Protein AF-A0A409WSF4-F1 (afdb_monomer)

Structure (mmCIF, N/CA/C/O backbone):
data_AF-A0A409WSF4-F1
#
_entry.id   AF-A0A409WSF4-F1
#
loop_
_atom_site.group_PDB
_atom_site.id
_atom_site.type_symbol
_atom_site.label_atom_id
_atom_site.label_alt_id
_atom_site.label_comp_id
_atom_site.label_asym_id
_atom_site.label_entity_id
_atom_site.label_seq_id
_atom_site.pdbx_PDB_ins_code
_atom_site.Cartn_x
_atom_site.Cartn_y
_atom_site.Cartn_z
_atom_site.occupancy
_atom_site.B_iso_or_equiv
_atom_site.auth_seq_id
_atom_site.auth_comp_id
_atom_site.auth_asym_id
_atom_site.auth_atom_id
_atom_site.pdbx_PDB_model_num
ATOM 1 N N . MET A 1 1 ? -19.341 1.747 -56.498 1.00 38.06 1 MET A N 1
ATOM 2 C CA . MET A 1 1 ? -19.115 0.920 -55.299 1.00 38.06 1 MET A CA 1
ATOM 3 C C . MET A 1 1 ? -17.742 1.297 -54.805 1.00 38.06 1 MET A C 1
ATOM 5 O O . MET A 1 1 ? -16.766 0.944 -55.449 1.00 38.06 1 MET A O 1
ATOM 9 N N . ASP A 1 2 ? -17.722 2.151 -53.792 1.00 30.38 2 ASP A N 1
ATOM 10 C CA . ASP A 1 2 ? -16.530 2.798 -53.251 1.00 30.38 2 ASP A CA 1
ATOM 11 C C . ASP A 1 2 ? -16.205 2.106 -51.915 1.00 30.38 2 ASP A C 1
ATOM 13 O O . ASP A 1 2 ? -17.073 2.098 -51.036 1.00 30.38 2 ASP A O 1
ATOM 17 N N . PRO A 1 3 ? -15.058 1.422 -51.766 1.00 39.38 3 PRO A N 1
ATOM 18 C CA . PRO A 1 3 ? -14.709 0.710 -50.547 1.00 39.38 3 PRO A CA 1
ATOM 19 C C . PRO A 1 3 ? -13.863 1.628 -49.656 1.00 39.38 3 PRO A C 1
ATOM 21 O O . PRO A 1 3 ? -12.640 1.517 -49.625 1.00 39.38 3 PRO A O 1
ATOM 24 N N . SER A 1 4 ? -14.492 2.575 -48.957 1.00 40.41 4 SER A N 1
ATOM 25 C CA . SER A 1 4 ? -13.758 3.476 -48.056 1.00 40.41 4 SER A CA 1
ATOM 26 C C . SER A 1 4 ? -14.584 3.980 -46.867 1.00 40.41 4 SER A C 1
ATOM 28 O O . SER A 1 4 ? -14.676 5.186 -46.644 1.00 40.41 4 SER A O 1
ATOM 30 N N . SER A 1 5 ? -15.193 3.078 -46.093 1.00 40.00 5 SER A N 1
ATOM 31 C CA . SER A 1 5 ? -15.709 3.436 -44.760 1.00 40.00 5 SER A CA 1
ATOM 32 C C . SER A 1 5 ? -15.914 2.230 -43.835 1.00 40.00 5 SER A C 1
ATOM 34 O O . SER A 1 5 ? -16.920 2.152 -43.131 1.00 40.00 5 SER A O 1
ATOM 36 N N . GLU A 1 6 ? -14.981 1.277 -43.819 1.00 39.28 6 GLU A N 1
ATOM 37 C CA . GLU A 1 6 ? -14.825 0.429 -42.633 1.00 39.28 6 GLU A CA 1
ATOM 38 C C . GLU A 1 6 ? -13.921 1.183 -41.654 1.00 39.28 6 GLU A C 1
ATOM 40 O O . GLU A 1 6 ? -12.730 0.906 -41.525 1.00 39.28 6 GLU A O 1
ATOM 45 N N . ASP A 1 7 ? -14.503 2.193 -41.001 1.00 38.75 7 ASP A N 1
ATOM 46 C CA . ASP A 1 7 ? -14.009 2.668 -39.714 1.00 38.75 7 ASP A CA 1
ATOM 47 C C . ASP A 1 7 ? -14.114 1.477 -38.762 1.00 38.75 7 ASP A C 1
ATOM 49 O O . ASP A 1 7 ? -15.168 1.162 -38.213 1.00 38.75 7 ASP A O 1
ATOM 53 N N . SER A 1 8 ? -13.021 0.727 -38.660 1.00 39.41 8 SER A N 1
ATOM 54 C CA . SER A 1 8 ? -12.893 -0.346 -37.695 1.00 39.41 8 SER A CA 1
ATOM 55 C C . SER A 1 8 ? -13.020 0.265 -36.303 1.00 39.41 8 SER A C 1
ATOM 57 O O . SER A 1 8 ? -12.141 1.028 -35.890 1.00 39.41 8 SER A O 1
ATOM 59 N N . ASP A 1 9 ? -14.082 -0.100 -35.589 1.00 34.41 9 ASP A N 1
ATOM 60 C CA . ASP A 1 9 ? -14.284 0.100 -34.152 1.00 34.41 9 ASP A CA 1
ATOM 61 C C . ASP A 1 9 ? -13.208 -0.655 -33.338 1.00 34.41 9 ASP A C 1
ATOM 63 O O . ASP A 1 9 ? -13.498 -1.520 -32.510 1.00 34.41 9 ASP A O 1
ATOM 67 N N . TYR A 1 10 ? -11.924 -0.364 -33.567 1.00 39.66 10 TYR A N 1
ATOM 68 C CA . TYR A 1 10 ? -10.894 -0.655 -32.584 1.00 39.66 10 TYR A CA 1
ATOM 69 C C . TYR A 1 10 ? -11.147 0.301 -31.426 1.00 39.66 10 TYR A C 1
ATOM 71 O O . TYR A 1 10 ? -10.648 1.428 -31.414 1.00 39.66 10 TYR A O 1
ATOM 79 N N . GLU A 1 11 ? -11.952 -0.148 -30.458 1.00 43.94 11 GLU A N 1
ATOM 80 C CA . GLU A 1 11 ? -11.970 0.439 -29.123 1.00 43.94 11 GLU A CA 1
ATOM 81 C C . GLU A 1 11 ? -10.517 0.683 -28.721 1.00 43.94 11 GLU A C 1
ATOM 83 O O . GLU A 1 11 ? -9.714 -0.253 -28.656 1.00 43.94 11 GLU A O 1
ATOM 88 N N . ASP A 1 12 ? -10.167 1.957 -28.533 1.00 52.59 12 ASP A N 1
ATOM 89 C CA . ASP A 1 12 ? -8.813 2.377 -28.214 1.00 52.59 12 ASP A CA 1
ATOM 90 C C . ASP A 1 12 ? -8.324 1.535 -27.029 1.00 52.59 12 ASP A C 1
ATOM 92 O O . ASP A 1 12 ? -8.795 1.686 -25.899 1.00 52.59 12 ASP A O 1
ATOM 96 N N . ILE A 1 13 ? -7.391 0.610 -27.289 1.00 53.44 13 ILE A N 1
ATOM 97 C CA . ILE A 1 13 ? -6.832 -0.332 -26.304 1.00 53.44 13 ILE A CA 1
ATOM 98 C C . ILE A 1 13 ? -6.307 0.434 -25.072 1.00 53.44 13 ILE A C 1
ATOM 100 O O . ILE A 1 13 ? -6.211 -0.116 -23.970 1.00 53.44 13 ILE A O 1
ATOM 104 N N . SER A 1 14 ? -6.031 1.737 -25.220 1.00 55.75 14 SER A N 1
ATOM 105 C CA . SER A 1 14 ? -5.695 2.647 -24.129 1.00 55.75 14 SER A CA 1
ATOM 106 C C . SER A 1 14 ? -6.771 2.767 -23.033 1.00 55.75 14 SER A C 1
ATOM 108 O O . SER A 1 14 ? -6.418 3.071 -21.887 1.00 55.75 14 SER A O 1
ATOM 110 N N . ILE A 1 15 ? -8.047 2.495 -23.343 1.00 58.09 15 ILE A N 1
ATOM 111 C CA . ILE A 1 15 ? -9.188 2.511 -22.411 1.00 58.09 15 ILE A CA 1
ATOM 112 C C . ILE A 1 15 ? -9.185 1.259 -21.522 1.00 58.09 15 ILE A C 1
ATOM 114 O O . ILE A 1 15 ? -9.482 1.343 -20.325 1.00 58.09 15 ILE A O 1
ATOM 118 N N . LEU A 1 16 ? -8.796 0.107 -22.078 1.00 64.56 16 LEU A N 1
ATOM 119 C CA . LEU A 1 16 ? -8.746 -1.176 -21.366 1.00 64.56 16 LEU A CA 1
ATOM 120 C C . LEU A 1 16 ? -7.444 -1.369 -20.575 1.00 64.56 16 LEU A C 1
ATOM 122 O O . LEU A 1 16 ? -7.380 -2.173 -19.640 1.00 64.56 16 LEU A O 1
ATOM 126 N N . GLU A 1 17 ? -6.396 -0.617 -20.908 1.00 72.12 17 GLU A N 1
ATOM 127 C CA . GLU A 1 17 ? -5.109 -0.740 -20.243 1.00 72.12 17 GLU A CA 1
ATOM 128 C C . GLU A 1 17 ? -5.137 -0.247 -18.785 1.00 72.12 17 GLU A C 1
ATOM 130 O O . GLU A 1 17 ? -5.594 0.845 -18.443 1.00 72.12 17 GLU A O 1
ATOM 135 N N . HIS A 1 18 ? -4.530 -1.031 -17.890 1.00 73.94 18 HIS A N 1
ATOM 136 C CA . HIS A 1 18 ? -4.354 -0.645 -16.496 1.00 73.94 18 HIS A CA 1
ATOM 137 C C . HIS A 1 18 ? -3.585 0.700 -16.368 1.00 73.94 18 HIS A C 1
ATOM 139 O O . HIS A 1 18 ? -2.456 0.807 -16.859 1.00 73.94 18 HIS A O 1
ATOM 145 N N . PRO A 1 19 ? -4.058 1.687 -15.575 1.00 74.44 19 PRO A N 1
ATOM 146 C CA . PRO A 1 19 ? -3.459 3.031 -15.485 1.00 74.44 19 PRO A CA 1
ATOM 147 C C . PRO A 1 19 ? -1.948 3.073 -15.209 1.00 74.44 19 PRO A C 1
ATOM 149 O O . PRO A 1 19 ? -1.200 3.868 -15.779 1.00 74.44 19 PRO A O 1
ATOM 152 N N . LEU A 1 20 ? -1.458 2.193 -14.329 1.00 74.50 20 LEU A N 1
ATOM 153 C CA . LEU A 1 20 ? -0.020 2.073 -14.050 1.00 74.50 20 LEU A CA 1
ATOM 154 C C . LEU A 1 20 ? 0.809 1.577 -15.243 1.00 74.50 20 LEU A C 1
ATOM 156 O O . LEU A 1 20 ? 1.974 1.958 -15.335 1.00 74.50 20 LEU A O 1
ATOM 160 N N . ALA A 1 21 ? 0.262 0.708 -16.095 1.00 81.88 21 ALA A N 1
ATOM 161 C CA . ALA A 1 21 ? 0.956 0.235 -17.290 1.00 81.88 21 ALA A CA 1
ATOM 162 C C . ALA A 1 21 ? 1.101 1.390 -18.290 1.00 81.88 21 ALA A C 1
ATOM 164 O O . ALA A 1 21 ? 2.227 1.702 -18.676 1.00 81.88 21 ALA A O 1
ATOM 165 N N . ARG A 1 22 ? 0.027 2.163 -18.497 1.00 84.69 22 ARG A N 1
ATOM 166 C CA . ARG A 1 22 ? 0.031 3.398 -19.293 1.00 84.69 22 ARG A CA 1
ATOM 167 C C . ARG A 1 22 ? 1.072 4.415 -18.812 1.00 84.69 22 ARG A C 1
ATOM 169 O O . ARG A 1 22 ? 1.856 4.933 -19.604 1.00 84.69 22 ARG A O 1
ATOM 176 N N . ILE A 1 23 ? 1.148 4.670 -17.499 1.00 85.62 23 ILE A N 1
ATOM 177 C CA . ILE A 1 23 ? 2.166 5.569 -16.913 1.00 85.62 23 ILE A CA 1
ATOM 178 C C . ILE A 1 23 ? 3.584 5.031 -17.151 1.00 85.62 23 ILE A C 1
ATOM 180 O O . ILE A 1 23 ? 4.485 5.792 -17.508 1.00 85.62 23 ILE A O 1
ATOM 184 N N . LYS A 1 24 ? 3.804 3.726 -16.945 1.00 88.06 24 LYS A N 1
ATOM 185 C CA . LYS A 1 24 ? 5.109 3.096 -17.189 1.00 88.06 24 LYS A CA 1
ATOM 186 C C . LYS A 1 24 ? 5.511 3.194 -18.656 1.00 88.06 24 LYS A C 1
ATOM 188 O O . LYS A 1 24 ? 6.657 3.548 -18.918 1.00 88.06 24 LYS A O 1
ATOM 193 N N . ARG A 1 25 ? 4.578 2.947 -19.578 1.00 92.00 25 ARG A N 1
ATOM 194 C CA . ARG A 1 25 ? 4.792 3.072 -21.019 1.00 92.00 25 ARG A CA 1
ATOM 195 C C . ARG A 1 25 ? 5.154 4.502 -21.393 1.00 92.00 25 ARG A C 1
ATOM 197 O O . ARG A 1 25 ? 6.215 4.712 -21.958 1.00 92.00 25 ARG A O 1
ATOM 204 N N . LYS A 1 26 ? 4.366 5.496 -20.965 1.00 92.38 26 LYS A N 1
ATOM 205 C CA . LYS A 1 26 ? 4.653 6.922 -21.210 1.00 92.38 26 LYS A CA 1
ATOM 206 C C . LYS A 1 26 ? 6.051 7.329 -20.726 1.00 92.38 26 LYS A C 1
ATOM 208 O O . LYS A 1 26 ? 6.774 8.029 -21.431 1.00 92.38 26 LYS A O 1
ATOM 213 N N . ASN A 1 27 ? 6.452 6.868 -19.541 1.00 93.12 27 ASN A N 1
ATOM 214 C CA . ASN A 1 27 ? 7.795 7.122 -19.018 1.00 93.12 27 ASN A CA 1
ATOM 215 C C . ASN A 1 27 ? 8.882 6.407 -19.837 1.00 93.12 27 ASN A C 1
ATOM 217 O O . ASN A 1 27 ? 9.936 6.991 -20.074 1.00 93.12 27 ASN A O 1
ATOM 221 N N . CYS A 1 28 ? 8.626 5.175 -20.284 1.00 95.44 28 CYS A N 1
ATOM 222 C CA . CYS A 1 28 ? 9.528 4.426 -21.154 1.00 95.44 28 CYS A CA 1
ATOM 223 C C . CYS A 1 28 ? 9.708 5.123 -22.509 1.00 95.44 28 CYS A C 1
ATOM 225 O O . CYS A 1 28 ? 10.841 5.321 -22.929 1.00 95.44 28 CYS A O 1
ATOM 227 N N . THR A 1 29 ? 8.620 5.573 -23.143 1.00 95.69 29 THR A N 1
ATOM 228 C CA . THR A 1 29 ? 8.640 6.350 -24.392 1.00 95.69 29 THR A CA 1
ATOM 229 C C . THR A 1 29 ? 9.453 7.629 -24.242 1.00 95.69 29 THR A C 1
ATOM 231 O O . THR A 1 29 ? 10.289 7.926 -25.088 1.00 95.69 29 THR A O 1
ATOM 234 N N . LYS A 1 30 ? 9.267 8.369 -23.140 1.00 95.62 30 LYS A N 1
ATOM 235 C CA . LYS A 1 30 ? 10.052 9.580 -22.870 1.00 95.62 30 LYS A CA 1
ATOM 236 C C . LYS A 1 30 ? 11.549 9.274 -22.758 1.00 95.62 30 LYS A C 1
ATOM 238 O O . LYS A 1 30 ? 12.354 9.984 -23.346 1.00 95.62 30 LYS A O 1
ATOM 243 N N . LEU A 1 31 ? 11.916 8.226 -22.017 1.00 96.19 31 LEU A N 1
ATOM 244 C CA . LEU A 1 31 ? 13.316 7.816 -21.860 1.00 96.19 31 LEU A CA 1
ATOM 245 C C . LEU A 1 31 ? 13.925 7.326 -23.178 1.00 96.19 31 LEU A C 1
ATOM 247 O O . LEU A 1 31 ? 15.081 7.632 -23.452 1.00 96.19 31 LEU A O 1
ATOM 251 N N . TRP A 1 32 ? 13.157 6.600 -23.990 1.00 97.25 32 TRP A N 1
ATOM 252 C CA . TRP A 1 32 ? 13.563 6.160 -25.325 1.00 97.25 32 TRP A CA 1
ATOM 253 C C . TRP A 1 32 ? 13.815 7.346 -26.260 1.00 97.25 32 TRP A C 1
ATOM 255 O O . TRP A 1 32 ? 14.870 7.421 -26.878 1.00 97.25 32 TRP A O 1
ATOM 265 N N . ALA A 1 33 ? 12.913 8.330 -26.281 1.00 96.88 33 ALA A N 1
ATOM 266 C CA . ALA A 1 33 ? 13.107 9.562 -27.040 1.00 96.88 33 ALA A CA 1
ATOM 267 C C . ALA A 1 33 ? 14.375 10.318 -26.600 1.00 96.88 33 ALA A C 1
ATOM 269 O O . ALA A 1 33 ? 15.138 10.772 -27.443 1.00 96.88 33 ALA A O 1
ATOM 270 N N . THR A 1 34 ? 14.644 10.410 -25.290 1.00 97.25 34 THR A N 1
ATOM 271 C CA . THR A 1 34 ? 15.895 11.009 -24.783 1.00 97.25 34 THR A CA 1
ATOM 272 C C . THR A 1 34 ? 17.129 10.211 -25.206 1.00 97.25 34 THR A C 1
ATOM 274 O O . THR A 1 34 ? 18.143 10.802 -25.559 1.00 97.25 34 THR A O 1
ATOM 277 N N . HIS A 1 35 ? 17.058 8.877 -25.192 1.00 97.62 35 HIS A N 1
ATOM 278 C CA . HIS A 1 35 ? 18.152 8.035 -25.670 1.00 97.62 35 HIS A CA 1
ATOM 279 C C . HIS A 1 35 ? 18.470 8.311 -27.141 1.00 97.62 35 HIS A C 1
ATOM 281 O O . HIS A 1 35 ? 19.625 8.569 -27.464 1.00 97.62 35 HIS A O 1
ATOM 287 N N . LEU A 1 36 ? 17.452 8.291 -28.004 1.00 97.69 36 LEU A N 1
ATOM 288 C CA . LEU A 1 36 ? 17.621 8.523 -29.435 1.00 97.69 36 LEU A CA 1
ATOM 289 C C . LEU A 1 36 ? 18.104 9.936 -29.743 1.00 97.69 36 LEU A C 1
ATOM 291 O O . LEU A 1 36 ? 18.987 10.084 -30.575 1.00 97.69 36 LEU A O 1
ATOM 295 N N . ALA A 1 37 ? 17.593 10.956 -29.046 1.00 96.81 37 ALA A N 1
ATOM 296 C CA . ALA A 1 37 ? 18.090 12.321 -29.195 1.00 96.81 37 ALA A CA 1
ATOM 297 C C . ALA A 1 37 ? 19.604 12.390 -28.933 1.00 96.81 37 ALA A C 1
ATOM 299 O O . ALA A 1 37 ? 20.336 12.958 -29.737 1.00 96.81 37 ALA A O 1
ATOM 300 N N . ASN A 1 38 ? 20.083 11.726 -27.875 1.00 95.88 38 ASN A N 1
ATOM 301 C CA . ASN A 1 38 ? 21.510 11.671 -27.560 1.00 95.88 38 ASN A CA 1
ATOM 302 C C . ASN A 1 38 ? 22.325 10.857 -28.581 1.00 95.88 38 ASN A C 1
ATOM 304 O O . ASN A 1 38 ? 23.483 11.181 -28.822 1.00 95.88 38 ASN A O 1
ATOM 308 N N . GLU A 1 39 ? 21.782 9.769 -29.135 1.00 96.06 39 GLU A N 1
ATOM 309 C CA . GLU A 1 39 ? 22.487 8.986 -30.162 1.00 96.06 39 GLU A CA 1
ATOM 310 C C . GLU A 1 39 ? 22.548 9.733 -31.499 1.00 96.06 39 GLU A C 1
ATOM 312 O O . GLU A 1 39 ? 23.607 9.793 -32.118 1.00 96.06 39 GLU A O 1
ATOM 317 N N . PHE A 1 40 ? 21.454 10.372 -31.910 1.00 95.38 40 PHE A N 1
ATOM 318 C CA . PHE A 1 40 ? 21.386 11.141 -33.150 1.00 95.38 40 PHE A CA 1
ATOM 319 C C . PHE A 1 40 ? 22.243 12.404 -33.082 1.00 95.38 40 PHE A C 1
ATOM 321 O O . PHE A 1 40 ? 22.940 12.708 -34.045 1.00 95.38 40 PHE A O 1
ATOM 328 N N . GLU A 1 41 ? 22.290 13.086 -31.9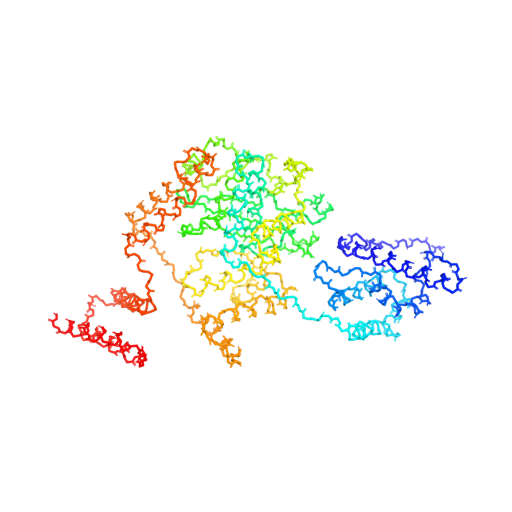34 1.00 95.06 41 GLU A N 1
ATOM 329 C CA . GLU A 1 41 ? 23.198 14.216 -31.718 1.00 95.06 41 GLU A CA 1
ATOM 330 C C . GLU A 1 41 ? 24.667 13.808 -31.923 1.00 95.06 41 GLU A C 1
ATOM 332 O O . GLU A 1 41 ? 25.397 14.484 -32.647 1.00 95.06 41 GLU A O 1
ATOM 337 N N . LYS A 1 42 ? 25.096 12.659 -31.378 1.00 94.56 42 LYS A N 1
ATOM 338 C CA . LYS A 1 42 ? 26.463 12.138 -31.588 1.00 94.56 42 LYS A CA 1
ATOM 339 C C . LYS A 1 42 ? 26.763 11.844 -33.058 1.00 94.56 42 LYS A C 1
ATOM 341 O O . LYS A 1 42 ? 27.912 11.956 -33.474 1.00 94.56 42 LYS A O 1
ATOM 346 N N . GLN A 1 43 ? 25.747 11.444 -33.817 1.00 94.31 43 GLN A N 1
ATOM 347 C CA . GLN A 1 43 ? 25.852 11.134 -35.243 1.00 94.31 43 GLN A CA 1
ATOM 348 C C . GLN A 1 43 ? 25.588 12.352 -36.144 1.00 94.31 43 GLN A C 1
ATOM 350 O O . GLN A 1 43 ? 25.669 12.227 -37.362 1.00 94.31 43 GLN A O 1
ATOM 355 N N . GLN A 1 44 ? 25.283 13.521 -35.567 1.00 95.56 44 GLN A N 1
ATOM 356 C CA . GLN A 1 44 ? 24.878 14.734 -36.289 1.00 95.56 44 GLN A CA 1
ATOM 357 C C . GLN A 1 44 ? 23.630 14.536 -37.174 1.00 95.56 44 GLN A C 1
ATOM 359 O O . GLN A 1 44 ? 23.463 15.200 -38.197 1.00 95.56 44 GLN A O 1
ATOM 364 N N . ILE A 1 45 ? 22.732 13.633 -36.772 1.00 92.50 45 ILE A N 1
ATOM 365 C CA . ILE A 1 45 ? 21.452 13.374 -37.439 1.00 92.50 45 ILE A CA 1
ATOM 366 C C . ILE A 1 45 ? 20.357 14.217 -36.757 1.00 92.50 45 ILE A C 1
ATOM 368 O O . ILE A 1 45 ? 20.289 14.246 -35.527 1.00 92.50 45 ILE A O 1
ATOM 372 N N . PRO A 1 46 ? 19.469 14.901 -37.505 1.00 92.62 46 PRO A N 1
ATOM 373 C CA . PRO A 1 46 ? 18.331 15.601 -36.911 1.00 92.62 46 PRO A CA 1
ATOM 374 C C . PRO A 1 46 ? 17.397 14.648 -36.148 1.00 92.62 46 PRO A C 1
ATOM 376 O O . PRO A 1 46 ? 16.941 13.640 -36.689 1.00 92.62 46 PRO A O 1
ATOM 379 N N . PHE A 1 47 ? 17.080 14.977 -34.893 1.00 94.94 47 PHE A N 1
ATOM 380 C CA . PHE A 1 47 ? 16.139 14.202 -34.082 1.00 94.94 47 PHE A CA 1
ATOM 381 C C . PHE A 1 47 ? 14.686 14.456 -34.490 1.00 94.94 47 PHE A C 1
ATOM 383 O O . PHE A 1 47 ? 14.190 15.577 -34.380 1.00 94.94 47 PHE A O 1
ATOM 390 N N . ASP A 1 48 ? 13.995 13.392 -34.899 1.00 93.25 48 ASP A N 1
ATOM 391 C CA . ASP A 1 48 ? 12.568 13.411 -35.214 1.00 93.25 48 ASP A CA 1
ATOM 392 C C . ASP A 1 48 ? 11.763 12.622 -34.160 1.00 93.25 48 ASP A C 1
ATOM 394 O O . ASP A 1 48 ? 11.783 11.384 -34.159 1.00 93.25 48 ASP A O 1
ATOM 398 N N . PRO A 1 49 ? 11.018 13.307 -33.271 1.00 90.69 49 PRO A N 1
ATOM 399 C CA . PRO A 1 49 ? 10.250 12.661 -32.212 1.00 90.69 49 PRO A CA 1
ATOM 400 C C . PRO A 1 49 ? 9.063 11.831 -32.723 1.00 90.69 49 PRO A C 1
ATOM 402 O O . PRO A 1 49 ? 8.571 10.981 -31.980 1.00 90.69 49 PRO A O 1
ATOM 405 N N . VAL A 1 50 ? 8.590 12.056 -33.954 1.00 90.31 50 VAL A N 1
ATOM 406 C CA . VAL A 1 50 ? 7.438 11.337 -34.526 1.00 90.31 50 VAL A CA 1
ATOM 407 C C . VAL A 1 50 ? 7.846 9.932 -34.965 1.00 90.31 50 VAL A C 1
ATOM 409 O O . VAL A 1 50 ? 7.080 8.980 -34.841 1.00 90.31 50 VAL A O 1
ATOM 412 N N . ASN A 1 51 ? 9.088 9.783 -35.418 1.00 90.81 51 ASN A N 1
ATOM 413 C CA . ASN A 1 51 ? 9.579 8.579 -36.080 1.00 90.81 51 ASN A CA 1
ATOM 414 C C . ASN A 1 51 ? 10.436 7.669 -35.184 1.00 90.81 51 ASN A C 1
ATOM 416 O O . ASN A 1 51 ? 11.075 6.735 -35.671 1.00 90.81 51 ASN A O 1
ATOM 420 N N . ILE A 1 52 ? 10.411 7.886 -33.866 1.00 94.50 52 ILE A N 1
ATOM 421 C CA . ILE A 1 52 ? 11.208 7.127 -32.885 1.00 94.50 52 ILE A CA 1
ATOM 422 C C . ILE A 1 52 ? 10.848 5.635 -32.791 1.00 94.50 52 ILE A C 1
ATOM 424 O O . ILE A 1 52 ? 11.603 4.861 -32.207 1.00 94.50 52 ILE A O 1
ATOM 428 N N . TRP A 1 53 ? 9.698 5.229 -33.336 1.00 95.31 53 TRP A N 1
ATOM 429 C CA . TRP A 1 53 ? 9.233 3.839 -33.383 1.00 95.31 53 TRP A CA 1
ATOM 430 C C . TRP A 1 53 ? 9.292 3.244 -34.794 1.00 95.31 53 TRP A C 1
ATOM 432 O O . TRP A 1 53 ? 8.622 2.256 -35.065 1.00 95.31 53 TRP A O 1
ATOM 442 N N . LYS A 1 54 ? 10.075 3.818 -35.717 1.00 95.06 54 LYS A N 1
ATOM 443 C CA . LYS A 1 54 ? 10.327 3.156 -37.003 1.00 95.06 54 LYS A CA 1
ATOM 444 C C . LYS A 1 54 ? 11.121 1.857 -36.786 1.00 95.06 54 LYS A C 1
ATOM 446 O O . LYS A 1 54 ? 12.063 1.867 -35.987 1.00 95.06 54 LYS A O 1
ATOM 451 N N . PRO A 1 55 ? 10.812 0.761 -37.505 1.00 96.12 55 PRO A N 1
ATOM 452 C CA . PRO A 1 55 ? 11.496 -0.522 -37.338 1.00 96.12 55 PRO A CA 1
ATOM 453 C C . PRO A 1 55 ? 13.019 -0.417 -37.451 1.00 96.12 55 PRO A C 1
ATOM 455 O O . PRO A 1 55 ? 13.729 -0.999 -36.640 1.00 96.12 55 PRO A O 1
ATOM 458 N N . GLN A 1 56 ? 13.524 0.385 -38.391 1.00 96.69 56 GLN A N 1
ATOM 459 C CA . GLN A 1 56 ? 14.960 0.595 -38.601 1.00 96.69 56 GLN A CA 1
ATOM 460 C C . GLN A 1 56 ? 15.620 1.244 -37.375 1.00 96.69 56 GLN A C 1
ATOM 462 O O . GLN A 1 56 ? 16.650 0.772 -36.907 1.00 96.69 56 GLN A O 1
ATOM 467 N N . VAL A 1 57 ? 14.974 2.265 -36.799 1.00 96.50 57 VAL A N 1
ATOM 468 C CA . VAL A 1 57 ? 15.448 2.959 -35.589 1.00 96.50 57 VAL A CA 1
ATOM 469 C C . VAL A 1 57 ? 15.471 2.003 -34.393 1.00 96.50 57 VAL A C 1
ATOM 471 O O . VAL A 1 57 ? 16.416 1.997 -33.604 1.00 96.50 57 VAL A O 1
ATOM 474 N N . VAL A 1 58 ? 14.443 1.160 -34.256 1.00 97.38 58 VAL A N 1
ATOM 475 C CA . VAL A 1 58 ? 14.385 0.142 -33.198 1.00 97.38 58 VAL A CA 1
ATOM 476 C C . VAL A 1 58 ? 15.462 -0.926 -33.403 1.00 97.38 58 VAL A C 1
ATOM 478 O O . VAL A 1 58 ? 16.160 -1.264 -32.450 1.00 97.38 58 VAL A O 1
ATOM 481 N N . GLU A 1 59 ? 15.622 -1.453 -34.615 1.00 96.75 59 GLU A N 1
ATOM 482 C CA . GLU A 1 59 ? 16.622 -2.479 -34.935 1.00 96.75 59 GLU A CA 1
ATOM 483 C C . GLU A 1 59 ? 18.049 -1.994 -34.640 1.00 96.75 59 GLU A C 1
ATOM 485 O O . GLU A 1 59 ? 18.841 -2.750 -34.072 1.00 96.75 59 GLU A O 1
ATOM 490 N N . GLU A 1 60 ? 18.345 -0.728 -34.941 1.00 96.94 60 GLU A N 1
ATOM 491 C CA . GLU A 1 60 ? 19.657 -0.116 -34.723 1.00 96.94 60 GLU A CA 1
ATOM 492 C C . GLU A 1 60 ? 19.940 0.201 -33.243 1.00 96.94 60 GLU A C 1
ATOM 494 O O . GLU A 1 60 ? 21.009 -0.135 -32.728 1.00 96.94 60 GLU A O 1
ATOM 499 N N . HIS A 1 61 ? 18.983 0.797 -32.519 1.00 97.69 61 HIS A N 1
ATOM 500 C CA . HIS A 1 61 ? 19.251 1.389 -31.197 1.00 97.69 61 HIS A CA 1
ATOM 501 C C . HIS A 1 61 ? 18.652 0.632 -30.000 1.00 97.69 61 HIS A C 1
ATOM 503 O O . HIS A 1 61 ? 18.976 0.931 -28.846 1.00 97.69 61 HIS A O 1
ATOM 509 N N . ALA A 1 62 ? 17.787 -0.371 -30.201 1.00 96.94 62 ALA A N 1
ATOM 510 C CA . ALA A 1 62 ? 17.130 -1.049 -29.075 1.00 96.94 62 ALA A CA 1
ATOM 511 C C . ALA A 1 62 ? 18.133 -1.697 -28.105 1.00 96.94 62 ALA A C 1
ATOM 513 O O . ALA A 1 62 ? 17.922 -1.692 -26.889 1.00 96.94 62 ALA A O 1
ATOM 514 N N . LEU A 1 63 ? 19.249 -2.217 -28.629 1.00 96.75 63 LEU A N 1
ATOM 515 C CA . LEU A 1 63 ? 20.298 -2.851 -27.828 1.00 96.75 63 LEU A CA 1
ATOM 516 C C . LEU A 1 63 ? 21.226 -1.852 -27.125 1.00 96.75 63 LEU A C 1
ATOM 518 O O . LEU A 1 63 ? 22.045 -2.268 -26.316 1.00 96.75 63 LEU A O 1
ATOM 522 N N . THR A 1 64 ? 21.133 -0.546 -27.359 1.00 96.19 64 THR A N 1
ATOM 523 C CA . THR A 1 64 ? 21.902 0.455 -26.590 1.00 96.19 64 THR A CA 1
ATOM 524 C C . THR A 1 64 ? 21.076 1.091 -25.476 1.00 96.19 64 THR A C 1
ATOM 526 O O . THR A 1 64 ? 21.637 1.586 -24.491 1.00 96.19 64 THR A O 1
ATOM 529 N N . PHE A 1 65 ? 19.748 0.982 -25.556 1.00 97.00 65 PHE A N 1
ATOM 530 C CA . PHE A 1 65 ? 18.823 1.633 -24.634 1.00 97.00 65 PHE A CA 1
ATOM 531 C C . PHE A 1 65 ? 19.027 1.253 -23.166 1.00 97.00 65 PHE A C 1
ATOM 533 O O . PHE A 1 65 ? 19.046 2.122 -22.294 1.00 97.00 65 PHE A O 1
ATOM 540 N N . LEU A 1 66 ? 19.216 -0.037 -22.866 1.00 95.25 66 LEU A N 1
ATOM 541 C CA . LEU A 1 66 ? 19.367 -0.489 -21.480 1.00 95.25 66 LEU A CA 1
ATOM 542 C C . LEU A 1 66 ? 20.616 0.100 -20.818 1.00 95.25 66 LEU A C 1
ATOM 544 O O . LEU A 1 66 ? 20.577 0.509 -19.656 1.00 95.25 66 LEU A O 1
ATOM 548 N N . SER A 1 67 ? 21.720 0.155 -21.565 1.00 93.94 67 SER A N 1
ATOM 549 C CA . SER A 1 67 ? 22.975 0.750 -21.105 1.00 93.94 67 SER A CA 1
ATOM 550 C C . SER A 1 67 ? 22.798 2.241 -20.820 1.00 93.94 67 SER A C 1
ATOM 552 O O . SER A 1 67 ? 23.219 2.708 -19.761 1.00 93.94 67 SER A O 1
ATOM 554 N N . PHE A 1 68 ? 22.112 2.965 -21.712 1.00 95.50 68 PHE A N 1
ATOM 555 C CA . PHE A 1 68 ? 21.749 4.366 -21.496 1.00 95.50 68 PHE A CA 1
ATOM 556 C C . PHE A 1 68 ? 20.893 4.545 -20.235 1.00 95.50 68 PHE A C 1
ATOM 558 O O . PHE A 1 68 ? 21.179 5.402 -19.394 1.00 95.50 68 PHE A O 1
ATOM 565 N N . GLN A 1 69 ? 19.867 3.711 -20.060 1.00 95.56 69 GLN A N 1
ATOM 566 C CA . GLN A 1 69 ? 18.959 3.820 -18.925 1.00 95.56 69 GLN A CA 1
ATOM 567 C C . GLN A 1 69 ? 19.676 3.562 -17.597 1.00 95.56 69 GLN A C 1
ATOM 569 O O . GLN A 1 69 ? 19.418 4.260 -16.620 1.00 95.56 69 GLN A O 1
ATOM 574 N N . ILE A 1 70 ? 20.605 2.606 -17.549 1.00 94.19 70 ILE A N 1
ATOM 575 C CA . ILE A 1 70 ? 21.422 2.353 -16.356 1.00 94.19 70 ILE A CA 1
ATOM 576 C C . ILE A 1 70 ? 22.352 3.531 -16.061 1.00 94.19 70 ILE A C 1
ATOM 578 O O . ILE A 1 70 ? 22.434 3.944 -14.908 1.00 94.19 70 ILE A O 1
ATOM 582 N N . ALA A 1 71 ? 23.010 4.088 -17.080 1.00 92.44 71 ALA A N 1
ATOM 583 C CA . ALA A 1 71 ? 23.940 5.205 -16.912 1.00 92.44 71 ALA A CA 1
ATOM 584 C C . ALA A 1 71 ? 23.259 6.488 -16.407 1.00 92.44 71 ALA A C 1
ATOM 586 O O . ALA A 1 71 ? 23.868 7.278 -15.693 1.00 92.44 71 ALA A O 1
ATOM 587 N N . THR A 1 72 ? 21.990 6.693 -16.760 1.00 93.31 72 THR A N 1
ATOM 588 C CA . THR A 1 72 ? 21.239 7.912 -16.414 1.00 93.31 72 THR A CA 1
ATOM 589 C C . THR A 1 72 ? 20.335 7.762 -15.193 1.00 93.31 72 THR A C 1
ATOM 591 O O . THR A 1 72 ? 19.846 8.756 -14.650 1.00 93.31 72 THR A O 1
ATOM 594 N N . SER A 1 73 ? 20.104 6.535 -14.724 1.00 93.44 73 SER A N 1
ATOM 595 C CA . SER A 1 73 ? 19.216 6.279 -13.593 1.00 93.44 73 SER A CA 1
ATOM 596 C C . SER A 1 73 ? 19.952 6.351 -12.265 1.00 93.44 73 SER A C 1
ATOM 598 O O . SER A 1 73 ? 20.997 5.737 -12.065 1.00 93.44 73 SER A O 1
ATOM 600 N N . LYS A 1 74 ? 19.342 7.032 -11.294 1.00 91.88 74 LYS A N 1
ATOM 601 C CA . LYS A 1 74 ? 19.831 7.022 -9.914 1.00 91.88 74 LYS A CA 1
ATOM 602 C C . LYS A 1 74 ? 19.439 5.713 -9.213 1.00 91.88 74 LYS A C 1
ATOM 604 O O . LYS A 1 74 ? 18.303 5.255 -9.385 1.00 91.88 74 LYS A O 1
ATOM 609 N N . PRO A 1 75 ? 20.323 5.132 -8.383 1.00 88.38 75 PRO A N 1
ATOM 610 C CA . PRO A 1 75 ? 19.961 4.027 -7.505 1.00 88.38 75 PRO A CA 1
ATOM 611 C C . PRO A 1 75 ? 18.775 4.387 -6.605 1.00 88.38 75 PRO A C 1
ATOM 613 O O . PRO A 1 75 ? 18.549 5.550 -6.259 1.00 88.38 75 PRO A O 1
ATOM 616 N N . SER A 1 76 ? 18.024 3.373 -6.175 1.00 81.25 76 SER A N 1
ATOM 617 C CA . SER A 1 76 ? 17.031 3.572 -5.114 1.00 81.25 76 SER A CA 1
ATOM 618 C C . SER A 1 76 ? 17.732 3.926 -3.800 1.00 81.25 76 SER A C 1
ATOM 620 O O . SER A 1 76 ? 18.808 3.398 -3.527 1.00 81.25 76 SER A O 1
ATOM 622 N N . ARG A 1 77 ? 17.113 4.779 -2.969 1.00 76.94 77 ARG A N 1
ATOM 623 C CA . ARG A 1 77 ? 17.672 5.227 -1.677 1.00 76.94 77 ARG A CA 1
ATOM 624 C C . ARG A 1 77 ? 18.201 4.040 -0.859 1.00 76.94 77 ARG A C 1
ATOM 626 O O . ARG A 1 77 ? 17.492 3.048 -0.713 1.00 76.94 77 ARG A O 1
ATOM 633 N N . GLY A 1 78 ? 19.426 4.169 -0.350 1.00 77.56 78 GLY A N 1
ATOM 634 C CA . GLY A 1 78 ? 20.125 3.122 0.404 1.00 77.56 78 GLY A CA 1
ATOM 635 C C . GLY A 1 78 ? 20.920 2.130 -0.453 1.00 77.56 78 GLY A C 1
ATOM 636 O O . GLY A 1 78 ? 21.638 1.315 0.106 1.00 77.56 78 GLY A O 1
ATOM 637 N N . ASN A 1 79 ? 20.840 2.201 -1.786 1.00 80.81 79 ASN A N 1
ATOM 638 C CA . ASN A 1 79 ? 21.643 1.360 -2.676 1.00 80.81 79 ASN A CA 1
ATOM 639 C C . ASN A 1 79 ? 22.714 2.202 -3.371 1.00 80.81 79 ASN A C 1
ATOM 641 O O . ASN A 1 79 ? 22.449 3.326 -3.795 1.00 80.81 79 ASN A O 1
ATOM 645 N N . THR A 1 80 ? 23.904 1.633 -3.537 1.00 87.50 80 THR A N 1
ATOM 646 C CA . THR A 1 80 ? 24.994 2.23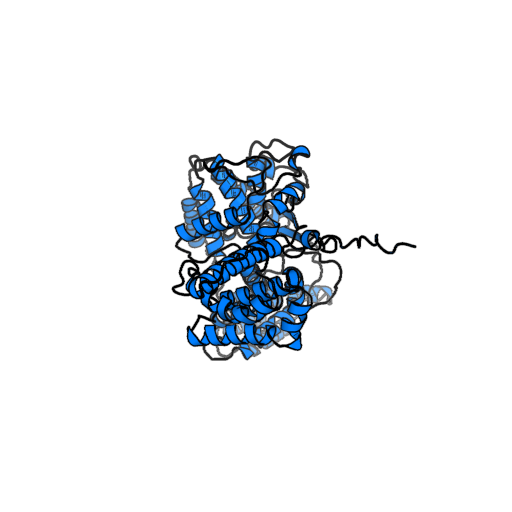5 -4.319 1.00 87.50 80 THR A CA 1
ATOM 647 C C . THR A 1 80 ? 24.789 2.052 -5.824 1.00 87.50 80 THR A C 1
ATOM 649 O O . THR A 1 80 ? 25.306 2.833 -6.618 1.00 87.50 80 THR A O 1
ATOM 652 N N . GLN A 1 81 ? 24.010 1.043 -6.225 1.00 91.19 81 GLN A N 1
ATOM 653 C CA . GLN A 1 81 ? 23.760 0.673 -7.617 1.00 91.19 81 GLN A CA 1
ATOM 654 C C . GLN A 1 81 ? 22.290 0.300 -7.860 1.00 91.19 81 GLN A C 1
ATOM 656 O O . GLN A 1 81 ? 21.503 0.078 -6.936 1.00 91.19 81 GLN A O 1
ATOM 661 N N . VAL A 1 82 ? 21.898 0.239 -9.132 1.00 93.12 82 VAL A N 1
ATOM 662 C CA . VAL A 1 82 ? 20.588 -0.274 -9.551 1.00 93.12 82 VAL A CA 1
ATOM 663 C C . VAL A 1 82 ? 20.562 -1.798 -9.382 1.00 93.12 82 VAL A C 1
ATOM 665 O O . VAL A 1 82 ? 21.471 -2.483 -9.832 1.00 93.12 82 VAL A O 1
ATOM 668 N N . LYS A 1 83 ? 19.509 -2.357 -8.776 1.00 91.25 83 LYS A N 1
ATOM 669 C CA . LYS A 1 83 ? 19.381 -3.817 -8.609 1.00 91.25 83 LYS A CA 1
ATOM 670 C C . LYS A 1 83 ? 19.081 -4.537 -9.927 1.00 91.25 83 LYS A C 1
ATOM 672 O O . LYS A 1 83 ? 18.385 -3.995 -10.790 1.00 91.25 83 LYS A O 1
ATOM 677 N N . ALA A 1 84 ? 19.497 -5.800 -10.042 1.00 93.19 84 ALA A N 1
ATOM 678 C CA . ALA A 1 84 ? 19.250 -6.617 -11.235 1.00 93.19 84 ALA A CA 1
ATOM 679 C C . ALA A 1 84 ? 17.747 -6.775 -11.548 1.00 93.19 84 ALA A C 1
ATOM 681 O O . ALA A 1 84 ? 17.327 -6.722 -12.705 1.00 93.19 84 ALA A O 1
ATOM 682 N N . SER A 1 85 ? 16.908 -6.891 -10.514 1.00 90.81 85 SER A N 1
ATOM 683 C CA . SER A 1 85 ? 15.446 -6.973 -10.654 1.00 90.81 85 SER A CA 1
ATOM 684 C C . SER A 1 85 ? 14.827 -5.706 -11.258 1.00 90.81 85 SER A C 1
ATOM 686 O O . SER A 1 85 ? 13.851 -5.779 -12.009 1.00 90.81 85 SER A O 1
ATOM 688 N N . THR A 1 86 ? 15.408 -4.536 -10.982 1.00 92.88 86 THR A N 1
ATOM 689 C CA . THR A 1 86 ? 14.992 -3.263 -11.584 1.00 92.88 86 THR A CA 1
ATOM 690 C C . THR A 1 86 ? 15.314 -3.241 -13.074 1.00 92.88 86 THR A C 1
ATOM 692 O O . THR A 1 86 ? 14.435 -2.926 -13.874 1.00 92.88 86 THR A O 1
ATOM 695 N N . VAL A 1 87 ? 16.524 -3.660 -13.454 1.00 94.56 87 VAL A N 1
ATOM 696 C CA . VAL A 1 87 ? 16.953 -3.765 -14.860 1.00 94.56 87 VAL A CA 1
ATOM 697 C C . VAL A 1 87 ? 16.060 -4.735 -15.640 1.00 94.56 87 VAL A C 1
ATOM 699 O O . VAL A 1 87 ? 15.588 -4.415 -16.731 1.00 94.56 87 VAL A O 1
ATOM 702 N N . GLN A 1 88 ? 15.727 -5.883 -15.047 1.00 94.06 88 GLN A N 1
ATOM 703 C CA . GLN A 1 88 ? 14.797 -6.842 -15.644 1.00 94.06 88 GLN A CA 1
ATOM 704 C C . GLN A 1 88 ? 13.403 -6.237 -15.866 1.00 94.06 88 GLN A C 1
ATOM 706 O O . GLN A 1 88 ? 12.779 -6.459 -16.906 1.00 94.06 88 GLN A O 1
ATOM 711 N N . ASN A 1 89 ? 12.905 -5.456 -14.905 1.00 92.50 89 ASN A N 1
ATOM 712 C CA . ASN A 1 89 ? 11.622 -4.769 -15.037 1.00 92.50 89 ASN A CA 1
ATOM 713 C C . ASN A 1 89 ? 11.646 -3.674 -16.110 1.00 92.50 89 ASN A C 1
ATOM 715 O O . ASN A 1 89 ? 10.627 -3.475 -16.775 1.00 92.50 89 ASN A O 1
ATOM 719 N N . TRP A 1 90 ? 12.773 -2.987 -16.309 1.00 95.56 90 TRP A N 1
ATOM 720 C CA . TRP A 1 90 ? 12.932 -2.028 -17.403 1.00 95.56 90 TRP A CA 1
ATOM 721 C C . TRP A 1 90 ? 12.847 -2.707 -18.762 1.00 95.56 90 TRP A C 1
ATOM 723 O O . TRP A 1 90 ? 12.020 -2.297 -19.568 1.00 95.56 90 TRP A O 1
ATOM 733 N N . ILE A 1 91 ? 13.575 -3.806 -18.976 1.00 96.19 91 ILE A N 1
ATOM 734 C CA . ILE A 1 91 ? 13.493 -4.562 -20.235 1.00 96.19 91 ILE A CA 1
ATOM 735 C C . ILE A 1 91 ? 12.089 -5.108 -20.485 1.00 96.19 91 ILE A C 1
ATOM 737 O O . ILE A 1 91 ? 11.584 -4.992 -21.596 1.00 96.19 91 ILE A O 1
ATOM 741 N N . ARG A 1 92 ? 11.408 -5.638 -19.462 1.00 94.44 92 ARG A N 1
ATOM 742 C CA . ARG A 1 92 ? 10.001 -6.057 -19.602 1.00 94.44 92 ARG A CA 1
ATOM 743 C C . ARG A 1 92 ? 9.096 -4.898 -20.018 1.00 94.44 92 ARG A C 1
ATOM 745 O O . ARG A 1 92 ? 8.248 -5.073 -20.884 1.00 94.44 92 ARG A O 1
ATOM 752 N N . THR A 1 93 ? 9.281 -3.727 -19.409 1.00 94.69 93 THR A N 1
ATOM 753 C CA . THR A 1 93 ? 8.500 -2.524 -19.736 1.00 94.69 93 THR A CA 1
ATOM 754 C C . THR A 1 93 ? 8.805 -2.037 -21.151 1.00 94.69 93 THR A C 1
ATOM 756 O O . THR A 1 93 ? 7.888 -1.634 -21.859 1.00 94.69 93 THR A O 1
ATOM 759 N N . TYR A 1 94 ? 10.066 -2.103 -21.577 1.00 96.62 94 TYR A N 1
ATOM 760 C CA . TYR A 1 94 ? 10.486 -1.688 -22.909 1.00 96.62 94 TYR A CA 1
ATOM 761 C C . TYR A 1 94 ? 9.957 -2.626 -23.995 1.00 96.62 94 TYR A C 1
ATOM 763 O O . TYR A 1 94 ? 9.331 -2.149 -24.932 1.00 96.62 94 TYR A O 1
ATOM 771 N N . ILE A 1 95 ? 10.084 -3.946 -23.817 1.00 95.81 95 ILE A N 1
ATOM 772 C CA . ILE A 1 95 ? 9.491 -4.939 -24.729 1.00 95.81 95 ILE A CA 1
ATOM 773 C C . ILE A 1 95 ? 7.978 -4.730 -24.828 1.00 95.81 95 ILE A C 1
ATOM 775 O O . ILE A 1 95 ? 7.449 -4.658 -25.926 1.00 95.81 95 ILE A O 1
ATOM 779 N N . TYR A 1 96 ? 7.288 -4.555 -23.696 1.00 93.62 96 TYR A N 1
ATOM 780 C CA . TYR A 1 96 ? 5.855 -4.256 -23.704 1.00 93.62 96 TYR A CA 1
ATOM 781 C C . TYR A 1 96 ? 5.530 -2.953 -24.451 1.00 93.62 96 TYR A C 1
ATOM 783 O O . TYR A 1 96 ? 4.539 -2.882 -25.168 1.00 93.62 96 TYR A O 1
ATOM 791 N N . THR A 1 97 ? 6.367 -1.925 -24.304 1.00 94.44 97 THR A N 1
ATOM 792 C CA . THR A 1 97 ? 6.200 -0.651 -25.017 1.00 94.44 97 THR A CA 1
ATOM 793 C C . THR A 1 97 ? 6.373 -0.835 -26.524 1.00 94.44 97 THR A C 1
ATOM 795 O O . THR A 1 97 ? 5.566 -0.299 -27.274 1.00 94.44 97 THR A O 1
ATOM 798 N N . LEU A 1 98 ? 7.363 -1.624 -26.956 1.00 94.06 98 LEU A N 1
ATOM 799 C CA . LEU A 1 98 ? 7.558 -1.987 -28.361 1.00 94.06 98 LEU A CA 1
ATOM 800 C C . LEU A 1 98 ? 6.359 -2.765 -28.907 1.00 94.06 98 LEU A C 1
ATOM 802 O O . LEU A 1 98 ? 5.888 -2.452 -29.988 1.00 94.06 98 LEU A O 1
ATOM 806 N N . THR A 1 99 ? 5.822 -3.721 -28.147 1.00 91.62 99 THR A N 1
ATOM 807 C CA . THR A 1 99 ? 4.632 -4.470 -28.566 1.00 91.62 99 THR A CA 1
ATOM 808 C C . THR A 1 99 ? 3.396 -3.575 -28.674 1.00 91.62 99 THR A C 1
ATOM 810 O O . THR A 1 99 ? 2.600 -3.768 -29.580 1.00 91.62 99 THR A O 1
ATOM 813 N N . ALA A 1 100 ? 3.225 -2.612 -27.763 1.00 88.19 100 ALA A N 1
ATOM 814 C CA . ALA A 1 100 ? 2.026 -1.775 -27.697 1.00 88.19 100 ALA A CA 1
ATOM 815 C C . ALA A 1 100 ? 2.035 -0.564 -28.647 1.00 88.19 100 ALA A C 1
ATOM 817 O O . ALA A 1 100 ? 0.967 -0.057 -28.966 1.00 88.19 100 ALA A O 1
ATOM 818 N N . LEU A 1 101 ? 3.211 -0.045 -29.020 1.00 86.62 101 LEU A N 1
ATOM 819 C CA . LEU A 1 101 ? 3.347 1.148 -29.875 1.00 86.62 101 LEU A CA 1
ATOM 820 C C . LEU A 1 101 ? 4.022 0.863 -31.219 1.00 86.62 101 LEU A C 1
ATOM 822 O O . LEU A 1 101 ? 4.089 1.756 -32.058 1.00 86.62 101 LEU A O 1
ATOM 826 N N . GLY A 1 102 ? 4.599 -0.324 -31.389 1.00 81.94 102 GLY A N 1
ATOM 827 C CA . GLY A 1 102 ? 5.291 -0.699 -32.610 1.00 81.94 102 GLY A CA 1
ATOM 828 C C . GLY A 1 102 ? 4.326 -1.122 -33.708 1.00 81.94 102 GLY A C 1
ATOM 829 O O . GLY A 1 102 ? 3.259 -1.664 -33.427 1.00 81.94 102 GLY A O 1
ATOM 830 N N . SER A 1 103 ? 4.737 -0.899 -34.954 1.00 90.88 103 SER A N 1
ATOM 831 C CA . SER A 1 103 ? 4.061 -1.439 -36.132 1.00 90.88 103 SER A CA 1
ATOM 832 C C . SER A 1 103 ? 4.225 -2.963 -36.229 1.00 90.88 103 SER A C 1
ATOM 834 O O . SER A 1 103 ? 5.007 -3.566 -35.483 1.00 90.88 103 SER A O 1
ATOM 836 N N . ASP A 1 104 ? 3.532 -3.597 -37.174 1.00 93.25 104 ASP A N 1
ATOM 837 C CA . ASP A 1 104 ? 3.642 -5.041 -37.423 1.00 93.25 104 ASP A CA 1
ATOM 838 C C . ASP A 1 104 ? 5.088 -5.469 -37.710 1.00 93.25 104 ASP A C 1
ATOM 840 O O . ASP A 1 104 ? 5.552 -6.507 -37.234 1.00 93.25 104 ASP A O 1
ATOM 844 N N . GLU A 1 105 ? 5.871 -4.625 -38.384 1.00 93.88 105 GLU A N 1
ATOM 845 C CA . GLU A 1 105 ? 7.286 -4.892 -38.633 1.00 93.88 105 GLU A CA 1
ATOM 846 C C . GLU A 1 105 ? 8.116 -4.914 -37.340 1.00 93.88 105 GLU A C 1
ATOM 848 O O . GLU A 1 105 ? 9.075 -5.679 -37.243 1.00 93.88 105 GLU A O 1
ATOM 853 N N . ILE A 1 106 ? 7.754 -4.140 -36.307 1.00 94.12 106 ILE A N 1
ATOM 854 C CA . ILE A 1 106 ? 8.394 -4.252 -34.984 1.00 94.12 106 ILE A CA 1
ATOM 855 C C . ILE A 1 106 ? 8.051 -5.589 -34.326 1.00 94.12 106 ILE A C 1
ATOM 857 O O . ILE A 1 106 ? 8.912 -6.166 -33.654 1.00 94.12 106 ILE A O 1
ATOM 861 N N . GLN A 1 107 ? 6.847 -6.124 -34.534 1.00 92.56 107 GLN A N 1
ATOM 862 C CA . GLN A 1 107 ? 6.511 -7.464 -34.045 1.00 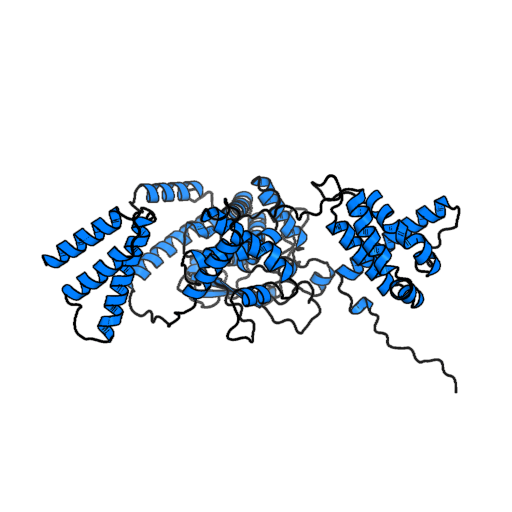92.56 107 GLN A CA 1
ATOM 863 C C . GLN A 1 107 ? 7.390 -8.519 -34.729 1.00 92.56 107 GLN A C 1
ATOM 865 O O . GLN A 1 107 ? 7.970 -9.364 -34.044 1.00 92.56 107 GLN A O 1
ATOM 870 N N . VAL A 1 108 ? 7.605 -8.404 -36.045 1.00 95.38 108 VAL A N 1
ATOM 871 C CA . VAL A 1 108 ? 8.554 -9.253 -36.791 1.00 95.38 108 VAL A CA 1
ATOM 872 C C . VAL A 1 108 ? 9.976 -9.124 -36.226 1.00 95.38 108 VAL A C 1
ATOM 874 O O . VAL A 1 108 ? 10.664 -10.128 -36.036 1.00 95.38 108 VAL A O 1
ATOM 877 N N . LEU A 1 109 ? 10.435 -7.917 -35.869 1.00 96.19 109 LEU A N 1
ATOM 878 C CA . LEU A 1 109 ? 11.734 -7.748 -35.200 1.00 96.19 109 LEU A CA 1
ATOM 879 C C . LEU A 1 109 ? 11.791 -8.486 -33.853 1.00 96.19 109 LEU A C 1
ATOM 881 O O . LEU A 1 109 ? 12.778 -9.168 -33.551 1.00 96.19 109 LEU A O 1
ATOM 885 N N . LEU A 1 110 ? 10.749 -8.336 -33.028 1.00 95.19 110 LEU A N 1
ATOM 886 C CA . LEU A 1 110 ? 10.663 -8.928 -31.693 1.00 95.19 110 LEU A CA 1
ATOM 887 C C . LEU A 1 110 ? 10.659 -10.458 -31.735 1.00 95.19 110 LEU A C 1
ATOM 889 O O . LEU A 1 110 ? 11.390 -11.071 -30.946 1.00 95.19 110 LEU A O 1
ATOM 893 N N . HIS A 1 111 ? 9.857 -11.038 -32.628 1.00 94.50 111 HIS A N 1
ATOM 894 C CA . HIS A 1 111 ? 9.613 -12.473 -32.732 1.00 94.50 111 HIS A CA 1
ATOM 895 C C . HIS A 1 111 ? 10.593 -13.151 -33.696 1.00 94.50 111 HIS A C 1
ATOM 897 O O . HIS A 1 111 ? 11.428 -13.941 -33.249 1.00 94.50 111 HIS A O 1
ATOM 903 N N . ASP A 1 112 ? 10.563 -12.784 -34.975 1.00 94.88 112 ASP A N 1
ATOM 904 C CA . ASP A 1 112 ? 11.237 -13.523 -36.049 1.00 94.88 112 ASP A CA 1
ATOM 905 C C . ASP A 1 112 ? 12.728 -13.185 -36.133 1.00 94.88 112 ASP A C 1
ATOM 907 O O . ASP A 1 112 ? 13.570 -14.079 -36.235 1.00 94.88 112 ASP A O 1
ATOM 911 N N . LYS A 1 113 ? 13.099 -11.903 -35.990 1.00 95.44 113 LYS A N 1
ATOM 912 C CA . LYS A 1 113 ? 14.521 -11.497 -35.919 1.00 95.44 113 LYS A CA 1
ATOM 913 C C . LYS A 1 113 ? 15.142 -11.668 -34.525 1.00 95.44 113 LYS A C 1
ATOM 915 O O . LYS A 1 113 ? 16.313 -11.331 -34.300 1.00 95.44 113 LYS A O 1
ATOM 920 N N . GLY A 1 114 ? 14.371 -12.180 -33.564 1.00 96.75 114 GLY A N 1
ATOM 921 C CA . GLY A 1 114 ? 14.840 -12.527 -32.225 1.00 96.75 114 GLY A CA 1
ATOM 922 C C . GLY A 1 114 ? 15.257 -11.341 -31.346 1.00 96.75 114 GLY A C 1
ATOM 923 O O . GLY A 1 114 ? 16.010 -11.542 -30.385 1.00 96.75 114 GLY A O 1
ATOM 924 N N . LEU A 1 115 ? 14.792 -10.114 -31.618 1.00 97.25 115 LEU A N 1
ATOM 925 C CA . LEU A 1 115 ? 15.135 -8.933 -30.813 1.00 97.25 115 LEU A CA 1
ATOM 926 C C . LEU A 1 115 ? 14.710 -9.097 -29.344 1.00 97.25 115 LEU A C 1
ATOM 928 O O . LEU A 1 115 ? 15.464 -8.731 -28.442 1.00 97.25 115 LEU A O 1
ATOM 932 N N . CYS A 1 116 ? 13.562 -9.732 -29.074 1.00 97.06 116 CYS A N 1
ATOM 933 C CA . CYS A 1 116 ? 13.105 -10.008 -27.707 1.00 97.06 116 CYS A CA 1
ATOM 934 C C . CYS A 1 116 ? 14.119 -10.857 -26.917 1.00 97.06 116 CYS A C 1
ATOM 936 O O . CYS A 1 116 ? 14.402 -10.581 -25.745 1.00 97.06 116 CYS A O 1
ATOM 938 N N . LYS A 1 117 ? 14.712 -11.872 -27.562 1.00 97.31 117 LYS A N 1
ATOM 939 C CA . LYS A 1 117 ? 15.758 -12.707 -26.958 1.00 97.31 117 LYS A CA 1
ATOM 940 C C . LYS A 1 117 ? 17.031 -11.893 -26.718 1.00 97.31 117 LYS A C 1
ATOM 942 O O . LYS A 1 117 ? 17.538 -11.908 -25.599 1.00 97.31 117 LYS A O 1
ATOM 947 N N . LYS A 1 118 ? 17.482 -11.119 -27.714 1.00 98.06 118 LYS A N 1
ATOM 948 C CA . LYS A 1 118 ? 18.671 -10.254 -27.601 1.00 98.06 118 LYS A CA 1
ATOM 949 C C . LYS A 1 118 ? 18.546 -9.251 -26.445 1.00 98.06 118 LYS A C 1
ATOM 951 O O . LYS A 1 118 ? 19.471 -9.135 -25.648 1.00 98.06 118 LYS A O 1
ATOM 956 N N . LEU A 1 119 ? 17.386 -8.609 -26.273 1.00 97.25 119 LEU A N 1
ATOM 957 C CA . LEU A 1 119 ? 17.113 -7.689 -25.156 1.00 97.25 119 LEU A CA 1
ATOM 958 C C . LEU A 1 119 ? 17.145 -8.392 -23.785 1.00 97.25 119 LEU A C 1
ATOM 960 O O . LEU A 1 119 ? 17.700 -7.872 -22.812 1.00 97.25 119 LEU A O 1
ATOM 964 N N . LYS A 1 120 ? 16.578 -9.601 -23.685 1.00 96.25 120 LYS A N 1
ATOM 965 C CA . LYS A 1 120 ? 16.635 -10.411 -22.454 1.00 96.25 120 LYS A CA 1
ATOM 966 C C . LYS A 1 120 ? 18.061 -10.862 -22.131 1.00 96.25 120 LYS A C 1
ATOM 968 O O . LYS A 1 120 ? 18.447 -10.853 -20.961 1.00 96.25 120 LYS A O 1
ATOM 973 N N . ASP A 1 121 ? 18.844 -11.237 -23.135 1.00 96.00 121 ASP A N 1
ATOM 974 C CA . ASP A 1 121 ? 20.237 -11.643 -22.948 1.00 96.00 121 ASP A CA 1
ATOM 975 C C . ASP A 1 121 ? 21.130 -10.445 -22.610 1.00 96.00 121 ASP A C 1
ATOM 977 O O . ASP A 1 121 ? 21.972 -10.547 -21.717 1.00 96.00 121 ASP A O 1
ATOM 981 N N . GLN A 1 122 ? 20.857 -9.270 -23.182 1.00 95.25 122 GLN A N 1
ATOM 982 C CA . GLN A 1 122 ? 21.495 -8.023 -22.773 1.00 95.25 122 GLN A CA 1
ATOM 983 C C . GLN A 1 122 ? 21.243 -7.717 -21.290 1.00 95.25 122 GLN A C 1
ATOM 985 O O . GLN A 1 122 ? 22.174 -7.350 -20.574 1.00 95.25 122 GLN A O 1
ATOM 990 N N . CYS A 1 123 ? 20.018 -7.920 -20.791 1.00 94.25 123 CYS A N 1
ATOM 991 C CA . CYS A 1 123 ? 19.716 -7.769 -19.365 1.00 94.25 123 CYS A CA 1
ATOM 992 C C . CYS A 1 123 ? 20.626 -8.643 -18.491 1.00 94.25 123 CYS A C 1
ATOM 994 O O . CYS A 1 123 ? 21.151 -8.169 -17.479 1.00 94.25 123 CYS A O 1
ATOM 996 N N . LYS A 1 124 ? 20.827 -9.913 -18.873 1.00 93.56 124 LYS A N 1
ATOM 997 C CA . LYS A 1 124 ? 21.712 -10.841 -18.152 1.00 93.56 124 LYS A CA 1
ATOM 998 C C . LYS A 1 124 ? 23.164 -10.380 -18.226 1.00 93.56 124 LYS A C 1
ATOM 1000 O O . LYS A 1 124 ? 23.812 -10.287 -17.186 1.00 93.56 124 LYS A O 1
ATOM 1005 N N . HIS A 1 125 ? 23.640 -10.051 -19.428 1.00 94.56 125 HIS A N 1
ATOM 1006 C CA . HIS A 1 125 ? 25.010 -9.613 -19.668 1.00 94.56 125 HIS A CA 1
ATOM 1007 C C . HIS A 1 125 ? 25.343 -8.355 -18.863 1.00 94.56 125 HIS A C 1
ATOM 1009 O O . HIS A 1 125 ? 26.335 -8.325 -18.141 1.00 94.56 125 HIS A O 1
ATOM 1015 N N . VAL A 1 126 ? 24.484 -7.334 -18.906 1.00 92.81 126 VAL A N 1
ATOM 1016 C CA . VAL A 1 126 ? 24.702 -6.096 -18.153 1.00 92.81 126 VAL A CA 1
ATOM 1017 C C . VAL A 1 126 ? 24.631 -6.342 -16.645 1.00 92.81 126 VAL A C 1
ATOM 1019 O O . VAL A 1 126 ? 25.478 -5.834 -15.911 1.00 92.81 126 VAL A O 1
ATOM 1022 N N . SER A 1 127 ? 23.693 -7.174 -16.181 1.00 93.44 127 SER A N 1
ATOM 1023 C CA . SER A 1 127 ? 23.605 -7.536 -14.760 1.00 93.44 127 SER A CA 1
ATOM 1024 C C . SER A 1 127 ? 24.851 -8.282 -14.267 1.00 93.44 127 SER A C 1
ATOM 1026 O O . SER A 1 127 ? 25.275 -8.082 -13.133 1.00 93.44 127 SER A O 1
ATOM 1028 N N . GLN A 1 128 ? 25.447 -9.138 -15.102 1.00 94.19 128 GLN A N 1
ATOM 1029 C CA . GLN A 1 128 ? 26.707 -9.834 -14.816 1.00 94.19 128 GLN A CA 1
ATOM 1030 C C . GLN A 1 128 ? 27.901 -8.876 -14.836 1.00 94.19 128 GLN A C 1
ATOM 1032 O O . GLN A 1 128 ? 28.652 -8.823 -13.866 1.00 94.19 128 GLN A O 1
ATOM 1037 N N . ARG A 1 129 ? 28.047 -8.092 -15.910 1.00 95.06 129 ARG A N 1
ATOM 1038 C CA . ARG A 1 129 ? 29.167 -7.167 -16.125 1.00 95.06 129 ARG A CA 1
ATOM 1039 C C . ARG A 1 129 ? 29.270 -6.119 -15.023 1.00 95.06 129 ARG A C 1
ATOM 1041 O O . ARG A 1 129 ? 30.360 -5.859 -14.529 1.00 95.06 129 ARG A O 1
ATOM 1048 N N . LEU A 1 130 ? 28.138 -5.539 -14.627 1.00 92.81 130 LEU A N 1
ATOM 1049 C CA . LEU A 1 130 ? 28.081 -4.535 -13.563 1.00 92.81 130 LEU A CA 1
ATOM 1050 C C . LEU A 1 130 ? 28.007 -5.150 -12.158 1.00 92.81 130 LEU A C 1
ATOM 1052 O O . LEU A 1 130 ? 27.928 -4.403 -11.191 1.00 92.81 130 LEU A O 1
ATOM 1056 N N . LYS A 1 131 ? 28.020 -6.489 -12.040 1.00 93.94 131 LYS A N 1
ATOM 1057 C CA . LYS A 1 131 ? 27.867 -7.229 -10.775 1.00 93.94 131 LYS A CA 1
ATOM 1058 C C . LYS A 1 131 ? 26.662 -6.747 -9.955 1.00 93.94 131 LYS A C 1
ATOM 1060 O O . LYS A 1 131 ? 26.751 -6.592 -8.741 1.00 93.94 131 LYS A O 1
ATOM 1065 N N . LEU A 1 132 ? 25.533 -6.507 -10.629 1.00 92.31 132 LEU A N 1
ATOM 1066 C CA . LEU A 1 132 ? 24.337 -5.984 -9.972 1.00 92.31 132 LEU A CA 1
ATOM 1067 C C . LEU A 1 132 ? 23.827 -6.980 -8.933 1.00 92.31 132 LEU A C 1
ATOM 1069 O O . LEU A 1 132 ? 23.721 -8.178 -9.213 1.00 92.31 132 LEU A O 1
ATOM 1073 N N . GLU A 1 133 ? 23.444 -6.462 -7.768 1.00 90.00 133 GLU A N 1
ATOM 1074 C CA . GLU A 1 133 ? 22.835 -7.240 -6.692 1.00 90.00 133 GLU A CA 1
ATOM 1075 C C . GLU A 1 133 ? 21.592 -7.982 -7.212 1.00 90.00 133 GLU A C 1
ATOM 1077 O O . GLU A 1 133 ? 20.652 -7.377 -7.752 1.00 90.00 133 GLU A O 1
ATOM 1082 N N . ARG A 1 134 ? 21.621 -9.313 -7.088 1.00 86.25 134 ARG A N 1
ATOM 1083 C CA . ARG A 1 134 ? 20.532 -10.215 -7.501 1.00 86.25 134 ARG A CA 1
ATOM 1084 C C . ARG A 1 134 ? 19.693 -10.686 -6.334 1.00 86.25 134 ARG A C 1
ATOM 1086 O O . ARG A 1 134 ? 18.549 -11.088 -6.539 1.00 86.25 134 ARG A O 1
ATOM 1093 N N . GLU A 1 135 ? 20.279 -10.669 -5.146 1.00 80.62 135 GLU A N 1
ATOM 1094 C CA . GLU A 1 135 ? 19.610 -11.128 -3.950 1.00 80.62 135 GLU A CA 1
ATOM 1095 C C . GLU A 1 135 ? 18.454 -10.178 -3.628 1.00 80.62 135 GLU A C 1
ATOM 1097 O O . GLU A 1 135 ? 18.575 -8.951 -3.765 1.00 80.62 135 GLU A O 1
ATOM 1102 N N . PRO A 1 136 ? 17.277 -10.720 -3.277 1.00 67.94 136 PRO A N 1
ATOM 1103 C CA . PRO A 1 136 ? 16.247 -9.885 -2.701 1.00 67.94 136 PRO A CA 1
ATOM 1104 C C . PRO A 1 136 ? 16.818 -9.262 -1.419 1.00 67.94 136 PRO A C 1
ATOM 1106 O O . PRO A 1 136 ? 17.542 -9.942 -0.693 1.00 67.94 136 PRO A O 1
ATOM 1109 N N . PRO A 1 137 ? 16.497 -7.992 -1.113 1.00 67.19 137 PRO A N 1
ATOM 1110 C CA . PRO A 1 137 ? 16.876 -7.437 0.179 1.00 67.19 137 PRO A CA 1
ATOM 1111 C C . PRO A 1 137 ? 16.340 -8.350 1.285 1.00 67.19 137 PRO A C 1
ATOM 1113 O O . PRO A 1 137 ? 15.226 -8.878 1.147 1.00 67.19 137 PRO A O 1
ATOM 1116 N N . SER A 1 138 ? 17.110 -8.514 2.365 1.00 67.38 138 SER A N 1
ATOM 1117 C CA . SER A 1 138 ? 16.615 -9.181 3.566 1.00 67.38 138 SER A CA 1
ATOM 1118 C C . SER A 1 138 ? 15.291 -8.524 3.943 1.00 67.38 138 SER A C 1
ATOM 1120 O O . SER A 1 138 ? 15.187 -7.304 4.106 1.00 67.38 138 SER A O 1
ATOM 1122 N N . LYS A 1 139 ? 14.219 -9.319 3.941 1.00 64.88 139 LYS A N 1
ATOM 1123 C CA . LYS A 1 139 ? 12.912 -8.792 4.307 1.00 64.88 139 LYS A CA 1
ATOM 1124 C C . LYS A 1 139 ? 12.958 -8.525 5.800 1.00 64.88 139 LYS A C 1
ATOM 1126 O O . LYS A 1 139 ? 13.089 -9.460 6.580 1.00 64.88 139 LYS A O 1
ATOM 1131 N N . THR A 1 140 ? 12.862 -7.259 6.179 1.00 72.50 140 THR A N 1
ATOM 1132 C CA . THR A 1 140 ? 12.587 -6.897 7.562 1.00 72.50 140 THR A CA 1
ATOM 1133 C C . THR A 1 140 ? 11.153 -7.291 7.877 1.00 72.50 140 THR A C 1
ATOM 1135 O O . THR A 1 140 ? 10.251 -7.052 7.070 1.00 72.50 140 THR A O 1
ATOM 1138 N N . PHE A 1 141 ? 10.972 -7.928 9.028 1.00 80.06 141 PHE A N 1
ATOM 1139 C CA . PHE A 1 141 ? 9.686 -8.292 9.614 1.00 80.06 141 PHE A CA 1
ATOM 1140 C C . PHE A 1 141 ? 9.551 -7.533 10.927 1.00 80.06 141 PHE A C 1
ATOM 1142 O O . PHE A 1 141 ? 10.545 -7.344 11.625 1.00 80.06 141 PHE A O 1
ATOM 1149 N N . ALA A 1 142 ? 8.344 -7.070 11.229 1.00 81.88 142 ALA A N 1
ATOM 1150 C CA . ALA A 1 142 ? 8.056 -6.249 12.400 1.00 81.88 142 ALA A CA 1
ATOM 1151 C C . ALA A 1 142 ? 7.376 -7.069 13.513 1.00 81.88 142 ALA A C 1
ATOM 1153 O O . ALA A 1 142 ? 6.666 -6.513 14.343 1.00 81.88 142 ALA A O 1
ATOM 1154 N N . GLY A 1 143 ? 7.515 -8.401 13.479 1.00 85.31 143 GLY A N 1
ATOM 1155 C CA . GLY A 1 143 ? 6.983 -9.297 14.507 1.00 85.31 143 GLY A CA 1
ATOM 1156 C C . GLY A 1 143 ? 5.533 -8.988 14.885 1.00 85.31 143 GLY A C 1
ATOM 1157 O O . GLY A 1 143 ? 4.721 -8.669 14.030 1.00 85.31 143 GLY A O 1
ATOM 1158 N N . VAL A 1 144 ? 5.188 -9.111 16.163 1.00 87.62 144 VAL A N 1
ATOM 1159 C CA . VAL A 1 144 ? 3.918 -8.608 16.733 1.00 87.62 144 VAL A CA 1
ATOM 1160 C C . VAL A 1 144 ? 4.202 -7.418 17.645 1.00 87.62 144 VAL A C 1
ATOM 1162 O O . VAL A 1 144 ? 3.439 -6.454 17.683 1.00 87.62 144 VAL A O 1
ATOM 1165 N N . PHE A 1 145 ? 5.318 -7.477 18.372 1.00 88.94 145 PHE A N 1
ATOM 1166 C CA . PHE A 1 145 ? 5.711 -6.466 19.341 1.00 88.94 145 PHE A CA 1
ATOM 1167 C C . PHE A 1 145 ? 6.118 -5.158 18.671 1.00 88.94 145 PHE A C 1
ATOM 1169 O O . PHE A 1 145 ? 5.758 -4.094 19.162 1.00 88.94 145 PHE A O 1
ATOM 1176 N N . GLU A 1 146 ? 6.769 -5.203 17.512 1.00 93.31 146 GLU A N 1
ATOM 1177 C CA . GLU A 1 146 ? 7.127 -3.984 16.799 1.00 93.31 146 GLU A CA 1
ATOM 1178 C C . GLU A 1 146 ? 5.875 -3.301 16.224 1.00 93.31 146 GLU A C 1
ATOM 1180 O O . GLU A 1 146 ? 5.787 -2.076 16.261 1.00 93.31 146 GLU A O 1
ATOM 1185 N N . TRP A 1 147 ? 4.843 -4.050 15.806 1.00 94.12 147 TRP A N 1
ATOM 1186 C CA . TRP A 1 147 ? 3.533 -3.458 15.479 1.00 94.12 147 TRP A CA 1
ATOM 1187 C C . TRP A 1 147 ? 2.866 -2.788 16.681 1.00 94.12 147 TRP A C 1
ATOM 1189 O O . TRP A 1 147 ? 2.290 -1.711 16.522 1.00 94.12 147 TRP A O 1
ATOM 1199 N N . ILE A 1 148 ? 2.962 -3.380 17.874 1.00 94.44 148 ILE A N 1
ATOM 1200 C CA . ILE A 1 148 ? 2.470 -2.756 19.111 1.00 94.44 148 ILE A CA 1
ATOM 1201 C C . ILE A 1 148 ? 3.208 -1.443 19.373 1.00 94.44 148 ILE A C 1
ATOM 1203 O O . ILE A 1 148 ? 2.553 -0.422 19.575 1.00 94.44 148 ILE A O 1
ATOM 1207 N N . MET A 1 149 ? 4.541 -1.443 19.285 1.00 95.38 149 MET A N 1
ATOM 1208 C CA . MET A 1 149 ? 5.362 -0.241 19.465 1.00 95.38 149 MET A CA 1
ATOM 1209 C C . MET A 1 149 ? 5.016 0.850 18.444 1.00 95.38 149 MET A C 1
ATOM 1211 O O . MET A 1 149 ? 4.911 2.019 18.802 1.00 95.38 149 MET A O 1
ATOM 1215 N N . ILE A 1 150 ? 4.792 0.485 17.178 1.00 96.62 150 ILE A N 1
ATOM 1216 C CA . ILE A 1 150 ? 4.373 1.422 16.123 1.00 96.62 150 ILE A CA 1
ATOM 1217 C C . ILE A 1 150 ? 3.019 2.056 16.456 1.00 96.62 150 ILE A C 1
ATOM 1219 O O . ILE A 1 150 ? 2.842 3.260 16.276 1.00 96.62 150 ILE A O 1
ATOM 1223 N N . ILE A 1 151 ? 2.056 1.263 16.932 1.00 96.75 151 ILE A N 1
ATOM 1224 C CA . ILE A 1 151 ? 0.726 1.764 17.294 1.00 96.75 151 ILE A CA 1
ATOM 1225 C C . ILE A 1 151 ? 0.802 2.668 18.523 1.00 96.75 151 ILE A C 1
ATOM 1227 O O . ILE A 1 151 ? 0.218 3.750 18.506 1.00 96.75 151 ILE A O 1
ATOM 1231 N N . GLN A 1 152 ? 1.541 2.259 19.555 1.00 95.94 152 GLN A N 1
ATOM 1232 C CA . GLN A 1 152 ? 1.787 3.077 20.744 1.00 95.94 152 GLN A CA 1
ATOM 1233 C C . GLN A 1 152 ? 2.429 4.410 20.359 1.00 95.94 152 GLN A C 1
ATOM 1235 O O . GLN A 1 152 ? 1.897 5.456 20.703 1.00 95.94 152 GLN A O 1
ATOM 1240 N N . PHE A 1 153 ? 3.459 4.395 19.511 1.00 97.25 153 PHE A N 1
ATOM 1241 C CA . PHE A 1 153 ? 4.082 5.616 19.006 1.00 97.25 153 PHE A CA 1
ATOM 1242 C C . PHE A 1 153 ? 3.090 6.557 18.298 1.00 97.25 153 PHE A C 1
ATOM 1244 O O . PHE A 1 153 ? 3.126 7.769 18.504 1.00 97.25 153 PHE A O 1
ATOM 1251 N N . GLU A 1 154 ? 2.190 6.043 17.454 1.00 97.31 154 GLU A N 1
ATOM 1252 C CA . GLU A 1 154 ? 1.164 6.872 16.794 1.00 97.31 154 GLU A CA 1
ATOM 1253 C C . GLU A 1 154 ? 0.174 7.469 17.812 1.00 97.31 154 GLU A C 1
ATOM 1255 O O . GLU A 1 154 ? -0.259 8.617 17.658 1.00 97.31 154 GLU A O 1
ATOM 1260 N N . LEU A 1 155 ? -0.176 6.718 18.862 1.00 96.06 155 LEU A N 1
ATOM 1261 C CA . LEU A 1 155 ? -1.019 7.206 19.953 1.00 96.06 155 LEU A CA 1
ATOM 1262 C C . LEU A 1 155 ? -0.293 8.279 20.777 1.00 96.06 155 LEU A C 1
ATOM 1264 O O . LEU A 1 155 ? -0.861 9.346 20.987 1.00 96.06 155 LEU A O 1
ATOM 1268 N N . ASP A 1 156 ? 0.951 8.055 21.177 1.00 96.44 156 ASP A N 1
ATOM 1269 C CA . ASP A 1 156 ? 1.717 8.983 22.017 1.00 96.44 156 ASP A CA 1
ATOM 1270 C C . ASP A 1 156 ? 2.062 10.267 21.247 1.00 96.44 156 ASP A C 1
ATOM 1272 O O . ASP A 1 156 ? 1.862 11.383 21.720 1.00 96.44 156 ASP A O 1
ATOM 1276 N N . SER A 1 157 ? 2.470 10.148 19.980 1.00 95.19 157 SER A N 1
ATOM 1277 C CA . SER A 1 157 ? 2.799 11.309 19.133 1.00 95.19 157 SER A CA 1
ATOM 1278 C C . SER A 1 157 ? 1.598 12.196 18.771 1.00 95.19 157 SER A C 1
ATOM 1280 O O . SER A 1 157 ? 1.776 13.303 18.251 1.00 95.19 157 SER A O 1
ATOM 1282 N N . SER A 1 158 ? 0.376 11.730 19.039 1.00 95.94 158 SER A N 1
ATOM 1283 C CA . SER A 1 158 ? -0.865 12.488 18.853 1.00 95.94 158 SER A CA 1
ATOM 1284 C C . SER A 1 158 ? -1.529 12.899 20.166 1.00 95.94 158 SER A C 1
ATOM 1286 O O . SER A 1 158 ? -2.704 13.274 20.196 1.00 95.94 158 SER A O 1
ATOM 1288 N N . GLU A 1 159 ? -0.812 12.798 21.280 1.00 94.31 159 GLU A N 1
ATOM 1289 C CA . GLU A 1 159 ? -1.264 13.298 22.570 1.00 94.31 159 GLU A CA 1
ATOM 1290 C C . GLU A 1 159 ? -1.456 14.824 22.547 1.00 94.31 159 GLU A C 1
ATOM 1292 O O . GLU A 1 159 ? -0.704 15.561 21.908 1.00 94.31 159 GLU A O 1
ATOM 1297 N N . GLY A 1 160 ? -2.524 15.304 23.191 1.00 92.19 160 GLY A N 1
ATOM 1298 C CA . GLY A 1 160 ? -2.833 16.735 23.305 1.00 92.19 160 GLY A CA 1
ATOM 1299 C C . GLY A 1 160 ? -3.360 17.426 22.038 1.00 92.19 160 GLY A C 1
ATOM 1300 O O . GLY A 1 160 ? -3.773 18.581 22.116 1.00 92.19 160 GLY A O 1
ATOM 1301 N N . ASP A 1 161 ? -3.403 16.748 20.888 1.00 94.94 161 ASP A N 1
ATOM 1302 C CA . ASP A 1 161 ? -3.858 17.318 19.614 1.00 94.94 161 ASP A CA 1
ATOM 1303 C C . ASP A 1 161 ? -4.992 16.466 19.010 1.00 94.94 161 ASP A C 1
ATOM 1305 O O . ASP A 1 161 ? -4.735 15.425 18.394 1.00 94.94 161 ASP A O 1
ATOM 1309 N N . PRO A 1 162 ? -6.264 16.889 19.167 1.00 93.06 162 PRO A N 1
ATOM 1310 C CA . PRO A 1 162 ? -7.411 16.132 18.675 1.00 93.06 162 PRO A CA 1
ATOM 1311 C C . PRO A 1 162 ? -7.389 15.888 17.164 1.00 93.06 162 PRO A C 1
ATOM 1313 O O . PRO A 1 162 ? -7.815 14.826 16.719 1.00 93.06 162 PRO A O 1
ATOM 1316 N N . GLU A 1 163 ? -6.882 16.833 16.362 1.00 92.62 163 GLU A N 1
ATOM 1317 C CA . GLU A 1 163 ? -6.815 16.668 14.906 1.00 92.62 163 GLU A CA 1
ATOM 1318 C C . GLU A 1 163 ? -5.765 15.614 14.532 1.00 92.62 163 GLU A C 1
ATOM 1320 O O . GLU A 1 163 ? -6.046 14.721 13.725 1.00 92.62 163 GLU A O 1
ATOM 1325 N N . LYS A 1 164 ? -4.580 15.654 15.162 1.00 95.19 164 LYS A N 1
ATOM 1326 C CA . LYS A 1 164 ? -3.563 14.605 14.981 1.00 95.19 164 LYS A CA 1
ATOM 1327 C C . LYS A 1 164 ? -4.038 13.254 15.488 1.00 95.19 164 LYS A C 1
ATOM 1329 O O . LYS A 1 164 ? -3.741 12.258 14.838 1.00 95.19 164 LYS A O 1
ATOM 1334 N N . ARG A 1 165 ? -4.809 13.201 16.580 1.00 95.94 165 ARG A N 1
ATOM 1335 C CA . ARG A 1 165 ? -5.363 11.946 17.112 1.00 95.94 165 ARG A CA 1
ATOM 1336 C C . ARG A 1 165 ? -6.188 11.214 16.064 1.00 95.94 165 ARG A C 1
ATOM 1338 O O . ARG A 1 165 ? -6.029 10.008 15.900 1.00 95.94 165 ARG A O 1
ATOM 1345 N N . VAL A 1 166 ? -7.019 11.929 15.303 1.00 96.62 166 VAL A N 1
ATOM 1346 C CA . VAL A 1 166 ? -7.806 11.309 14.225 1.00 96.62 166 VAL A CA 1
ATOM 1347 C C . VAL A 1 166 ? -6.905 10.779 13.105 1.00 96.62 166 VAL A C 1
ATOM 1349 O O . VAL A 1 166 ? -7.149 9.689 12.585 1.00 96.62 166 VAL A O 1
ATOM 1352 N N . VAL A 1 167 ? -5.838 11.504 12.756 1.00 96.88 167 VAL A N 1
ATOM 1353 C CA . VAL A 1 167 ? -4.850 11.045 11.764 1.00 96.88 167 VAL A CA 1
ATOM 1354 C C . VAL A 1 167 ? -4.087 9.813 12.266 1.00 96.88 167 VAL A C 1
ATOM 1356 O O . VAL A 1 167 ? -3.916 8.857 11.516 1.00 96.88 167 VAL A O 1
ATOM 1359 N N . SER A 1 168 ? -3.679 9.764 13.529 1.00 97.31 168 SER A N 1
ATOM 1360 C CA . SER A 1 168 ? -3.048 8.571 14.101 1.00 97.31 168 SER A CA 1
ATOM 1361 C C . SER A 1 168 ? -4.007 7.381 14.121 1.00 97.31 168 SER A C 1
ATOM 1363 O O . SER A 1 168 ? -3.640 6.285 13.708 1.00 97.31 168 SER A O 1
ATOM 1365 N N . LEU A 1 169 ? -5.276 7.585 14.487 1.00 98.00 169 LEU A N 1
ATOM 1366 C CA . LEU A 1 169 ? -6.289 6.525 14.459 1.00 98.00 169 LEU A CA 1
ATOM 1367 C C . LEU A 1 169 ? -6.536 5.986 13.040 1.00 98.00 169 LEU A C 1
ATOM 1369 O O . LEU A 1 169 ? -6.630 4.772 12.864 1.00 98.00 169 LEU A O 1
ATOM 1373 N N . GLN A 1 170 ? -6.586 6.839 12.006 1.00 97.44 170 GLN A N 1
ATOM 1374 C CA . GLN A 1 170 ? -6.731 6.359 10.620 1.00 97.44 170 GLN A CA 1
ATOM 1375 C C . GLN A 1 170 ? -5.516 5.530 10.175 1.00 97.44 170 GLN A C 1
ATOM 1377 O O . GLN A 1 170 ? -5.660 4.556 9.427 1.00 97.44 170 GLN A O 1
ATOM 1382 N N . ASN A 1 171 ? -4.319 5.927 10.619 1.00 97.44 171 ASN A N 1
ATOM 1383 C CA . ASN A 1 171 ? -3.079 5.215 10.346 1.00 97.44 171 ASN A CA 1
ATOM 1384 C C . ASN A 1 171 ? -3.114 3.841 11.017 1.00 97.44 171 ASN A C 1
ATOM 1386 O O . ASN A 1 171 ? -2.982 2.842 10.317 1.00 97.44 171 ASN A O 1
ATOM 1390 N N . ILE A 1 172 ? -3.407 3.784 12.321 1.00 98.00 172 ILE A N 1
ATOM 1391 C CA . ILE A 1 172 ? -3.531 2.547 13.108 1.00 98.00 172 ILE A CA 1
ATOM 1392 C C . ILE A 1 172 ? -4.540 1.590 12.472 1.00 98.00 172 ILE A C 1
ATOM 1394 O O . ILE A 1 172 ? -4.197 0.444 12.195 1.00 98.00 172 ILE A O 1
ATOM 1398 N N . VAL A 1 173 ? -5.745 2.066 12.141 1.00 98.06 173 VAL A N 1
ATOM 1399 C CA . VAL A 1 173 ? -6.771 1.259 11.457 1.00 98.06 173 VAL A CA 1
ATOM 1400 C C . VAL A 1 173 ? -6.248 0.721 10.122 1.00 98.06 173 VAL A C 1
ATOM 1402 O O . VAL A 1 173 ? -6.475 -0.439 9.781 1.00 98.06 173 VAL A O 1
ATOM 1405 N N . THR A 1 174 ? -5.500 1.524 9.359 1.00 97.38 174 THR A N 1
ATOM 1406 C CA . THR A 1 174 ? -4.892 1.054 8.105 1.00 97.38 174 THR A CA 1
ATOM 1407 C C . THR A 1 174 ? -3.813 0.001 8.354 1.00 97.38 174 THR A C 1
ATOM 1409 O O . THR A 1 174 ? -3.746 -0.990 7.627 1.00 97.38 174 THR A O 1
ATOM 1412 N N . TYR A 1 175 ? -2.967 0.205 9.365 1.00 96.69 175 TYR A N 1
ATOM 1413 C CA . TYR A 1 175 ? -1.883 -0.703 9.733 1.00 96.69 175 TYR A CA 1
ATOM 1414 C C . TYR A 1 175 ? -2.457 -2.054 10.146 1.00 96.69 175 TYR A C 1
ATOM 1416 O O . TYR A 1 175 ? -2.069 -3.074 9.585 1.00 96.69 175 TYR A O 1
ATOM 1424 N N . GLN A 1 176 ? -3.453 -2.042 11.031 1.00 95.88 176 GLN A N 1
ATOM 1425 C CA . GLN A 1 176 ? -4.147 -3.228 11.513 1.00 95.88 176 GLN A CA 1
ATOM 1426 C C . GLN A 1 176 ? -4.918 -3.936 10.394 1.00 95.88 176 GLN A C 1
ATOM 1428 O O . GLN A 1 176 ? -4.823 -5.155 10.292 1.00 95.88 176 GLN A O 1
ATOM 1433 N N . PHE A 1 177 ? -5.608 -3.223 9.491 1.00 96.12 177 PHE A N 1
ATOM 1434 C CA . PHE A 1 177 ? -6.218 -3.878 8.328 1.00 96.12 177 PHE A CA 1
ATOM 1435 C C . PHE A 1 177 ? -5.179 -4.636 7.508 1.00 96.12 177 PHE A C 1
ATOM 1437 O O . PHE A 1 177 ? -5.404 -5.795 7.168 1.00 96.12 177 PHE A O 1
ATOM 1444 N N . VAL A 1 178 ? -4.041 -4.016 7.200 1.00 94.88 178 VAL A N 1
ATOM 1445 C CA . VAL A 1 178 ? -2.982 -4.669 6.421 1.00 94.88 178 VAL A CA 1
ATOM 1446 C C . VAL A 1 178 ? -2.355 -5.830 7.193 1.00 94.88 178 VAL A C 1
ATOM 1448 O O . VAL A 1 178 ? -2.173 -6.894 6.611 1.00 94.88 178 VAL A O 1
ATOM 1451 N N . PHE A 1 179 ? -2.064 -5.643 8.479 1.00 93.44 179 PHE A N 1
ATOM 1452 C CA . PHE A 1 179 ? -1.454 -6.645 9.350 1.00 93.44 179 PHE A CA 1
ATOM 1453 C C . PHE A 1 179 ? -2.353 -7.866 9.557 1.00 93.44 179 PHE A C 1
ATOM 1455 O O . PHE A 1 179 ? -1.888 -8.992 9.420 1.00 93.44 179 PHE A O 1
ATOM 1462 N N . TYR A 1 180 ? -3.645 -7.674 9.818 1.00 91.69 180 TYR A N 1
ATOM 1463 C CA . TYR A 1 180 ? -4.559 -8.791 10.026 1.00 91.69 180 TYR A CA 1
ATOM 1464 C C . TYR A 1 180 ? -4.974 -9.446 8.720 1.00 91.69 180 TYR A C 1
ATOM 1466 O O . TYR A 1 180 ? -4.936 -10.663 8.603 1.00 91.69 180 TYR A O 1
ATOM 1474 N N . THR A 1 181 ? -5.383 -8.663 7.724 1.00 91.50 181 THR A N 1
ATOM 1475 C CA . THR A 1 181 ? -6.004 -9.231 6.518 1.00 91.50 181 THR A CA 1
ATOM 1476 C C . THR A 1 181 ? -5.004 -9.546 5.421 1.00 91.50 181 THR A C 1
ATOM 1478 O O . THR A 1 181 ? -5.370 -10.165 4.429 1.00 91.50 181 THR A O 1
ATOM 1481 N N . GLY A 1 182 ? -3.759 -9.082 5.520 1.00 91.44 182 GLY A N 1
ATOM 1482 C CA . GLY A 1 182 ? -2.802 -9.171 4.425 1.00 91.44 182 GLY A CA 1
ATOM 1483 C C . GLY A 1 182 ? -3.228 -8.362 3.200 1.00 91.44 182 GLY A C 1
ATOM 1484 O O . GLY A 1 182 ? -2.603 -8.476 2.144 1.00 91.44 182 GLY A O 1
ATOM 1485 N N . ILE A 1 183 ? -4.282 -7.544 3.271 1.00 91.81 183 ILE A N 1
ATOM 1486 C CA . ILE A 1 183 ? -4.751 -6.775 2.124 1.00 91.81 183 ILE A CA 1
ATOM 1487 C C . ILE A 1 183 ? -3.690 -5.757 1.690 1.00 91.81 183 ILE A C 1
ATOM 1489 O O . ILE A 1 183 ? -2.924 -5.218 2.489 1.00 91.81 183 ILE A O 1
ATOM 1493 N N . ARG A 1 184 ? -3.609 -5.473 0.387 1.00 91.50 184 ARG A N 1
ATOM 1494 C CA . ARG A 1 184 ? -2.703 -4.423 -0.094 1.00 91.50 184 ARG A CA 1
ATOM 1495 C C . ARG A 1 184 ? -3.207 -3.050 0.374 1.00 91.50 184 ARG A C 1
ATOM 1497 O O . ARG A 1 184 ? -4.400 -2.784 0.256 1.00 91.50 184 ARG A O 1
ATOM 1504 N N . PRO A 1 185 ? -2.315 -2.107 0.726 1.00 94.06 185 PRO A N 1
ATOM 1505 C CA . PRO A 1 185 ? -2.716 -0.735 1.060 1.00 94.06 185 PRO A CA 1
ATOM 1506 C C . PRO A 1 185 ? -3.537 -0.046 -0.033 1.00 94.06 185 PRO A C 1
ATOM 1508 O O . PRO A 1 185 ? -4.390 0.782 0.258 1.00 94.06 185 PRO A O 1
ATOM 1511 N N . SER A 1 186 ? -3.297 -0.404 -1.300 1.00 93.06 186 SER A N 1
ATOM 1512 C CA . SER A 1 186 ? -4.037 0.124 -2.452 1.00 93.06 186 SER A CA 1
ATOM 1513 C C . SER A 1 186 ? -5.506 -0.311 -2.523 1.00 93.06 186 SER A C 1
ATOM 1515 O O . SER A 1 186 ? -6.236 0.213 -3.352 1.00 93.06 186 SER A O 1
ATOM 1517 N N . SER A 1 187 ? -5.910 -1.306 -1.732 1.00 93.62 187 SER A N 1
ATOM 1518 C CA . SER A 1 187 ? -7.305 -1.745 -1.602 1.00 93.62 187 SER A CA 1
ATOM 1519 C C . SER A 1 187 ? -8.047 -0.980 -0.507 1.00 93.62 187 SER A C 1
ATOM 1521 O O . SER A 1 187 ? -9.267 -0.884 -0.544 1.00 93.62 187 SER A O 1
ATOM 1523 N N . ILE A 1 188 ? -7.309 -0.419 0.457 1.00 95.94 188 ILE A N 1
ATOM 1524 C CA . ILE A 1 188 ? -7.854 0.427 1.525 1.00 95.94 188 ILE A CA 1
ATOM 1525 C C . ILE A 1 188 ? -7.925 1.881 1.048 1.00 95.94 188 ILE A C 1
ATOM 1527 O O . ILE A 1 188 ? -8.921 2.569 1.250 1.00 95.94 188 ILE A O 1
ATOM 1531 N N . SER A 1 189 ? -6.869 2.343 0.379 1.00 95.62 189 SER A N 1
ATOM 1532 C CA . SER A 1 189 ? -6.675 3.724 -0.058 1.00 95.62 189 SER A CA 1
ATOM 1533 C C . SER A 1 189 ? -6.239 3.772 -1.527 1.00 95.62 189 SER A C 1
ATOM 1535 O O . SER A 1 189 ? -5.421 2.945 -1.935 1.00 95.62 189 SER A O 1
ATOM 1537 N N . PRO A 1 190 ? -6.688 4.743 -2.340 1.00 94.25 190 PRO A N 1
ATOM 1538 C CA . PRO A 1 190 ? -6.343 4.790 -3.756 1.00 94.25 190 PRO A CA 1
ATOM 1539 C C . PRO A 1 190 ? -4.843 5.037 -3.969 1.00 94.25 190 PRO A C 1
ATOM 1541 O O . PRO A 1 190 ? -4.197 5.832 -3.280 1.00 94.25 190 PRO A O 1
ATOM 1544 N N . LEU A 1 191 ? -4.267 4.359 -4.965 1.00 90.12 191 LEU A N 1
ATOM 1545 C CA . LEU A 1 191 ? -2.864 4.547 -5.356 1.00 90.12 191 LEU A CA 1
ATOM 1546 C C . LEU A 1 191 ? -2.682 5.716 -6.339 1.00 90.12 191 LEU A C 1
ATOM 1548 O O . LEU A 1 191 ? -1.629 6.364 -6.336 1.00 90.12 191 LEU A O 1
ATOM 1552 N N . THR A 1 192 ? -3.688 5.970 -7.179 1.00 89.69 192 THR A N 1
ATOM 1553 C CA . THR A 1 192 ? -3.667 6.964 -8.264 1.00 89.69 192 THR A CA 1
ATOM 1554 C C . THR A 1 192 ? -4.879 7.903 -8.174 1.00 89.69 192 THR A C 1
ATOM 1556 O O . THR A 1 192 ? -5.883 7.497 -7.587 1.00 89.69 192 THR A O 1
ATOM 1559 N N . PRO A 1 193 ? -4.804 9.132 -8.729 1.00 90.62 193 PRO A N 1
ATOM 1560 C CA . PRO A 1 193 ? -5.960 10.031 -8.826 1.00 90.62 193 PRO A CA 1
ATOM 1561 C C . PRO A 1 193 ? -7.145 9.384 -9.547 1.00 90.62 193 PRO A C 1
ATOM 1563 O O . PRO A 1 193 ? -8.247 9.388 -9.022 1.00 90.62 193 PRO A O 1
ATOM 1566 N N . GLU A 1 194 ? -6.884 8.686 -10.651 1.00 88.94 194 GLU A N 1
ATOM 1567 C CA . GLU A 1 194 ? -7.905 7.956 -11.409 1.00 88.94 194 GLU A CA 1
ATOM 1568 C C . GLU A 1 194 ? -8.634 6.898 -10.556 1.00 88.94 194 GLU A C 1
ATOM 1570 O O . GLU A 1 194 ? -9.857 6.797 -10.585 1.00 88.94 194 GLU A O 1
ATOM 1575 N N . SER A 1 195 ? -7.914 6.144 -9.714 1.00 88.94 195 SER A N 1
ATOM 1576 C CA . SER A 1 195 ? -8.550 5.221 -8.757 1.00 88.94 195 SER A CA 1
ATOM 1577 C C . SER A 1 195 ? -9.419 5.952 -7.725 1.00 88.94 195 SER A C 1
ATOM 1579 O O . SER A 1 195 ? -10.431 5.418 -7.281 1.00 88.94 195 SER A O 1
ATOM 1581 N N . SER A 1 196 ? -9.025 7.163 -7.325 1.00 92.25 196 SER A N 1
ATOM 1582 C CA . SER A 1 196 ? -9.811 8.002 -6.415 1.00 92.25 196 SER A CA 1
ATOM 1583 C C . SER A 1 196 ? -11.103 8.482 -7.077 1.00 92.25 196 SER A C 1
ATOM 1585 O O . SER A 1 196 ? -12.163 8.376 -6.467 1.00 92.25 196 SER A O 1
ATOM 1587 N N . GLU A 1 197 ? -11.025 8.958 -8.320 1.00 91.31 197 GLU A N 1
ATOM 1588 C CA . GLU A 1 197 ? -12.171 9.404 -9.127 1.00 91.31 197 GLU A CA 1
ATOM 1589 C C . GLU A 1 197 ? -13.173 8.267 -9.353 1.00 91.31 197 GLU A C 1
ATOM 1591 O O . GLU A 1 197 ? -14.375 8.448 -9.188 1.00 91.31 197 GLU A O 1
ATOM 1596 N N . ARG A 1 198 ? -12.677 7.050 -9.608 1.00 89.94 198 ARG A N 1
ATOM 1597 C CA . ARG A 1 198 ? -13.499 5.832 -9.732 1.00 89.94 198 ARG A CA 1
ATOM 1598 C C . ARG A 1 198 ? -14.025 5.294 -8.391 1.00 89.94 198 ARG A C 1
ATOM 1600 O O . ARG A 1 198 ? -14.660 4.244 -8.347 1.00 89.94 198 ARG A O 1
ATOM 1607 N N . THR A 1 199 ? -13.767 5.974 -7.274 1.00 92.88 199 THR A N 1
ATOM 1608 C CA . THR A 1 199 ? -14.152 5.558 -5.910 1.00 92.88 199 THR A CA 1
ATOM 1609 C C . THR A 1 199 ? -13.614 4.183 -5.475 1.00 92.88 199 THR A C 1
ATOM 1611 O O . THR A 1 199 ? -14.242 3.469 -4.689 1.00 92.88 199 THR A O 1
ATOM 1614 N N . GLN A 1 200 ? -12.433 3.807 -5.980 1.00 92.25 200 GLN A N 1
ATOM 1615 C CA . GLN A 1 200 ? -11.782 2.516 -5.732 1.00 92.25 200 GLN A CA 1
ATOM 1616 C C . GLN A 1 200 ? -10.979 2.539 -4.424 1.00 92.25 200 GLN A C 1
ATOM 1618 O O . GLN A 1 200 ? -9.745 2.603 -4.421 1.00 92.25 200 GLN A O 1
ATOM 1623 N N . PHE A 1 201 ? -11.690 2.529 -3.300 1.00 94.69 201 PHE A N 1
ATOM 1624 C CA . PHE A 1 201 ? -11.133 2.513 -1.947 1.00 94.69 201 PHE A CA 1
ATOM 1625 C C . PHE A 1 201 ? -12.138 1.961 -0.935 1.00 94.69 201 PHE A C 1
ATOM 1627 O O . PHE A 1 201 ? -13.315 1.805 -1.256 1.00 94.69 201 PHE A O 1
ATOM 1634 N N . LEU A 1 202 ? -11.672 1.673 0.283 1.00 96.81 202 LEU A N 1
ATOM 1635 C CA . LEU A 1 202 ? -12.520 1.177 1.365 1.00 96.81 202 LEU A CA 1
ATOM 1636 C C . LEU A 1 202 ? -13.375 2.319 1.933 1.00 96.81 202 LEU A C 1
ATOM 1638 O O . LEU A 1 202 ? -12.846 3.347 2.377 1.00 96.81 202 LEU A O 1
ATOM 1642 N N . LYS A 1 203 ? -14.698 2.144 1.897 1.00 98.00 203 LYS A N 1
ATOM 1643 C CA . LYS A 1 203 ? -15.677 3.134 2.362 1.00 98.00 203 LYS A CA 1
ATOM 1644 C C . LYS A 1 203 ? -16.128 2.836 3.790 1.00 98.00 203 LYS A C 1
ATOM 1646 O O . LYS A 1 203 ? -15.912 1.742 4.306 1.00 98.00 203 LYS A O 1
ATOM 1651 N N . VAL A 1 204 ? -16.779 3.805 4.430 1.00 98.19 204 VAL A N 1
ATOM 1652 C CA . VAL A 1 204 ? -17.388 3.618 5.759 1.00 98.19 204 VAL A CA 1
ATOM 1653 C C . VAL A 1 204 ? -18.440 2.503 5.724 1.00 98.19 204 VAL A C 1
ATOM 1655 O O . VAL A 1 204 ? -18.441 1.637 6.587 1.00 98.19 204 VAL A O 1
ATOM 1658 N N . GLU A 1 205 ? -19.279 2.448 4.687 1.00 97.56 205 GLU A N 1
ATOM 1659 C CA . GLU A 1 205 ? -20.289 1.390 4.510 1.00 97.56 205 GLU A CA 1
ATOM 1660 C C . GLU A 1 205 ? -19.700 -0.014 4.321 1.00 97.56 205 GLU A C 1
ATOM 1662 O O . GLU A 1 205 ? -20.397 -1.018 4.483 1.00 97.56 205 GLU A O 1
ATOM 1667 N N . ASP A 1 206 ? -18.426 -0.114 3.946 1.00 98.00 206 ASP A N 1
ATOM 1668 C CA . ASP A 1 206 ? -17.758 -1.396 3.759 1.00 98.00 206 ASP A CA 1
ATOM 1669 C C . ASP A 1 206 ? -17.301 -2.015 5.086 1.00 98.00 206 ASP A C 1
ATOM 1671 O O . ASP A 1 206 ? -16.905 -3.179 5.083 1.00 98.00 206 ASP A O 1
ATOM 1675 N N . VAL A 1 207 ? -17.369 -1.269 6.195 1.00 98.31 207 VAL A N 1
ATOM 1676 C CA . VAL A 1 207 ? -16.892 -1.676 7.520 1.00 98.31 207 VAL A CA 1
ATOM 1677 C C . VAL A 1 207 ? -18.032 -1.585 8.535 1.00 98.31 207 VAL A C 1
ATOM 1679 O O . VAL A 1 207 ? -18.505 -0.505 8.875 1.00 98.31 207 VAL A O 1
ATOM 1682 N N . VAL A 1 208 ? -18.470 -2.738 9.035 1.00 97.62 208 VAL A N 1
ATOM 1683 C CA . VAL A 1 208 ? -19.566 -2.858 10.003 1.00 97.62 208 VAL A CA 1
ATOM 1684 C C . VAL A 1 208 ? -19.004 -3.223 11.371 1.00 97.62 208 VAL A C 1
ATOM 1686 O O . VAL A 1 208 ? -18.217 -4.158 11.500 1.00 97.62 208 VAL A O 1
ATOM 1689 N N . LEU A 1 209 ? -19.425 -2.487 12.397 1.00 97.31 209 LEU A N 1
ATOM 1690 C CA . LEU A 1 209 ? -19.118 -2.766 13.796 1.00 97.31 209 LEU A CA 1
ATOM 1691 C C . LEU A 1 209 ? -20.291 -3.516 14.422 1.00 97.31 209 LEU A C 1
ATOM 1693 O O . LEU A 1 209 ? -21.352 -2.927 14.628 1.00 97.31 209 LEU A O 1
ATOM 1697 N N . ARG A 1 210 ? -20.094 -4.801 14.725 1.00 96.25 210 ARG A N 1
ATOM 1698 C CA . ARG A 1 210 ? -21.120 -5.663 15.319 1.00 96.25 210 ARG A CA 1
ATOM 1699 C C . ARG A 1 210 ? -20.754 -6.034 16.747 1.00 96.25 210 ARG A C 1
ATOM 1701 O O . ARG A 1 210 ? -19.685 -6.585 16.996 1.00 96.25 210 ARG A O 1
ATOM 1708 N N . GLN A 1 211 ? -21.653 -5.767 17.678 1.00 94.44 211 GLN A N 1
ATOM 1709 C CA . GLN A 1 211 ?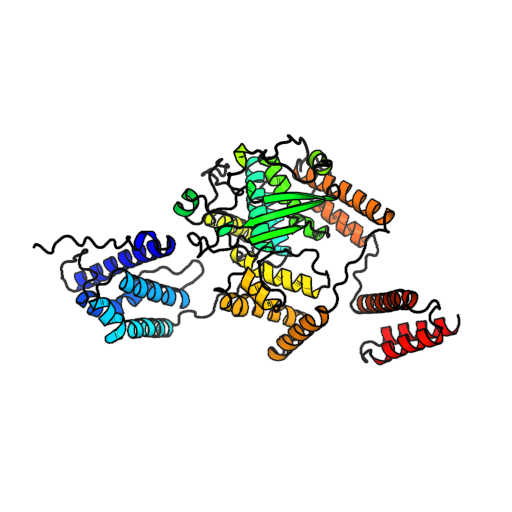 -21.585 -6.247 19.045 1.00 94.44 211 GLN A CA 1
ATOM 1710 C C . GLN A 1 211 ? -21.970 -7.731 19.078 1.00 94.44 211 GLN A C 1
ATOM 1712 O O . GLN A 1 211 ? -23.047 -8.127 18.629 1.00 94.44 211 GLN A O 1
ATOM 1717 N N . ILE A 1 212 ? -21.070 -8.570 19.590 1.00 91.88 212 ILE A N 1
ATOM 1718 C CA . ILE A 1 212 ? -21.319 -10.011 19.765 1.00 91.88 212 ILE A CA 1
ATOM 1719 C C . ILE A 1 212 ? -21.691 -10.359 21.207 1.00 91.88 212 ILE A C 1
ATOM 1721 O O . ILE A 1 212 ? -22.373 -11.352 21.440 1.00 91.88 212 ILE A O 1
ATOM 1725 N N . ARG A 1 213 ? -21.231 -9.549 22.168 1.00 87.19 213 ARG A N 1
ATOM 1726 C CA . ARG A 1 213 ? -21.572 -9.583 23.599 1.00 87.19 213 ARG A CA 1
ATOM 1727 C C . ARG A 1 213 ? -21.434 -8.164 24.150 1.00 87.19 213 ARG A C 1
ATOM 1729 O O . ARG A 1 213 ? -20.765 -7.343 23.531 1.00 87.19 213 ARG A O 1
ATOM 1736 N N . SER A 1 214 ? -22.022 -7.877 25.310 1.00 84.31 214 SER A N 1
ATOM 1737 C CA . SER A 1 214 ? -21.942 -6.547 25.939 1.00 84.31 214 SER A CA 1
ATOM 1738 C C . SER A 1 214 ? -20.490 -6.052 26.029 1.00 84.31 214 SER A C 1
ATOM 1740 O O . SER A 1 214 ? -19.657 -6.683 26.679 1.00 84.31 214 SER A O 1
ATOM 1742 N N . GLY A 1 215 ? -20.191 -4.940 25.351 1.00 81.19 215 GLY A N 1
ATOM 1743 C CA . GLY A 1 215 ? -18.850 -4.343 25.292 1.00 81.19 215 GLY A CA 1
ATOM 1744 C C . GLY A 1 215 ? -17.830 -5.069 24.401 1.00 81.19 215 GLY A C 1
ATOM 1745 O O . GLY A 1 215 ? -16.677 -4.653 24.348 1.00 81.19 215 GLY A O 1
ATOM 1746 N N . VAL A 1 216 ? -18.230 -6.126 23.689 1.00 89.12 216 VAL A N 1
ATOM 1747 C CA . VAL A 1 216 ? -17.358 -6.934 22.828 1.00 89.12 216 VAL A CA 1
ATOM 1748 C C . VAL A 1 216 ? -17.810 -6.821 21.379 1.00 89.12 216 VAL A C 1
ATOM 1750 O O . VAL A 1 216 ? -18.909 -7.249 21.014 1.00 89.12 216 VAL A O 1
ATOM 1753 N N . TYR A 1 217 ? -16.920 -6.296 20.543 1.00 92.69 217 TYR A N 1
ATOM 1754 C CA . TYR A 1 217 ? -17.204 -5.980 19.150 1.00 92.69 217 TYR A CA 1
ATOM 1755 C C . TYR A 1 217 ? -16.382 -6.829 18.181 1.00 92.69 217 TYR A C 1
ATOM 1757 O O . TYR A 1 217 ? -15.310 -7.348 18.502 1.00 92.69 217 TYR A O 1
ATOM 1765 N N . VAL A 1 218 ? -16.900 -6.949 16.964 1.00 95.38 218 VAL A N 1
ATOM 1766 C CA . VAL A 1 218 ? -16.190 -7.452 15.792 1.00 95.38 218 VAL A CA 1
ATOM 1767 C C . VAL A 1 218 ? -16.313 -6.437 14.662 1.00 95.38 218 VAL A C 1
ATOM 1769 O O . VAL A 1 218 ? -17.316 -5.731 14.547 1.00 95.38 218 VAL A O 1
ATOM 1772 N N . VAL A 1 219 ? -15.286 -6.376 13.823 1.00 97.62 219 VAL A N 1
ATOM 1773 C CA . VAL A 1 219 ? -15.266 -5.570 12.602 1.00 97.62 219 VAL A CA 1
ATOM 1774 C C . VAL A 1 219 ? -15.476 -6.496 11.412 1.00 97.62 219 VAL A C 1
ATOM 1776 O O . VAL A 1 219 ? -14.646 -7.364 11.149 1.00 97.62 219 VAL A O 1
ATOM 1779 N N . GLU A 1 220 ? -16.558 -6.297 10.669 1.00 97.25 220 GLU A N 1
ATOM 1780 C CA . GLU A 1 220 ? -16.799 -6.961 9.388 1.00 97.25 220 GLU A CA 1
ATOM 1781 C C . GLU A 1 220 ? -16.434 -6.002 8.254 1.00 97.25 220 GLU A C 1
ATOM 1783 O O . GLU A 1 220 ? -17.124 -5.012 8.027 1.00 97.25 220 GLU A O 1
ATOM 1788 N N . ALA A 1 221 ? -15.344 -6.279 7.541 1.00 97.25 221 ALA A N 1
ATOM 1789 C CA . ALA A 1 221 ? -14.846 -5.439 6.457 1.00 97.25 221 ALA A CA 1
ATOM 1790 C C . ALA A 1 221 ? -14.994 -6.120 5.094 1.00 97.25 221 ALA A C 1
ATOM 1792 O O . ALA A 1 221 ? -14.704 -7.306 4.945 1.00 97.25 221 ALA A O 1
ATOM 1793 N N . ARG A 1 222 ? -15.418 -5.359 4.083 1.00 96.25 222 ARG A N 1
ATOM 1794 C CA . ARG A 1 222 ? -15.623 -5.826 2.705 1.00 96.25 222 ARG A CA 1
ATOM 1795 C C . ARG A 1 222 ? -14.650 -5.133 1.758 1.00 96.25 222 ARG A C 1
ATOM 1797 O O . ARG A 1 222 ? -14.799 -3.957 1.449 1.00 96.25 222 ARG A O 1
ATOM 1804 N N . PHE A 1 223 ? -13.677 -5.872 1.244 1.00 94.19 223 PHE A N 1
ATOM 1805 C CA . PHE A 1 223 ? -12.729 -5.373 0.256 1.00 94.19 223 PHE A CA 1
ATOM 1806 C C . PHE A 1 223 ? -13.237 -5.698 -1.147 1.00 94.19 223 PHE A C 1
ATOM 1808 O O . PHE A 1 223 ? -13.389 -6.862 -1.509 1.00 94.19 223 PHE A O 1
ATOM 1815 N N . LYS A 1 224 ? -13.519 -4.654 -1.929 1.00 91.88 224 LYS A N 1
ATOM 1816 C CA . LYS A 1 224 ? -14.074 -4.766 -3.289 1.00 91.88 224 LYS A CA 1
ATOM 1817 C C . LYS A 1 224 ? -13.039 -4.511 -4.386 1.00 91.88 224 LYS A C 1
ATOM 1819 O O . LYS A 1 224 ? -13.224 -4.937 -5.516 1.00 91.88 224 LYS A O 1
ATOM 1824 N N . TYR A 1 225 ? -11.958 -3.798 -4.067 1.00 89.56 225 TYR A N 1
ATOM 1825 C CA . TYR A 1 225 ? -11.013 -3.298 -5.065 1.00 89.56 225 TYR A CA 1
ATOM 1826 C C . TYR A 1 225 ? -9.620 -3.865 -4.833 1.00 89.56 225 TYR A C 1
ATOM 1828 O O . TYR A 1 225 ? -9.003 -3.640 -3.789 1.00 89.56 225 TYR A O 1
ATOM 1836 N N . PHE A 1 226 ? -9.082 -4.564 -5.831 1.00 86.62 226 PHE A N 1
ATOM 1837 C CA . PHE A 1 226 ? -7.792 -5.238 -5.727 1.00 86.62 226 PHE A CA 1
ATOM 1838 C C . PHE A 1 226 ? -6.851 -4.801 -6.839 1.00 86.62 226 PHE A C 1
ATOM 1840 O O . PHE A 1 226 ? -7.216 -4.687 -8.008 1.00 86.62 226 PHE A O 1
ATOM 1847 N N . LYS A 1 227 ? -5.582 -4.589 -6.477 1.00 78.62 227 LYS A N 1
ATOM 1848 C CA . LYS A 1 227 ? -4.546 -4.250 -7.456 1.00 78.62 227 LYS A CA 1
ATOM 1849 C C . LYS A 1 227 ? -4.413 -5.360 -8.500 1.00 78.62 227 LYS A C 1
ATOM 1851 O O . LYS A 1 227 ? -4.107 -6.491 -8.125 1.00 78.62 227 LYS A O 1
ATOM 1856 N N . GLY A 1 228 ? -4.524 -4.980 -9.772 1.00 73.06 228 GLY A N 1
ATOM 1857 C CA . GLY A 1 228 ? -4.516 -5.889 -10.924 1.00 73.06 228 GLY A CA 1
ATOM 1858 C C . GLY A 1 228 ? -5.914 -6.203 -11.460 1.00 73.06 228 GLY A C 1
ATOM 1859 O O . GLY A 1 228 ? -6.018 -6.629 -12.597 1.00 73.06 228 GLY A O 1
ATOM 1860 N N . HIS A 1 229 ? -6.960 -5.905 -10.685 1.00 77.69 229 HIS A N 1
ATOM 1861 C CA . HIS A 1 229 ? -8.346 -6.271 -10.979 1.00 77.69 229 HIS A CA 1
ATOM 1862 C C . HIS A 1 229 ? -9.311 -5.089 -10.799 1.00 77.69 229 HIS A C 1
ATOM 1864 O O . HIS A 1 229 ? -10.479 -5.252 -10.480 1.00 77.69 229 HIS A O 1
ATOM 1870 N N . PHE A 1 230 ? -8.822 -3.857 -10.953 1.00 69.69 230 PHE A N 1
ATOM 1871 C CA . PHE A 1 230 ? -9.639 -2.659 -10.729 1.00 69.69 230 PHE A CA 1
ATOM 1872 C C . PHE A 1 230 ? -10.791 -2.498 -11.732 1.00 69.69 230 PHE A C 1
ATOM 1874 O O . PHE A 1 230 ? -11.761 -1.816 -11.416 1.00 69.69 230 PHE A O 1
ATOM 1881 N N . ASN A 1 231 ? -10.669 -3.109 -12.913 1.00 68.56 231 ASN A N 1
ATOM 1882 C CA . ASN A 1 231 ? -11.678 -3.092 -13.978 1.00 68.56 231 ASN A CA 1
ATOM 1883 C C . ASN A 1 231 ? -12.352 -4.462 -14.152 1.00 68.56 231 ASN A C 1
ATOM 1885 O O . ASN A 1 231 ? -13.090 -4.670 -15.107 1.00 68.56 231 ASN A O 1
ATOM 1889 N N . ASP A 1 232 ? -12.046 -5.412 -13.272 1.00 73.00 232 ASP A N 1
ATOM 1890 C CA . ASP A 1 232 ? -12.482 -6.790 -13.410 1.00 73.00 232 ASP A CA 1
ATOM 1891 C C . ASP A 1 232 ? -13.687 -7.026 -12.498 1.00 73.00 232 ASP A C 1
ATOM 1893 O O . ASP A 1 232 ? -13.551 -7.202 -11.285 1.00 73.00 232 ASP A O 1
ATOM 1897 N N . TYR A 1 233 ? -14.879 -6.996 -13.095 1.00 68.31 233 TYR A N 1
ATOM 1898 C CA . TYR A 1 233 ? -16.141 -7.247 -12.398 1.00 68.31 233 TYR A CA 1
ATOM 1899 C C . TYR A 1 233 ? -16.280 -8.696 -11.911 1.00 68.31 233 TYR A C 1
ATOM 1901 O O . TYR A 1 233 ? -17.183 -8.979 -11.126 1.00 68.31 233 TYR A O 1
ATOM 1909 N N . SER A 1 234 ? -15.406 -9.608 -12.353 1.00 72.19 234 SER A N 1
ATOM 1910 C CA . SER A 1 234 ? -15.431 -11.008 -11.926 1.00 72.19 234 SER A CA 1
ATOM 1911 C C . SER A 1 234 ? -14.778 -11.236 -10.560 1.00 72.19 234 SER A C 1
ATOM 1913 O O . SER A 1 234 ? -14.937 -12.312 -9.982 1.00 72.19 234 SER A O 1
ATOM 1915 N N . VAL A 1 235 ? -14.064 -10.245 -10.006 1.00 76.81 235 VAL A N 1
ATOM 1916 C CA . VAL A 1 235 ? -13.385 -10.428 -8.720 1.00 76.81 235 VAL A CA 1
ATOM 1917 C C . VAL A 1 235 ? -14.364 -10.402 -7.559 1.00 76.81 235 VAL A C 1
ATOM 1919 O O . VAL A 1 235 ? -15.020 -9.399 -7.277 1.00 76.81 235 VAL A O 1
ATOM 1922 N N . GLU A 1 236 ? -14.410 -11.524 -6.843 1.00 83.31 236 GLU A N 1
ATOM 1923 C CA . GLU A 1 236 ? -15.227 -11.675 -5.649 1.00 83.31 236 GLU A CA 1
ATOM 1924 C C . GLU A 1 236 ? -14.809 -10.696 -4.541 1.00 83.31 236 GLU A C 1
ATOM 1926 O O . GLU A 1 236 ? -13.629 -10.445 -4.277 1.00 83.31 236 GLU A O 1
ATOM 1931 N N . VAL A 1 237 ? -15.812 -10.168 -3.840 1.00 89.44 237 VAL A N 1
ATOM 1932 C CA . VAL A 1 237 ? -15.611 -9.328 -2.658 1.00 89.44 237 VAL A CA 1
ATOM 1933 C C . VAL A 1 237 ? -15.006 -10.170 -1.538 1.00 89.44 237 VAL A C 1
ATOM 1935 O O . VAL A 1 237 ? -15.638 -11.110 -1.058 1.00 89.44 237 VAL A O 1
ATOM 1938 N N . GLN A 1 238 ? -13.829 -9.785 -1.044 1.00 89.06 238 GLN A N 1
ATOM 1939 C CA . GLN A 1 238 ? -13.236 -10.437 0.124 1.00 89.06 238 GLN A CA 1
ATOM 1940 C C . GLN A 1 238 ? -13.842 -9.859 1.404 1.00 89.06 238 GLN A C 1
ATOM 1942 O O . GLN A 1 238 ? -13.832 -8.644 1.615 1.00 89.06 238 GLN A O 1
ATOM 1947 N N . LYS A 1 239 ? -14.360 -10.725 2.276 1.00 92.44 239 LYS A N 1
ATOM 1948 C CA . LYS A 1 239 ? -14.949 -10.338 3.565 1.00 92.44 239 LYS A CA 1
ATOM 1949 C C . LYS A 1 239 ? -14.031 -10.750 4.705 1.00 92.44 239 LYS A C 1
ATOM 1951 O O . LYS A 1 239 ? -13.767 -11.932 4.843 1.00 92.44 239 LYS A O 1
ATOM 1956 N N . ALA A 1 240 ? -13.586 -9.822 5.541 1.00 91.38 240 ALA A N 1
ATOM 1957 C CA . ALA A 1 240 ? -12.824 -10.135 6.746 1.00 91.38 240 ALA A CA 1
ATOM 1958 C C . ALA A 1 240 ? -13.673 -9.889 7.995 1.00 91.38 240 ALA A C 1
ATOM 1960 O O . ALA A 1 240 ? -14.308 -8.844 8.107 1.00 91.38 240 ALA A O 1
ATOM 1961 N N . ILE A 1 241 ? -13.643 -10.828 8.941 1.00 93.06 241 ILE A N 1
ATOM 1962 C CA . ILE A 1 241 ? -14.227 -10.664 10.277 1.00 93.06 241 ILE A CA 1
ATOM 1963 C C . ILE A 1 241 ? -13.069 -10.590 11.268 1.00 93.06 241 ILE A C 1
ATOM 1965 O O . ILE A 1 241 ? -12.370 -11.579 11.481 1.00 93.06 241 ILE A O 1
ATOM 1969 N N . LEU A 1 242 ? -12.851 -9.410 11.840 1.00 92.44 242 LEU A N 1
ATOM 1970 C CA . LEU A 1 242 ? -11.761 -9.118 12.765 1.00 92.44 242 LEU A CA 1
ATOM 1971 C C . LEU A 1 242 ? -12.341 -9.014 14.172 1.00 92.44 242 LEU A C 1
ATOM 1973 O O . LEU A 1 242 ? -13.138 -8.121 14.466 1.00 92.44 242 LEU A O 1
ATOM 1977 N N . LYS A 1 243 ? -11.988 -9.973 15.023 1.00 89.56 243 LYS A N 1
ATOM 1978 C CA . LYS A 1 243 ? -12.488 -10.047 16.396 1.00 89.56 243 LYS A CA 1
ATOM 1979 C C . LYS A 1 243 ? -11.598 -9.257 17.345 1.00 89.56 243 LYS A C 1
ATOM 1981 O O . LYS A 1 243 ? -10.439 -8.993 17.037 1.00 89.56 243 LYS A O 1
ATOM 1986 N N . HIS A 1 244 ? -12.166 -8.918 18.496 1.00 88.06 244 HIS A N 1
ATOM 1987 C CA . HIS A 1 244 ? -11.413 -8.361 19.608 1.00 88.06 244 HIS A CA 1
ATOM 1988 C C . HIS A 1 244 ? -10.256 -9.276 20.038 1.00 88.06 244 HIS A C 1
ATOM 1990 O O . HIS A 1 244 ? -10.336 -10.503 19.907 1.00 88.06 244 HIS A O 1
ATOM 1996 N N . VAL A 1 245 ? -9.209 -8.675 20.593 1.00 86.69 245 VAL A N 1
ATOM 1997 C CA . VAL A 1 245 ? -8.089 -9.397 21.202 1.00 86.69 245 VAL A CA 1
ATOM 1998 C C . VAL A 1 245 ? -8.445 -9.835 22.621 1.00 86.69 245 VAL A C 1
ATOM 2000 O O . VAL A 1 245 ? -8.981 -9.065 23.416 1.00 86.69 245 VAL A O 1
ATOM 2003 N N . SER A 1 246 ? -8.138 -11.085 22.970 1.00 79.50 246 SER A N 1
ATOM 2004 C CA . SER A 1 246 ? -8.467 -11.632 24.298 1.00 79.50 246 SER A CA 1
ATOM 2005 C C . SER A 1 246 ? -7.403 -11.361 25.364 1.00 79.50 246 SER A C 1
ATOM 2007 O O . SER A 1 246 ? -7.687 -11.427 26.559 1.00 79.50 246 SER A O 1
ATOM 2009 N N . ARG A 1 247 ? -6.164 -11.063 24.956 1.00 81.00 247 ARG A N 1
ATOM 2010 C CA . ARG A 1 247 ? -5.040 -10.821 25.870 1.00 81.00 247 ARG A CA 1
ATOM 2011 C C . ARG A 1 247 ? -4.765 -9.329 25.987 1.00 81.00 247 ARG A C 1
ATOM 2013 O O . ARG A 1 247 ? -4.558 -8.661 24.978 1.00 81.00 247 ARG A O 1
ATOM 2020 N N . LYS A 1 248 ? -4.657 -8.836 27.225 1.00 81.19 248 LYS A N 1
ATOM 2021 C CA . LYS A 1 248 ? -4.397 -7.418 27.530 1.00 81.19 248 LYS A CA 1
ATOM 2022 C C . LYS A 1 248 ? -3.132 -6.878 26.860 1.00 81.19 248 LYS A C 1
ATOM 2024 O O . LYS A 1 248 ? -3.158 -5.778 26.327 1.00 81.19 248 LYS A O 1
ATOM 2029 N N . ALA A 1 249 ? -2.064 -7.677 26.811 1.00 82.06 249 ALA A N 1
ATOM 2030 C CA . ALA A 1 249 ? -0.812 -7.302 26.147 1.00 82.06 249 ALA A CA 1
ATOM 2031 C C . ALA A 1 249 ? -0.982 -6.989 24.645 1.00 82.06 249 ALA A C 1
ATOM 2033 O O . ALA A 1 249 ? -0.157 -6.292 24.066 1.00 82.06 249 ALA A O 1
ATOM 2034 N N . PHE A 1 250 ? -2.057 -7.474 24.013 1.00 86.81 250 PHE A N 1
ATOM 2035 C CA . PHE A 1 250 ? -2.369 -7.224 22.607 1.00 86.81 250 PHE A CA 1
ATOM 2036 C C . PHE A 1 250 ? -3.447 -6.160 22.402 1.00 86.81 250 PHE A C 1
ATOM 2038 O O . PHE A 1 250 ? -3.830 -5.928 21.261 1.00 86.81 250 PHE A O 1
ATOM 2045 N N . LEU A 1 251 ? -3.909 -5.478 23.456 1.00 86.62 251 LEU A N 1
ATOM 2046 C CA . LEU A 1 251 ? -4.927 -4.426 23.356 1.00 86.62 251 LEU A CA 1
ATOM 2047 C C . LEU A 1 251 ? -4.585 -3.322 22.333 1.00 86.62 251 LEU A C 1
ATOM 2049 O O . LEU A 1 251 ? -5.494 -2.905 21.619 1.00 86.62 251 LEU A O 1
ATOM 2053 N N . PRO A 1 252 ? -3.317 -2.889 22.152 1.00 92.00 252 PRO A N 1
ATOM 2054 C CA . PRO A 1 252 ? -2.969 -1.955 21.076 1.00 92.00 252 PRO A CA 1
ATOM 2055 C C . PRO A 1 252 ? -3.281 -2.483 19.666 1.00 92.00 252 PRO A C 1
ATOM 2057 O O . PRO A 1 252 ? -3.466 -1.705 18.737 1.00 92.00 252 PRO A O 1
ATOM 2060 N N . LEU A 1 253 ? -3.372 -3.801 19.489 1.00 92.31 253 LEU A N 1
ATOM 2061 C CA . LEU A 1 253 ? -3.766 -4.440 18.236 1.00 92.31 253 LEU A CA 1
ATOM 2062 C C . LEU A 1 253 ? -5.288 -4.659 18.127 1.00 92.31 253 LEU A C 1
ATOM 2064 O O . LEU A 1 253 ? -5.748 -5.186 17.119 1.00 92.31 253 LEU A O 1
ATOM 2068 N N . ASP A 1 254 ? -6.091 -4.239 19.109 1.00 93.94 254 ASP A N 1
ATOM 2069 C CA . ASP A 1 254 ? -7.543 -4.419 19.077 1.00 93.94 254 ASP A CA 1
ATOM 2070 C C . ASP A 1 254 ? -8.209 -3.576 17.978 1.00 93.94 254 ASP A C 1
ATOM 2072 O O . ASP A 1 254 ? -8.510 -2.388 18.138 1.00 93.94 254 ASP A O 1
ATOM 2076 N N . MET A 1 255 ? -8.449 -4.217 16.835 1.00 95.00 255 MET A N 1
ATOM 2077 C CA . MET A 1 255 ? -9.032 -3.577 15.661 1.00 95.00 255 MET A CA 1
ATOM 2078 C C . MET A 1 255 ? -10.425 -2.979 15.917 1.00 95.00 255 MET A C 1
ATOM 2080 O O . MET A 1 255 ? -10.656 -1.839 15.500 1.00 95.00 255 MET A O 1
ATOM 2084 N N . PRO A 1 256 ? -11.368 -3.669 16.598 1.00 95.75 256 PRO A N 1
ATOM 2085 C CA . PRO A 1 256 ? -12.661 -3.071 16.914 1.00 95.75 256 PRO A CA 1
ATOM 2086 C C . PRO A 1 256 ? -12.542 -1.766 17.704 1.00 95.75 256 PRO A C 1
ATOM 2088 O O . PRO A 1 256 ? -13.171 -0.779 17.320 1.00 95.75 256 PRO A O 1
ATOM 2091 N N . SER A 1 257 ? -11.691 -1.715 18.733 1.00 94.50 257 SER A N 1
ATOM 2092 C CA . SER A 1 257 ? -11.470 -0.493 19.515 1.00 94.50 257 SER A CA 1
ATOM 2093 C C . SER A 1 257 ? -10.909 0.647 18.667 1.00 94.50 257 SER A C 1
ATOM 2095 O O . SER A 1 257 ? -11.402 1.773 18.759 1.00 94.50 257 SER A O 1
ATOM 2097 N N . ALA A 1 258 ? -9.937 0.371 17.791 1.00 96.69 258 ALA A N 1
ATOM 2098 C CA . ALA A 1 258 ? -9.360 1.386 16.908 1.00 96.69 258 ALA A CA 1
ATOM 2099 C C . ALA A 1 258 ? -10.390 1.958 15.916 1.00 96.69 258 ALA A C 1
ATOM 2101 O O . ALA A 1 258 ? -10.460 3.176 15.721 1.00 96.69 258 ALA A O 1
ATOM 2102 N N . VAL A 1 259 ? -11.231 1.104 15.318 1.00 97.75 259 VAL A N 1
ATOM 2103 C CA . VAL A 1 259 ? -12.293 1.537 14.393 1.00 97.75 259 VAL A CA 1
ATOM 2104 C C . VAL A 1 259 ? -13.379 2.322 15.130 1.00 97.75 259 VAL A C 1
ATOM 2106 O O . VAL A 1 259 ? -13.792 3.375 14.644 1.00 97.75 259 VAL A O 1
ATOM 2109 N N . ILE A 1 260 ? -13.809 1.865 16.312 1.00 97.06 260 ILE A N 1
ATOM 2110 C CA . ILE A 1 260 ? -14.783 2.580 17.151 1.00 97.06 260 ILE A CA 1
ATOM 2111 C C . ILE A 1 260 ? -14.257 3.969 17.512 1.00 97.06 260 ILE A C 1
ATOM 2113 O O . ILE A 1 260 ? -14.971 4.955 17.321 1.00 97.06 260 ILE A O 1
ATOM 2117 N N . ALA A 1 261 ? -13.009 4.064 17.980 1.00 96.19 261 ALA A N 1
ATOM 2118 C CA . ALA A 1 261 ? -12.382 5.336 18.318 1.00 96.19 261 ALA A CA 1
ATOM 2119 C C . ALA A 1 261 ? -12.329 6.267 17.098 1.00 96.19 261 ALA A C 1
ATOM 2121 O O . ALA A 1 261 ? -12.762 7.418 17.181 1.00 96.19 261 ALA A O 1
ATOM 2122 N N . LEU A 1 262 ? -11.887 5.767 15.938 1.00 97.38 262 LEU A N 1
ATOM 2123 C CA . LEU A 1 262 ? -11.869 6.541 14.696 1.00 97.38 262 LEU A CA 1
ATOM 2124 C C . LEU A 1 262 ? -13.268 7.060 14.326 1.00 97.38 262 LEU A C 1
ATOM 2126 O O . LEU A 1 262 ? -13.422 8.232 13.983 1.00 97.38 262 LEU A O 1
ATOM 2130 N N . TYR A 1 263 ? -14.291 6.205 14.396 1.00 97.56 263 TYR A N 1
ATOM 2131 C CA . TYR A 1 263 ? -15.664 6.550 14.015 1.00 97.56 263 TYR A CA 1
ATOM 2132 C C . TYR A 1 263 ? -16.284 7.550 14.986 1.00 97.56 263 TYR A C 1
ATOM 2134 O O . TYR A 1 263 ? -16.973 8.476 14.554 1.00 97.56 263 TYR A O 1
ATOM 2142 N N . HIS A 1 264 ? -15.996 7.400 16.279 1.00 96.50 264 HIS A N 1
ATOM 2143 C CA . HIS A 1 264 ? -16.419 8.325 17.318 1.00 96.50 264 HIS A CA 1
ATOM 2144 C C . HIS A 1 264 ? -15.795 9.709 17.112 1.00 96.50 264 HIS A C 1
ATOM 2146 O O . HIS A 1 264 ? -16.524 10.694 17.001 1.00 96.50 264 HIS A O 1
ATOM 2152 N N . HIS A 1 265 ? -14.468 9.783 16.962 1.00 94.81 265 HIS A N 1
ATOM 2153 C CA . HIS A 1 265 ? -13.760 11.049 16.758 1.00 94.81 265 HIS A CA 1
ATOM 2154 C C . HIS A 1 265 ? -14.141 11.753 15.449 1.00 94.81 265 HIS A C 1
ATOM 2156 O O . HIS A 1 265 ? -14.152 12.979 15.392 1.00 94.81 265 HIS A O 1
ATOM 2162 N N . ARG A 1 266 ? -14.490 10.995 14.403 1.00 95.19 266 ARG A N 1
ATOM 2163 C CA . ARG A 1 266 ? -15.006 11.540 13.137 1.00 95.19 266 ARG A CA 1
ATOM 2164 C C . ARG A 1 266 ? -16.515 11.824 13.155 1.00 95.19 266 ARG A C 1
ATOM 2166 O O . ARG A 1 266 ? -17.049 12.274 12.146 1.00 95.19 266 ARG A O 1
ATOM 2173 N N . GLY A 1 267 ? -17.219 11.533 14.251 1.00 95.38 267 GLY A N 1
ATOM 2174 C CA . GLY A 1 267 ? -18.662 11.745 14.367 1.00 95.38 267 GLY A CA 1
ATOM 2175 C C . GLY A 1 267 ? -19.491 10.956 13.346 1.00 95.38 267 GLY A C 1
ATOM 2176 O O . GLY A 1 267 ? -20.505 11.469 12.865 1.00 95.38 267 GLY A O 1
ATOM 2177 N N . LEU A 1 268 ? -19.058 9.741 12.987 1.00 96.88 268 LEU A N 1
ATOM 2178 C CA . LEU A 1 268 ? -19.669 8.931 11.921 1.00 96.88 268 LEU A CA 1
ATOM 2179 C C . LEU A 1 268 ? -20.911 8.156 12.372 1.00 96.88 268 LEU A C 1
ATOM 2181 O O . LEU A 1 268 ? -21.707 7.747 11.528 1.00 96.88 268 LEU A O 1
ATOM 2185 N N . PHE A 1 269 ? -21.084 7.942 13.675 1.00 97.81 269 PHE A N 1
ATOM 2186 C CA . PHE A 1 269 ? -22.236 7.224 14.214 1.00 97.81 269 PHE A CA 1
ATOM 2187 C C . PHE A 1 269 ? -23.536 8.028 14.077 1.00 97.81 269 PHE A C 1
ATOM 2189 O O . PHE A 1 269 ? -23.533 9.255 14.198 1.00 97.81 269 PHE A O 1
ATOM 2196 N N . VAL A 1 270 ? -24.656 7.328 13.858 1.00 97.38 270 VAL A N 1
ATOM 2197 C CA . VAL A 1 270 ? -26.006 7.928 13.882 1.00 97.38 270 VAL A CA 1
ATOM 2198 C C . VAL A 1 270 ? -26.303 8.479 15.275 1.00 97.38 270 VAL A C 1
ATOM 2200 O O . VAL A 1 270 ? -26.712 9.631 15.426 1.00 97.38 270 VAL A O 1
ATOM 2203 N N . LYS A 1 271 ? -26.059 7.660 16.305 1.00 96.50 271 LYS A N 1
ATOM 2204 C CA . LYS A 1 271 ? -26.203 8.053 17.704 1.00 96.50 271 LYS A CA 1
ATOM 2205 C C . LYS A 1 271 ? -25.016 8.915 18.129 1.00 96.50 271 LYS A C 1
ATOM 2207 O O . LYS A 1 271 ? -23.857 8.598 17.866 1.00 96.50 271 LYS A O 1
ATOM 2212 N N . LYS A 1 272 ? -25.314 10.025 18.804 1.00 94.94 272 LYS A N 1
ATOM 2213 C CA . LYS A 1 272 ? -24.306 10.934 19.357 1.00 94.94 272 LYS A CA 1
ATOM 2214 C C . LYS A 1 272 ? -23.858 10.432 20.725 1.00 94.94 272 LYS A C 1
ATOM 2216 O O . LYS A 1 272 ? -24.410 10.840 21.741 1.00 94.94 272 LYS A O 1
ATOM 2221 N N . TYR A 1 273 ? -22.868 9.552 20.732 1.00 94.25 273 TYR A N 1
ATOM 2222 C CA . TYR A 1 273 ? -22.212 9.128 21.964 1.00 94.25 273 TYR A CA 1
ATOM 2223 C C . TYR A 1 273 ? -21.388 10.274 22.547 1.00 94.25 273 TYR A C 1
ATOM 2225 O O . TYR A 1 273 ? -20.666 10.951 21.814 1.00 94.25 273 TYR A O 1
ATOM 2233 N N . LYS A 1 274 ? -21.464 10.481 23.859 1.00 92.31 274 LYS A N 1
ATOM 2234 C CA . LYS A 1 274 ? -20.627 11.439 24.589 1.00 92.31 274 LYS A CA 1
ATOM 2235 C C . LYS A 1 274 ? -19.367 10.799 25.145 1.00 92.31 274 LYS A C 1
ATOM 2237 O O . LYS A 1 274 ? -18.476 11.536 25.553 1.00 92.31 274 LYS A O 1
ATOM 2242 N N . SER A 1 275 ? -19.287 9.473 25.238 1.00 89.62 275 SER A N 1
ATOM 2243 C CA . SER A 1 275 ? -18.141 8.755 25.808 1.00 89.62 275 SER A CA 1
ATOM 2244 C C . SER A 1 275 ? -17.989 7.350 25.233 1.00 89.62 275 SER A C 1
ATOM 2246 O O . SER A 1 275 ? -18.935 6.797 24.674 1.00 89.62 275 SER A O 1
ATOM 2248 N N . GLY A 1 276 ? -16.805 6.756 25.420 1.00 84.25 276 GLY A N 1
ATOM 2249 C CA . GLY A 1 276 ? -16.586 5.334 25.153 1.00 84.25 276 GLY A CA 1
ATOM 2250 C C . GLY A 1 276 ? -17.516 4.451 25.986 1.00 84.25 276 GLY A C 1
ATOM 2251 O O . GLY A 1 276 ? -18.095 3.512 25.455 1.00 84.25 276 GLY A O 1
ATOM 2252 N N . SER A 1 277 ? -17.763 4.804 27.251 1.00 88.00 277 SER A N 1
ATOM 2253 C CA . SER A 1 277 ? -18.687 4.072 28.127 1.00 88.00 277 SER A CA 1
ATOM 2254 C C . SER A 1 277 ? -20.115 4.030 27.581 1.00 88.00 277 SER A C 1
ATOM 2256 O O . SER A 1 277 ? -20.755 2.987 27.659 1.00 88.00 277 SER A O 1
ATOM 2258 N N . GLU A 1 278 ? -20.603 5.115 26.966 1.00 93.19 278 GLU A N 1
ATOM 2259 C CA . GLU A 1 278 ? -21.911 5.114 26.293 1.00 93.19 278 GLU A CA 1
ATOM 2260 C C . GLU A 1 278 ? -21.936 4.209 25.053 1.00 93.19 278 GLU A C 1
ATOM 2262 O O . GLU A 1 278 ? -22.981 3.641 24.746 1.00 93.19 278 GLU A O 1
ATOM 2267 N N . ILE A 1 279 ? -20.806 4.056 24.351 1.00 91.88 279 ILE A N 1
ATOM 2268 C CA . ILE A 1 279 ? -20.681 3.111 23.229 1.00 91.88 279 ILE A CA 1
ATOM 2269 C C . ILE A 1 279 ? -20.664 1.673 23.755 1.00 91.88 279 ILE A C 1
ATOM 2271 O O . ILE A 1 279 ? -21.339 0.805 23.215 1.00 91.88 279 ILE A O 1
ATOM 2275 N N . LEU A 1 280 ? -19.909 1.389 24.817 1.00 87.62 280 LEU A N 1
ATOM 2276 C CA . LEU A 1 280 ? -19.823 0.044 25.399 1.00 87.62 280 LEU A CA 1
ATOM 2277 C C . LEU A 1 280 ? -21.138 -0.409 26.045 1.00 87.62 280 LEU A C 1
ATOM 2279 O O . LEU A 1 280 ? -21.431 -1.604 26.054 1.00 87.62 280 LEU A O 1
ATOM 2283 N N . ALA A 1 281 ? -21.902 0.538 26.588 1.00 88.94 281 ALA A N 1
ATOM 2284 C CA . ALA A 1 281 ? -23.224 0.311 27.159 1.00 88.94 281 ALA A CA 1
ATOM 2285 C C . ALA A 1 281 ? -24.340 0.276 26.105 1.00 88.94 281 ALA A C 1
ATOM 2287 O O . ALA A 1 281 ? -25.489 0.014 26.460 1.00 88.94 281 ALA A O 1
ATOM 2288 N N . ASP A 1 282 ? -24.034 0.547 24.832 1.00 89.31 282 ASP A N 1
ATOM 2289 C CA . ASP A 1 282 ? -25.021 0.401 23.773 1.00 89.31 282 ASP A CA 1
ATOM 2290 C C . ASP A 1 282 ? -25.423 -1.074 23.629 1.00 89.31 282 ASP A C 1
ATOM 2292 O O . ASP A 1 282 ? -24.565 -1.960 23.602 1.00 89.31 282 ASP A O 1
ATOM 2296 N N . GLY A 1 283 ? -26.732 -1.325 23.596 1.00 87.62 283 GLY A N 1
ATOM 2297 C CA . GLY A 1 283 ? -27.319 -2.653 23.410 1.00 87.62 283 GLY A CA 1
ATOM 2298 C C . GLY A 1 283 ? -27.647 -2.964 21.951 1.00 87.62 283 GLY A C 1
ATOM 2299 O O . GLY A 1 283 ? -28.106 -4.067 21.653 1.00 87.62 283 GLY A O 1
ATOM 2300 N N . ASP A 1 284 ? -27.441 -2.007 21.040 1.00 92.56 284 ASP A N 1
ATOM 2301 C CA . ASP A 1 284 ? -27.626 -2.232 19.614 1.00 92.56 284 ASP A CA 1
ATOM 2302 C C . ASP A 1 284 ? -26.606 -3.252 19.096 1.00 92.56 284 ASP A C 1
ATOM 2304 O O . ASP A 1 284 ? -25.392 -3.120 19.267 1.00 92.56 284 ASP A O 1
ATOM 2308 N N . ARG A 1 285 ? -27.113 -4.261 18.377 1.00 93.00 285 ARG A N 1
ATOM 2309 C CA . ARG A 1 285 ? -26.279 -5.301 17.760 1.00 93.00 285 ARG A CA 1
ATOM 2310 C C . ARG A 1 285 ? -25.251 -4.721 16.790 1.00 93.00 285 ARG A C 1
ATOM 2312 O O . ARG A 1 285 ? -24.139 -5.226 16.737 1.00 93.00 285 ARG A O 1
ATOM 2319 N N . ASP A 1 286 ? -25.610 -3.70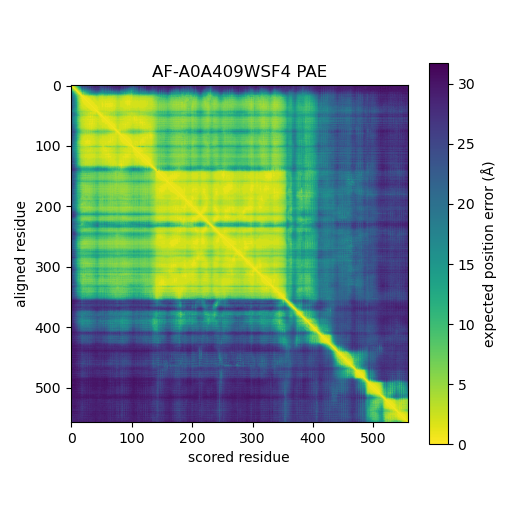0 16.019 1.00 95.62 286 ASP A N 1
ATOM 2320 C CA . ASP A 1 286 ? -24.719 -3.067 15.047 1.00 95.62 286 ASP A CA 1
ATOM 2321 C C . ASP A 1 286 ? -24.634 -1.561 15.342 1.00 95.62 286 ASP A C 1
ATOM 2323 O O . ASP A 1 286 ? -25.661 -0.880 15.414 1.00 95.62 286 ASP A O 1
ATOM 2327 N N . LEU A 1 287 ? -23.418 -1.017 15.453 1.00 95.69 287 LEU A N 1
ATOM 2328 C CA . LEU A 1 287 ? -23.218 0.425 15.613 1.00 95.69 287 LEU A CA 1
ATOM 2329 C C . LEU A 1 287 ? -23.443 1.125 14.268 1.00 95.69 287 LEU A C 1
ATOM 2331 O O . LEU A 1 287 ? -22.590 1.107 13.377 1.00 95.69 287 LEU A O 1
ATOM 2335 N N . LYS A 1 288 ? -24.617 1.742 14.111 1.00 96.81 288 LYS A N 1
ATOM 2336 C CA . LYS A 1 288 ? -25.049 2.354 12.847 1.00 96.81 288 LYS A CA 1
ATOM 2337 C C . LYS A 1 288 ? -24.254 3.618 12.519 1.00 96.81 288 LYS A C 1
ATOM 2339 O O . LYS A 1 288 ? -24.093 4.508 13.360 1.00 96.81 288 LYS A O 1
ATOM 2344 N N . THR A 1 289 ? -23.837 3.739 11.263 1.00 97.00 289 THR A N 1
ATOM 2345 C CA . THR A 1 289 ? -23.217 4.945 10.703 1.00 97.00 289 THR A CA 1
ATOM 2346 C C . THR A 1 289 ? -24.230 5.795 9.943 1.00 97.00 289 THR A C 1
ATOM 2348 O O . THR A 1 289 ? -25.252 5.308 9.458 1.00 97.00 289 THR A O 1
ATOM 2351 N N . LYS A 1 290 ? -23.965 7.097 9.882 1.00 97.81 290 LYS A N 1
ATOM 2352 C CA . LYS A 1 290 ? -24.791 8.083 9.183 1.00 97.81 290 LYS A CA 1
ATOM 2353 C C . LYS A 1 290 ? -24.886 7.771 7.676 1.00 97.81 290 LYS A C 1
ATOM 2355 O O . LYS A 1 290 ? -23.838 7.612 7.041 1.00 97.81 290 LYS A O 1
ATOM 2360 N N . PRO A 1 291 ? -26.089 7.714 7.074 1.00 97.31 291 PRO A N 1
ATOM 2361 C CA . PRO A 1 291 ? -26.243 7.430 5.644 1.00 97.31 291 PRO A CA 1
ATOM 2362 C C . PRO A 1 291 ? -25.474 8.402 4.741 1.00 97.31 291 PRO A C 1
ATOM 2364 O O . PRO A 1 291 ? -24.907 7.994 3.729 1.00 97.31 291 PRO A O 1
ATOM 2367 N N . GLU A 1 292 ? -25.394 9.677 5.125 1.00 96.81 292 GLU A N 1
ATOM 2368 C CA . GLU A 1 292 ? -24.726 10.724 4.354 1.00 96.81 292 GLU A CA 1
ATOM 2369 C C . GLU A 1 292 ? -23.198 10.561 4.284 1.00 96.81 292 GLU A C 1
ATOM 2371 O O . GLU A 1 292 ? -22.584 11.023 3.327 1.00 96.81 292 GLU A O 1
ATOM 2376 N N . VAL A 1 293 ? -22.577 9.850 5.237 1.00 96.19 293 VAL A N 1
ATOM 2377 C CA . VAL A 1 293 ? -21.125 9.570 5.233 1.00 96.19 293 VAL A CA 1
ATOM 2378 C C . VAL A 1 293 ? -20.792 8.133 4.831 1.00 96.19 293 VAL A C 1
ATOM 2380 O O . VAL A 1 293 ? -19.619 7.770 4.786 1.00 96.19 293 VAL A O 1
ATOM 2383 N N . ALA A 1 294 ? -21.794 7.310 4.511 1.00 96.56 294 ALA A N 1
ATOM 2384 C CA . ALA A 1 294 ? -21.627 5.892 4.189 1.00 96.56 294 ALA A CA 1
ATOM 2385 C C . ALA A 1 294 ? -20.625 5.666 3.040 1.00 96.56 294 ALA A C 1
ATOM 2387 O O . ALA A 1 294 ? -19.756 4.796 3.111 1.00 96.56 294 ALA A O 1
ATOM 2388 N N . LYS A 1 295 ? -20.680 6.520 2.011 1.00 97.25 295 LYS A N 1
ATOM 2389 C CA . LYS A 1 295 ? -19.790 6.453 0.842 1.00 97.25 295 LYS A CA 1
ATOM 2390 C C . LYS A 1 295 ? -18.433 7.134 1.051 1.00 97.25 295 LYS A C 1
ATOM 2392 O O . LYS A 1 295 ? -17.592 7.075 0.153 1.00 97.25 295 LYS A O 1
ATOM 2397 N N . HIS A 1 296 ? -18.207 7.788 2.194 1.00 97.19 296 HIS A N 1
ATOM 2398 C CA . HIS A 1 296 ? -16.940 8.463 2.465 1.00 97.19 296 HIS A CA 1
ATOM 2399 C C . HIS A 1 296 ? -15.797 7.451 2.624 1.00 97.19 296 HIS A C 1
ATOM 2401 O O . HIS A 1 296 ? -16.020 6.331 3.094 1.00 97.19 296 HIS A O 1
ATOM 2407 N N . PRO A 1 297 ? -14.554 7.839 2.293 1.00 97.69 297 PRO A N 1
ATOM 2408 C CA . PRO A 1 297 ? -13.388 7.015 2.574 1.00 97.69 297 PRO A CA 1
ATOM 2409 C C . PRO A 1 297 ? -13.215 6.782 4.079 1.00 97.69 297 PRO A C 1
ATOM 2411 O O . PRO A 1 297 ? -13.402 7.694 4.900 1.00 97.69 297 PRO A O 1
ATOM 2414 N N . ILE A 1 298 ? -12.773 5.579 4.448 1.00 96.75 298 ILE A N 1
ATOM 2415 C CA . ILE A 1 298 ? -12.380 5.304 5.836 1.00 96.75 298 ILE A CA 1
ATOM 2416 C C . ILE A 1 298 ? -11.083 6.036 6.215 1.00 96.75 298 ILE A C 1
ATOM 2418 O O . ILE A 1 298 ? -10.962 6.526 7.336 1.00 96.75 298 ILE A O 1
ATOM 2422 N N . VAL A 1 299 ? -10.162 6.193 5.255 1.00 97.06 299 VAL A N 1
ATOM 2423 C CA . VAL A 1 299 ? -8.894 6.922 5.408 1.00 97.06 299 VAL A CA 1
ATOM 2424 C C . VAL A 1 299 ? -8.956 8.223 4.613 1.00 97.06 299 VAL A C 1
ATOM 2426 O O . VAL A 1 299 ? -9.025 8.190 3.381 1.00 97.06 299 VAL A O 1
ATOM 2429 N N . LEU A 1 300 ? -8.911 9.366 5.296 1.00 97.50 300 LEU A N 1
ATOM 2430 C CA . LEU A 1 300 ? -9.034 10.680 4.664 1.00 97.50 300 LEU A CA 1
ATOM 2431 C C . LEU A 1 300 ? -7.669 11.301 4.356 1.00 97.50 300 LEU A C 1
ATOM 2433 O O . LEU A 1 300 ? -6.671 11.071 5.047 1.00 97.50 300 LEU A O 1
ATOM 2437 N N . SER A 1 301 ? -7.603 12.103 3.296 1.00 96.94 301 SER A N 1
ATOM 2438 C CA . SER A 1 301 ? -6.398 12.857 2.979 1.00 96.94 301 SER A CA 1
ATOM 2439 C C . SER A 1 301 ? -6.167 13.962 3.999 1.00 96.94 301 SER A C 1
ATOM 2441 O O . SER A 1 301 ? -7.092 14.500 4.600 1.00 96.94 301 SER A O 1
ATOM 2443 N N . THR A 1 302 ? -4.901 14.329 4.168 1.00 96.06 302 THR A N 1
ATOM 2444 C CA . THR A 1 302 ? -4.503 15.498 4.945 1.00 96.06 302 THR A CA 1
ATOM 2445 C C . THR A 1 302 ? -3.947 16.588 4.036 1.00 96.06 302 THR A C 1
ATOM 2447 O O . THR A 1 302 ? -3.294 16.304 3.016 1.00 96.06 302 THR A O 1
ATOM 2450 N N . ASN A 1 303 ? -4.211 17.840 4.414 1.00 93.62 303 ASN A N 1
ATOM 2451 C CA . ASN A 1 303 ? -3.640 19.022 3.778 1.00 93.62 303 ASN A CA 1
ATOM 2452 C C . ASN A 1 303 ? -2.167 19.224 4.196 1.00 93.62 303 ASN A C 1
ATOM 2454 O O . ASN A 1 303 ? -1.605 18.451 4.973 1.00 93.62 303 ASN A O 1
ATOM 2458 N N . ALA A 1 304 ? -1.522 20.279 3.689 1.00 88.44 304 ALA A N 1
ATOM 2459 C CA . ALA A 1 304 ? -0.116 20.572 3.988 1.00 88.44 304 ALA A CA 1
ATOM 2460 C C . ALA A 1 304 ? 0.170 20.819 5.484 1.00 88.44 304 ALA A C 1
ATOM 2462 O O . ALA A 1 304 ? 1.296 20.617 5.927 1.00 88.44 304 ALA A O 1
ATOM 2463 N N . ARG A 1 305 ? -0.846 21.217 6.262 1.00 87.56 305 ARG A N 1
ATOM 2464 C CA . ARG A 1 305 ? -0.760 21.437 7.714 1.00 87.56 305 ARG A CA 1
ATOM 2465 C C . ARG A 1 305 ? -1.076 20.179 8.530 1.00 87.56 305 ARG A C 1
ATOM 2467 O O . ARG A 1 305 ? -1.119 20.251 9.749 1.00 87.56 305 ARG A O 1
ATOM 2474 N N . GLY A 1 306 ? -1.325 19.043 7.876 1.00 86.94 306 GLY A N 1
ATOM 2475 C CA . GLY A 1 306 ? -1.692 17.796 8.545 1.00 86.94 306 GLY A CA 1
ATOM 2476 C C . GLY A 1 306 ? -3.165 17.699 8.945 1.00 86.94 306 GLY A C 1
ATOM 2477 O O . GLY A 1 306 ? -3.551 16.682 9.509 1.00 86.94 306 GLY A O 1
ATOM 2478 N N . LYS A 1 307 ? -4.002 18.691 8.610 1.00 90.56 307 LYS A N 1
ATOM 2479 C CA . LYS A 1 307 ? -5.439 18.643 8.910 1.00 90.56 307 LYS A CA 1
ATOM 2480 C C . LYS A 1 307 ? -6.177 17.751 7.927 1.00 90.56 307 LYS A C 1
ATOM 2482 O O . LYS A 1 307 ? -5.865 17.761 6.732 1.00 90.56 307 LYS A O 1
ATOM 2487 N N . ILE A 1 308 ? -7.171 17.029 8.425 1.00 94.44 308 ILE A N 1
ATOM 2488 C CA . ILE A 1 308 ? -8.039 16.161 7.628 1.00 94.44 308 ILE A CA 1
ATOM 2489 C C . ILE A 1 308 ? -8.831 16.983 6.604 1.00 94.44 308 ILE A C 1
ATOM 2491 O O . ILE A 1 308 ? -9.324 18.067 6.901 1.00 94.44 308 ILE A O 1
ATOM 2495 N N . GLN A 1 309 ? -8.935 16.457 5.387 1.00 94.44 309 GLN A N 1
ATOM 2496 C CA . GLN A 1 309 ? -9.785 16.975 4.322 1.00 94.44 309 GLN A CA 1
ATOM 2497 C C . GLN A 1 309 ? -10.976 16.036 4.161 1.00 94.44 309 GLN A C 1
ATOM 2499 O O . GLN A 1 309 ? -10.819 14.874 3.779 1.00 94.44 309 G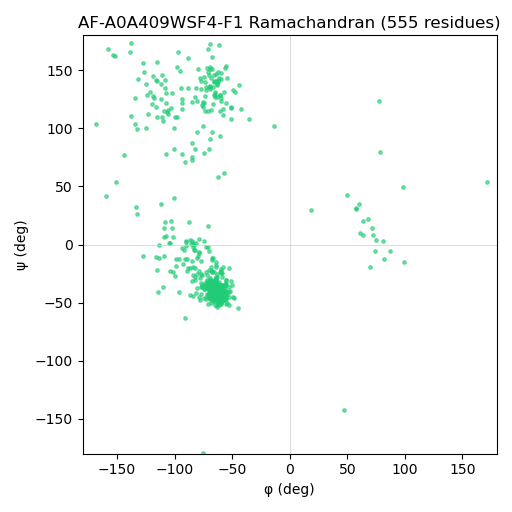LN A O 1
ATOM 2504 N N . GLU A 1 310 ? -12.168 16.531 4.475 1.00 91.06 310 GLU A N 1
ATOM 2505 C CA . GLU A 1 310 ? -13.388 15.733 4.385 1.00 91.06 310 GLU A CA 1
ATOM 2506 C C . GLU A 1 310 ? -13.675 15.278 2.947 1.00 91.06 310 GLU A C 1
ATOM 2508 O O . GLU A 1 310 ? -13.289 15.923 1.970 1.00 91.06 310 GLU A O 1
ATOM 2513 N N . GLY A 1 311 ? -14.300 14.104 2.820 1.00 90.12 311 GLY A N 1
ATOM 2514 C CA . GLY A 1 311 ? -14.686 13.491 1.542 1.00 90.12 311 GLY A CA 1
ATOM 2515 C C . GLY A 1 311 ? -13.533 12.978 0.666 1.00 90.12 311 GLY A C 1
ATOM 2516 O O . GLY A 1 311 ? -13.751 12.114 -0.179 1.00 90.12 311 GLY A O 1
ATOM 2517 N N . SER A 1 312 ? -12.302 13.445 0.882 1.00 95.56 312 SER A N 1
ATOM 2518 C CA . SER A 1 312 ? -11.149 13.122 0.036 1.00 95.56 312 SER A CA 1
ATOM 2519 C C . SER A 1 312 ? -10.361 11.926 0.586 1.00 95.56 312 SER A C 1
ATOM 2521 O O . SER A 1 312 ? -9.935 11.963 1.741 1.00 95.56 312 SER A O 1
ATOM 2523 N N . PRO A 1 313 ? -10.120 10.855 -0.193 1.00 97.12 313 PRO A N 1
ATOM 2524 C CA . PRO A 1 313 ? -9.385 9.690 0.293 1.00 97.12 313 PRO A CA 1
ATOM 2525 C C . PRO A 1 313 ? -7.879 9.961 0.400 1.00 97.12 313 PRO A C 1
ATOM 2527 O O . PRO A 1 313 ? -7.268 10.609 -0.455 1.00 97.12 313 PRO A O 1
ATOM 2530 N N . ALA A 1 314 ? -7.230 9.397 1.420 1.00 96.69 314 ALA A N 1
ATOM 2531 C CA . ALA A 1 314 ? -5.772 9.416 1.511 1.00 96.69 314 ALA A CA 1
ATOM 2532 C C . ALA A 1 314 ? -5.144 8.634 0.354 1.00 96.69 314 ALA A C 1
ATOM 2534 O O . ALA A 1 314 ? -5.589 7.548 0.016 1.00 96.69 314 ALA A O 1
ATOM 2535 N N . ASN A 1 315 ? -4.038 9.113 -0.214 1.00 95.00 315 ASN A N 1
ATOM 2536 C CA . ASN A 1 315 ? -3.271 8.292 -1.150 1.00 95.00 315 ASN A CA 1
ATOM 2537 C C . ASN A 1 315 ? -2.525 7.179 -0.388 1.00 95.00 315 ASN A C 1
ATOM 2539 O O . ASN A 1 315 ? -1.852 7.464 0.605 1.00 95.00 315 ASN A O 1
ATOM 2543 N N . SER A 1 316 ? -2.540 5.938 -0.881 1.00 94.06 316 SER A N 1
ATOM 2544 C CA . SER A 1 316 ? -1.880 4.809 -0.201 1.00 94.06 316 SER A CA 1
ATOM 2545 C C . SER A 1 316 ? -0.369 5.009 0.017 1.00 94.06 316 SER A C 1
ATOM 2547 O O . SER A 1 316 ? 0.197 4.523 1.000 1.00 94.06 316 SER A O 1
ATOM 2549 N N . LYS A 1 317 ? 0.304 5.796 -0.840 1.00 93.44 317 LYS A N 1
ATOM 2550 C CA . LYS A 1 317 ? 1.712 6.189 -0.652 1.00 93.44 317 LYS A CA 1
ATOM 2551 C C . LYS A 1 317 ? 1.897 7.134 0.533 1.00 93.44 317 LYS A C 1
ATOM 2553 O O . LYS A 1 317 ? 2.943 7.070 1.176 1.00 93.44 317 LYS A O 1
ATOM 2558 N N . LYS A 1 318 ? 0.925 8.015 0.813 1.00 92.88 318 LYS A N 1
ATOM 2559 C CA . LYS A 1 318 ? 0.964 8.905 1.987 1.00 92.88 318 LYS A CA 1
ATOM 2560 C C . LYS A 1 318 ? 0.870 8.080 3.269 1.00 92.88 318 LYS A C 1
ATOM 2562 O O . LYS A 1 318 ? 1.711 8.269 4.138 1.00 92.88 318 LYS A O 1
ATOM 2567 N N . VAL A 1 319 ? -0.047 7.113 3.335 1.00 92.38 319 VAL A N 1
ATOM 2568 C CA . VAL A 1 319 ? -0.182 6.227 4.508 1.00 92.38 319 VAL A CA 1
ATOM 2569 C C . VAL A 1 319 ? 1.063 5.354 4.695 1.00 92.38 319 VAL A C 1
ATOM 2571 O O . VAL A 1 319 ? 1.616 5.274 5.783 1.00 92.38 319 VAL A O 1
ATOM 2574 N N . THR A 1 320 ? 1.606 4.796 3.607 1.00 94.06 320 THR A N 1
ATOM 2575 C CA . THR A 1 320 ? 2.882 4.053 3.659 1.00 94.06 320 THR A CA 1
ATOM 2576 C C . THR A 1 320 ? 4.040 4.930 4.160 1.00 94.06 320 THR A C 1
ATOM 2578 O O . THR A 1 320 ? 4.947 4.449 4.834 1.00 94.06 320 THR A O 1
ATOM 2581 N N . ARG A 1 321 ? 4.039 6.225 3.816 1.00 93.69 321 ARG A N 1
ATOM 2582 C CA . ARG A 1 321 ? 5.042 7.185 4.290 1.00 93.69 321 ARG A CA 1
ATOM 2583 C C . ARG A 1 321 ? 4.847 7.530 5.767 1.00 93.69 321 ARG A C 1
ATOM 2585 O O . ARG A 1 321 ? 5.856 7.740 6.426 1.00 93.69 321 ARG A O 1
ATOM 2592 N N . ALA A 1 322 ? 3.608 7.601 6.256 1.00 94.62 322 ALA A N 1
ATOM 2593 C CA . ALA A 1 322 ? 3.321 7.796 7.677 1.00 94.62 322 ALA A CA 1
ATOM 2594 C C . ALA A 1 322 ? 3.921 6.652 8.503 1.00 94.62 322 ALA A C 1
ATOM 2596 O O . ALA A 1 322 ? 4.767 6.921 9.350 1.00 94.62 322 ALA A O 1
ATOM 2597 N N . LEU A 1 323 ? 3.656 5.399 8.111 1.00 95.75 323 LEU A N 1
ATOM 2598 C CA . LEU A 1 323 ? 4.246 4.230 8.769 1.00 95.75 323 LEU A CA 1
ATOM 2599 C C . LEU A 1 323 ? 5.772 4.297 8.782 1.00 95.75 323 LEU A C 1
ATOM 2601 O O . LEU A 1 323 ? 6.389 4.103 9.817 1.00 95.75 323 LEU A O 1
ATOM 2605 N N . ARG A 1 324 ? 6.391 4.627 7.642 1.00 93.88 324 ARG A N 1
ATOM 2606 C CA . ARG A 1 324 ? 7.853 4.746 7.567 1.00 93.88 324 ARG A CA 1
ATOM 2607 C C . ARG A 1 324 ? 8.404 5.813 8.513 1.00 93.88 324 ARG A C 1
ATOM 2609 O O . ARG A 1 324 ? 9.506 5.651 9.016 1.00 93.88 324 ARG A O 1
ATOM 2616 N N . LYS A 1 325 ? 7.686 6.923 8.715 1.00 94.31 325 LYS A N 1
ATOM 2617 C CA . LYS A 1 325 ? 8.104 7.949 9.678 1.00 94.31 325 LYS A CA 1
ATOM 2618 C C . LYS A 1 325 ? 8.027 7.416 11.106 1.00 94.31 325 LYS A C 1
ATOM 2620 O O . LYS A 1 325 ? 8.978 7.622 11.846 1.00 94.31 325 LYS A O 1
ATOM 2625 N N . ALA A 1 326 ? 6.943 6.720 11.454 1.00 95.12 326 ALA A N 1
ATOM 2626 C CA . ALA A 1 326 ? 6.791 6.092 12.763 1.00 95.12 326 ALA A CA 1
ATOM 2627 C C . ALA A 1 326 ? 7.893 5.054 13.015 1.00 95.12 326 ALA A C 1
ATOM 2629 O O . ALA A 1 326 ? 8.596 5.120 14.016 1.00 95.12 326 ALA A O 1
ATOM 2630 N N . THR A 1 327 ? 8.136 4.159 12.057 1.00 94.75 327 THR A N 1
ATOM 2631 C CA . THR A 1 327 ? 9.158 3.117 12.203 1.00 94.75 327 THR A CA 1
ATOM 2632 C C . THR A 1 327 ? 10.564 3.714 12.248 1.00 94.75 327 THR A C 1
ATOM 2634 O O . THR A 1 327 ? 11.387 3.269 13.035 1.00 94.75 327 THR A O 1
ATOM 2637 N N . GLN A 1 328 ? 10.843 4.768 11.472 1.00 92.75 328 GLN A N 1
ATOM 2638 C CA . GLN A 1 328 ? 12.121 5.482 11.538 1.00 92.75 328 GLN A CA 1
ATOM 2639 C C . GLN A 1 328 ? 12.330 6.159 12.901 1.00 92.75 328 GLN A C 1
ATOM 2641 O O . GLN A 1 328 ? 13.439 6.120 13.423 1.00 92.75 328 GLN A O 1
ATOM 2646 N N . ALA A 1 329 ? 11.286 6.757 13.482 1.00 94.19 329 ALA A N 1
ATOM 2647 C CA . ALA A 1 329 ? 11.362 7.349 14.818 1.00 94.19 329 ALA A CA 1
ATOM 2648 C C . ALA A 1 329 ? 11.641 6.299 15.907 1.00 94.19 329 ALA A C 1
ATOM 2650 O O . ALA A 1 329 ? 12.295 6.607 16.897 1.00 94.19 329 ALA A O 1
ATOM 2651 N N . LEU A 1 330 ? 11.209 5.057 15.684 1.00 93.69 330 LEU A N 1
ATOM 2652 C CA . LEU A 1 330 ? 11.473 3.906 16.549 1.00 93.69 330 LEU A CA 1
ATOM 2653 C C . LEU A 1 330 ? 12.798 3.180 16.240 1.00 93.69 330 LEU A C 1
ATOM 2655 O O . LEU A 1 330 ? 13.068 2.137 16.826 1.00 93.69 330 LEU A O 1
ATOM 2659 N N . GLY A 1 331 ? 13.613 3.675 15.301 1.00 92.38 331 GLY A N 1
ATOM 2660 C CA . GLY A 1 331 ? 14.860 3.011 14.894 1.00 92.38 331 GLY A CA 1
ATOM 2661 C C . GLY A 1 331 ? 14.663 1.724 14.079 1.00 92.38 331 GLY A C 1
ATOM 2662 O O . GLY A 1 331 ? 15.604 0.961 13.882 1.00 92.38 331 GLY A O 1
ATOM 2663 N N . MET A 1 332 ? 13.454 1.479 13.573 1.00 90.44 332 MET A N 1
ATOM 2664 C CA . MET A 1 332 ? 13.089 0.286 12.813 1.00 90.44 332 MET A CA 1
ATOM 2665 C C . MET A 1 332 ? 13.081 0.574 11.305 1.00 90.44 332 MET A C 1
ATOM 2667 O O . MET A 1 332 ? 12.050 0.863 10.678 1.00 90.44 332 MET A O 1
ATOM 2671 N N . GLU A 1 333 ? 14.258 0.528 10.688 1.00 85.31 333 GLU A N 1
ATOM 2672 C CA . GLU A 1 333 ? 14.381 0.773 9.253 1.00 85.31 333 GLU A CA 1
ATOM 2673 C C . GLU A 1 333 ? 13.802 -0.375 8.403 1.00 85.31 333 GLU A C 1
ATOM 2675 O O . GLU A 1 333 ? 13.793 -1.547 8.770 1.00 85.31 333 GLU A O 1
ATOM 2680 N N . GLY A 1 334 ? 13.280 -0.033 7.224 1.00 83.44 334 GLY A N 1
ATOM 2681 C CA . GLY A 1 334 ? 12.782 -1.015 6.254 1.00 83.44 334 GLY A CA 1
ATOM 2682 C C . GLY A 1 334 ? 11.362 -1.539 6.497 1.00 83.44 334 GLY A C 1
ATOM 2683 O O . GLY A 1 334 ? 10.787 -2.105 5.567 1.00 83.44 334 GLY A O 1
ATOM 2684 N N . ILE A 1 335 ? 10.749 -1.304 7.663 1.00 89.88 335 ILE A N 1
ATOM 2685 C CA . ILE A 1 335 ? 9.344 -1.672 7.895 1.00 89.88 335 ILE A CA 1
ATOM 2686 C C . ILE A 1 335 ? 8.426 -0.831 6.997 1.00 89.88 335 ILE A C 1
ATOM 2688 O O . ILE A 1 335 ? 8.505 0.399 6.917 1.00 89.88 335 ILE A O 1
ATOM 2692 N N . THR A 1 336 ? 7.535 -1.508 6.275 1.00 92.12 336 THR A N 1
ATOM 2693 C CA . THR A 1 336 ? 6.515 -0.883 5.423 1.00 92.12 336 THR A CA 1
ATOM 2694 C C . THR A 1 336 ? 5.179 -1.602 5.564 1.00 92.12 336 THR A C 1
ATOM 2696 O O . THR A 1 336 ? 5.094 -2.680 6.137 1.00 92.12 336 THR A O 1
ATOM 2699 N N . LEU A 1 337 ? 4.112 -1.082 4.953 1.00 92.44 337 LEU A N 1
ATOM 2700 C CA . LEU A 1 337 ? 2.838 -1.809 4.946 1.00 92.44 337 LEU A CA 1
ATOM 2701 C C . LEU A 1 337 ? 2.940 -3.149 4.195 1.00 92.44 337 LEU A C 1
ATOM 2703 O O . LEU A 1 337 ? 2.206 -4.084 4.483 1.00 92.44 337 LEU A O 1
ATOM 2707 N N . LEU A 1 338 ? 3.872 -3.284 3.247 1.00 89.50 338 LEU A N 1
ATOM 2708 C CA . LEU A 1 338 ? 4.119 -4.577 2.604 1.00 89.50 338 LEU A CA 1
ATOM 2709 C C . LEU A 1 338 ? 4.823 -5.569 3.538 1.00 89.50 338 LEU A C 1
ATOM 2711 O O . LEU A 1 338 ? 4.643 -6.771 3.353 1.00 89.50 338 LEU A O 1
ATOM 2715 N N . THR A 1 339 ? 5.575 -5.069 4.524 1.00 88.81 339 THR A N 1
ATOM 2716 C CA . THR A 1 339 ? 6.078 -5.865 5.650 1.00 88.81 339 THR A CA 1
ATOM 2717 C C . THR A 1 339 ? 4.912 -6.365 6.491 1.00 88.81 339 THR A C 1
ATOM 2719 O O . THR A 1 339 ? 4.815 -7.561 6.699 1.00 88.81 339 THR A O 1
ATOM 2722 N N . GLY A 1 340 ? 3.946 -5.504 6.833 1.00 88.44 340 GLY A N 1
ATOM 2723 C CA . GLY A 1 340 ? 2.756 -5.920 7.594 1.00 88.44 340 GLY A CA 1
ATOM 2724 C C . GLY A 1 340 ? 1.934 -7.001 6.905 1.00 88.44 340 GLY A C 1
ATOM 2725 O O . GLY A 1 340 ? 1.519 -7.962 7.537 1.00 88.44 340 GLY A O 1
ATOM 2726 N N . ARG A 1 341 ? 1.793 -6.911 5.578 1.00 88.81 341 ARG A N 1
ATOM 2727 C CA . ARG A 1 341 ? 1.176 -7.977 4.774 1.00 88.81 341 ARG A CA 1
ATOM 2728 C C . ARG A 1 341 ? 1.954 -9.299 4.847 1.00 88.81 341 ARG A C 1
ATOM 2730 O O . ARG A 1 341 ? 1.360 -10.365 4.737 1.00 88.81 341 ARG A O 1
ATOM 2737 N N . ALA A 1 342 ? 3.279 -9.231 4.942 1.00 84.25 342 ALA A N 1
ATOM 2738 C CA . ALA A 1 342 ? 4.125 -10.404 5.135 1.00 84.25 342 ALA A CA 1
ATOM 2739 C C . ALA A 1 342 ? 3.928 -10.987 6.541 1.00 84.25 342 ALA A C 1
ATOM 2741 O O . ALA A 1 342 ? 3.747 -12.193 6.690 1.00 84.25 342 ALA A O 1
ATOM 2742 N N . ASP A 1 343 ? 3.902 -10.107 7.543 1.00 87.62 343 ASP A N 1
ATOM 2743 C CA . ASP A 1 343 ? 3.708 -10.451 8.948 1.00 87.62 343 ASP A CA 1
ATOM 2744 C C . ASP A 1 343 ? 2.344 -11.083 9.205 1.00 87.62 343 ASP A C 1
ATOM 2746 O O . ASP A 1 343 ? 2.259 -11.938 10.075 1.00 87.62 343 ASP A O 1
ATOM 2750 N N . THR A 1 344 ? 1.309 -10.782 8.411 1.00 86.38 344 THR A N 1
ATOM 2751 C CA . THR A 1 344 ? 0.026 -11.502 8.466 1.00 86.38 344 THR A CA 1
ATOM 2752 C C . THR A 1 344 ? 0.214 -13.016 8.425 1.00 86.38 344 THR A C 1
ATOM 2754 O O . THR A 1 344 ? -0.414 -13.742 9.190 1.00 86.38 344 THR A O 1
ATOM 2757 N N . LEU A 1 345 ? 1.079 -13.503 7.532 1.00 78.50 345 LEU A N 1
ATOM 2758 C CA . LEU A 1 345 ? 1.313 -14.936 7.344 1.00 78.50 345 LEU A CA 1
ATOM 2759 C C . LEU A 1 345 ? 2.150 -15.519 8.479 1.00 78.50 345 LEU A C 1
ATOM 2761 O O . LEU A 1 345 ? 1.862 -16.616 8.952 1.00 78.50 345 LEU A O 1
ATOM 2765 N N . ASN A 1 346 ? 3.136 -14.763 8.959 1.00 78.44 346 ASN A N 1
ATOM 2766 C CA . ASN A 1 346 ? 3.929 -15.155 10.121 1.00 78.44 346 ASN A CA 1
ATOM 2767 C C . ASN A 1 346 ? 3.059 -15.224 11.381 1.00 78.44 346 ASN A C 1
ATOM 2769 O O . ASN A 1 346 ? 3.139 -16.188 12.135 1.00 78.44 346 ASN A O 1
ATOM 2773 N N . TYR A 1 347 ? 2.190 -14.233 11.582 1.00 81.12 347 TYR A N 1
ATOM 2774 C CA . TYR A 1 347 ? 1.252 -14.168 12.694 1.00 81.12 347 TYR A CA 1
ATOM 2775 C C . TYR A 1 347 ? 0.222 -15.294 12.623 1.00 81.12 347 TYR A C 1
ATOM 2777 O O . TYR A 1 347 ? 0.006 -15.988 13.610 1.00 81.12 347 TYR A O 1
ATOM 2785 N N . ALA A 1 348 ? -0.354 -15.539 11.445 1.00 75.12 348 ALA A N 1
ATOM 2786 C CA . ALA A 1 348 ? -1.208 -16.691 11.174 1.00 75.12 348 ALA A CA 1
ATOM 2787 C C . ALA A 1 348 ? -0.529 -18.011 11.568 1.00 75.12 348 ALA A C 1
ATOM 2789 O O . ALA A 1 348 ? -1.098 -18.798 12.322 1.00 75.12 348 ALA A O 1
ATOM 2790 N N . SER A 1 349 ? 0.701 -18.232 11.093 1.00 70.88 349 SER A N 1
ATOM 2791 C CA . SER A 1 349 ? 1.488 -19.425 11.417 1.00 70.88 349 SER A CA 1
ATOM 2792 C C . SER A 1 349 ? 1.773 -19.538 12.912 1.00 70.88 349 SER A C 1
ATOM 2794 O O . SER A 1 349 ? 1.683 -20.628 13.471 1.00 70.88 349 SER A O 1
ATOM 2796 N N . TRP A 1 350 ? 2.102 -18.424 13.565 1.00 70.06 350 TRP A N 1
ATOM 2797 C CA . TRP A 1 350 ? 2.331 -18.367 15.004 1.00 70.06 350 TRP A CA 1
ATOM 2798 C C . TRP A 1 350 ? 1.061 -18.756 15.772 1.00 70.06 350 TRP A C 1
ATOM 2800 O O . TRP A 1 350 ? 1.095 -19.669 16.588 1.00 70.06 350 TRP A O 1
ATOM 2810 N N . MET A 1 351 ? -0.088 -18.162 15.445 1.00 66.38 351 MET A N 1
ATOM 2811 C CA . MET A 1 351 ? -1.367 -18.480 16.090 1.00 66.38 351 MET A CA 1
ATOM 2812 C C . MET A 1 351 ? -1.763 -19.953 15.927 1.00 66.38 351 MET A C 1
ATOM 2814 O O . MET A 1 351 ? -2.241 -20.555 16.885 1.00 66.38 351 MET A O 1
ATOM 2818 N N . MET A 1 352 ? -1.524 -20.541 14.747 1.00 61.91 352 MET A N 1
ATOM 2819 C CA . MET A 1 352 ? -1.759 -21.971 14.510 1.00 61.91 352 MET A CA 1
ATOM 2820 C C . MET A 1 352 ? -0.842 -22.857 15.365 1.00 61.91 352 MET A C 1
ATOM 2822 O O . MET A 1 352 ? -1.294 -23.867 15.890 1.00 61.91 352 MET A O 1
ATOM 2826 N N . HIS A 1 353 ? 0.426 -22.475 15.541 1.00 58.91 353 HIS A N 1
ATOM 2827 C CA . HIS A 1 353 ? 1.400 -23.275 16.286 1.00 58.91 353 HIS A CA 1
ATOM 2828 C C . HIS A 1 353 ? 1.163 -23.274 17.805 1.00 58.91 353 HIS A C 1
ATOM 2830 O O . HIS A 1 353 ? 1.386 -24.284 18.461 1.00 58.91 353 HIS A O 1
ATOM 2836 N N . TYR A 1 354 ? 0.683 -22.166 18.377 1.00 56.75 354 TYR A N 1
ATOM 2837 C CA . TYR A 1 354 ? 0.504 -22.035 19.831 1.00 56.75 354 TYR A CA 1
ATOM 2838 C C . TYR A 1 354 ? -0.847 -22.546 20.355 1.00 56.75 354 TYR A C 1
ATOM 2840 O O . TYR A 1 354 ? -1.266 -22.152 21.445 1.00 56.75 354 TYR A O 1
ATOM 2848 N N . GLY A 1 355 ? -1.552 -23.395 19.598 1.00 40.56 355 GLY A N 1
ATOM 2849 C CA . GLY A 1 355 ? -2.774 -24.066 20.064 1.00 40.56 355 GLY A CA 1
ATOM 2850 C C . GLY A 1 355 ? -3.917 -23.118 20.440 1.00 40.56 355 GLY A C 1
ATOM 2851 O O . GLY A 1 355 ? -4.935 -23.550 20.978 1.00 40.56 355 GLY A O 1
ATOM 2852 N N . GLN A 1 356 ? -3.797 -21.820 20.140 1.00 45.81 356 GLN A N 1
ATOM 2853 C CA . GLN A 1 356 ? -4.934 -20.917 20.152 1.00 45.81 356 GLN A CA 1
ATOM 2854 C C . GLN A 1 356 ? -5.750 -21.240 18.910 1.00 45.81 356 GLN A C 1
ATOM 2856 O O . GLN A 1 356 ? -5.639 -20.551 17.897 1.00 45.81 356 GLN A O 1
ATOM 2861 N N . VAL A 1 357 ? -6.536 -22.324 18.999 1.00 35.38 357 VAL A N 1
ATOM 2862 C CA . VAL A 1 357 ? -7.550 -22.731 18.023 1.00 35.38 357 VAL A CA 1
ATOM 2863 C C . VAL A 1 357 ? -8.176 -21.467 17.474 1.00 35.38 357 VAL A C 1
ATOM 2865 O O . VAL A 1 357 ? -8.840 -20.777 18.246 1.00 35.38 357 VAL A O 1
ATOM 2868 N N . LEU A 1 358 ? -7.852 -21.152 16.209 1.00 38.47 358 LEU A N 1
ATOM 2869 C CA . LEU A 1 358 ? -8.526 -20.344 15.177 1.00 38.47 358 LEU A CA 1
ATOM 2870 C C . LEU A 1 358 ? -9.617 -19.344 15.619 1.00 38.47 358 LEU A C 1
ATOM 2872 O O . LEU A 1 358 ? -10.530 -19.014 14.869 1.00 38.47 358 LEU A O 1
ATOM 2876 N N . THR A 1 359 ? -9.548 -18.794 16.822 1.00 37.59 359 THR A N 1
ATOM 2877 C CA . THR A 1 359 ? -10.586 -17.930 17.380 1.00 37.59 359 THR A CA 1
ATOM 2878 C C . THR A 1 359 ? -10.388 -16.528 16.850 1.00 37.59 359 THR A C 1
ATOM 2880 O O . THR A 1 359 ? -11.383 -15.864 16.586 1.00 37.59 359 THR A O 1
ATOM 2883 N N . HIS A 1 360 ? -9.143 -16.134 16.567 1.00 36.56 360 HIS A N 1
ATOM 2884 C CA . HIS A 1 360 ? -8.781 -14.860 15.942 1.00 36.56 360 HIS A CA 1
ATOM 2885 C C . HIS A 1 360 ? -8.883 -14.851 14.407 1.00 36.56 360 HIS A C 1
ATOM 2887 O O . HIS A 1 360 ? -8.625 -13.814 13.798 1.00 36.56 360 HIS A O 1
ATOM 2893 N N . PHE A 1 361 ? -9.264 -15.955 13.751 1.00 40.84 361 PHE A N 1
ATOM 2894 C CA . PHE A 1 361 ? -9.242 -15.984 12.291 1.00 40.84 361 PHE A CA 1
ATOM 2895 C C . PHE A 1 361 ? -10.496 -15.411 11.628 1.00 40.84 361 PHE A C 1
ATOM 2897 O O . PHE A 1 361 ? -11.628 -15.856 11.812 1.00 40.84 361 PHE A O 1
ATOM 2904 N N . ILE A 1 362 ? -10.205 -14.416 10.801 1.00 45.97 362 ILE A N 1
ATOM 2905 C CA . ILE A 1 362 ? -10.718 -14.136 9.465 1.00 45.97 362 ILE A CA 1
ATOM 2906 C C . ILE A 1 362 ? -11.471 -15.328 8.848 1.00 45.97 362 ILE A C 1
ATOM 2908 O O . ILE A 1 362 ? -10.869 -16.248 8.300 1.00 45.97 362 ILE A O 1
ATOM 2912 N N . TYR A 1 363 ? -12.802 -15.270 8.864 1.00 37.78 363 TYR A N 1
ATOM 2913 C CA . TYR A 1 363 ? -13.625 -16.061 7.951 1.00 37.78 363 TYR A CA 1
ATOM 2914 C C . TYR A 1 363 ? -13.696 -15.310 6.614 1.00 37.78 363 TYR A C 1
ATOM 2916 O O . TYR A 1 363 ? -14.636 -14.552 6.375 1.00 37.78 363 TYR A O 1
ATOM 2924 N N . ILE A 1 364 ? -12.676 -15.461 5.760 1.00 41.47 364 ILE A N 1
ATOM 2925 C CA . ILE A 1 364 ? -12.793 -15.037 4.359 1.00 41.47 364 ILE A CA 1
ATOM 2926 C C . ILE A 1 364 ? -13.532 -16.133 3.626 1.00 41.47 364 ILE A C 1
ATOM 2928 O O . ILE A 1 364 ? -12.982 -17.155 3.228 1.00 41.47 364 ILE A O 1
ATOM 2932 N N . GLN A 1 365 ? -14.830 -15.908 3.503 1.00 36.22 365 GLN A N 1
ATOM 2933 C CA . GLN A 1 365 ? -15.711 -16.718 2.693 1.00 36.22 365 GLN A CA 1
ATOM 2934 C C . GLN A 1 365 ? -15.372 -16.454 1.215 1.00 36.22 365 GLN A C 1
ATOM 2936 O O . GLN A 1 365 ? -16.009 -15.626 0.575 1.00 36.22 365 GLN A O 1
ATOM 2941 N N . CYS A 1 366 ? -14.338 -17.113 0.687 1.00 32.78 366 CYS A N 1
ATOM 2942 C CA . CYS A 1 366 ? -14.215 -17.324 -0.754 1.00 32.78 366 CYS A CA 1
ATOM 2943 C C . CYS A 1 366 ? -15.240 -18.399 -1.120 1.00 32.78 366 CYS A C 1
ATOM 2945 O O . CYS A 1 366 ? -15.186 -19.526 -0.617 1.00 32.78 366 CYS A O 1
ATOM 2947 N N . SER A 1 367 ? -16.242 -18.043 -1.916 1.00 32.72 367 SER A N 1
ATOM 2948 C CA . SER A 1 367 ? -17.244 -19.006 -2.355 1.00 32.72 367 SER A CA 1
ATOM 2949 C C . SER A 1 367 ? -16.573 -20.065 -3.232 1.00 32.72 367 SER A C 1
ATOM 2951 O O . SER A 1 367 ? -15.951 -19.740 -4.231 1.00 32.72 367 SER A O 1
ATOM 2953 N N . ARG A 1 368 ? -16.782 -21.342 -2.879 1.00 33.50 368 ARG A N 1
ATOM 2954 C CA . ARG A 1 368 ? -16.409 -22.565 -3.624 1.00 33.50 368 ARG A CA 1
ATOM 2955 C C . ARG A 1 368 ? -14.942 -23.010 -3.539 1.00 33.50 368 ARG A C 1
ATOM 2957 O O . ARG A 1 368 ? -14.212 -22.937 -4.513 1.00 33.50 368 ARG A O 1
ATOM 2964 N N . GLN A 1 369 ? -14.594 -23.671 -2.436 1.00 33.84 369 GLN A N 1
ATOM 2965 C CA . GLN A 1 369 ? -14.028 -25.031 -2.478 1.00 33.84 369 GLN A CA 1
ATOM 2966 C C . GLN A 1 369 ? -14.011 -25.617 -1.061 1.00 33.84 369 GLN A C 1
ATOM 2968 O O . GLN A 1 369 ? -13.205 -25.247 -0.213 1.00 33.84 369 GLN A O 1
ATOM 2973 N N . LYS A 1 370 ? -14.954 -26.525 -0.785 1.00 33.62 370 LYS A N 1
ATOM 2974 C CA . LYS A 1 370 ? -14.865 -27.413 0.377 1.00 33.62 370 LYS A CA 1
ATOM 2975 C C . LYS A 1 370 ? -13.700 -28.374 0.110 1.00 33.62 370 LYS A C 1
ATOM 2977 O O . LYS A 1 370 ? -13.789 -29.150 -0.834 1.00 3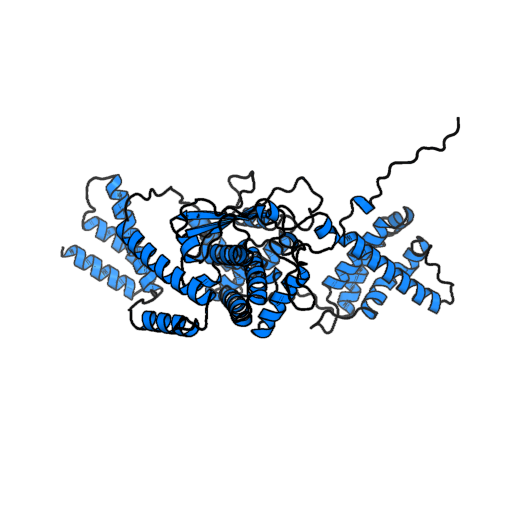3.62 370 LYS A O 1
ATOM 2982 N N . GLY A 1 371 ? -12.647 -28.307 0.924 1.00 34.38 371 GLY A N 1
ATOM 2983 C CA . GLY A 1 371 ? -11.605 -29.340 0.985 1.00 34.38 371 GLY A CA 1
ATOM 2984 C C . GLY A 1 371 ? -10.320 -29.077 0.196 1.00 34.38 371 GLY A C 1
ATOM 2985 O O . GLY A 1 371 ? -9.875 -29.967 -0.517 1.00 34.38 371 GLY A O 1
ATOM 2986 N N . GLN A 1 372 ? -9.699 -27.901 0.332 1.00 36.16 372 GLN A N 1
ATOM 2987 C CA . GLN A 1 372 ? -8.314 -27.699 -0.116 1.00 36.16 372 GLN A CA 1
ATOM 2988 C C . GLN A 1 372 ? -7.385 -27.317 1.037 1.00 36.16 372 GLN A C 1
ATOM 2990 O O . GLN A 1 372 ? -7.783 -26.631 1.979 1.00 36.16 372 GLN A O 1
ATOM 2995 N N . GLU A 1 373 ? -6.150 -27.805 0.923 1.00 44.44 373 GLU A N 1
ATOM 2996 C CA . GLU A 1 373 ? -5.020 -27.636 1.835 1.00 44.44 373 GLU A CA 1
ATOM 2997 C C . GLU A 1 373 ? -4.894 -26.178 2.316 1.00 44.44 373 GLU A C 1
ATOM 2999 O O . GLU A 1 373 ? -5.008 -25.233 1.531 1.00 44.44 373 GLU A O 1
ATOM 3004 N N . SER A 1 374 ? -4.628 -25.970 3.608 1.00 45.22 374 SER A N 1
ATOM 3005 C CA . SER A 1 374 ? -4.534 -24.643 4.248 1.00 45.22 374 SER A CA 1
ATOM 3006 C C . SER A 1 374 ? -3.590 -23.675 3.515 1.00 45.22 374 SER A C 1
ATOM 3008 O O . SER A 1 374 ? -3.844 -22.470 3.446 1.00 45.22 374 SER A O 1
ATOM 3010 N N . THR A 1 375 ? -2.546 -24.200 2.873 1.00 40.09 375 THR A N 1
ATOM 3011 C CA . THR A 1 375 ? -1.614 -23.450 2.021 1.00 40.09 375 THR A CA 1
ATOM 3012 C C . THR A 1 375 ? -2.258 -22.914 0.735 1.00 40.09 375 THR A C 1
ATOM 3014 O O . THR A 1 375 ? -1.979 -21.780 0.339 1.00 40.09 375 THR A O 1
ATOM 3017 N N . GLN A 1 376 ? -3.147 -23.681 0.091 1.00 45.81 376 GLN A N 1
ATOM 3018 C CA . GLN A 1 376 ? -3.920 -23.234 -1.076 1.00 45.81 376 GLN A CA 1
ATOM 3019 C C . GLN A 1 376 ? -4.969 -22.191 -0.679 1.00 45.81 376 GLN A C 1
ATOM 3021 O O . GLN A 1 376 ? -5.102 -21.183 -1.372 1.00 45.81 376 GLN A O 1
ATOM 3026 N N . ALA A 1 377 ? -5.630 -22.350 0.473 1.00 47.88 377 ALA A N 1
ATOM 3027 C CA . ALA A 1 377 ? -6.553 -21.342 1.002 1.00 47.88 377 ALA A CA 1
ATOM 3028 C C . ALA A 1 377 ? -5.848 -19.994 1.270 1.00 47.88 377 ALA A C 1
ATOM 3030 O O . ALA A 1 377 ? -6.357 -18.931 0.903 1.00 47.88 377 ALA A O 1
ATOM 3031 N N . LEU A 1 378 ? -4.626 -20.027 1.819 1.00 47.84 378 LEU A N 1
ATOM 3032 C CA . LEU A 1 378 ? -3.780 -18.836 1.973 1.00 47.84 378 LEU A CA 1
ATOM 3033 C C . LEU A 1 378 ? -3.322 -18.260 0.619 1.00 47.84 378 LEU A C 1
ATOM 3035 O O . LEU A 1 378 ? -3.262 -17.040 0.460 1.00 47.84 378 LEU A O 1
ATOM 3039 N N . ALA A 1 379 ? -3.035 -19.091 -0.387 1.00 49.47 379 ALA A N 1
ATOM 3040 C CA . ALA A 1 379 ? -2.651 -18.622 -1.722 1.00 49.47 379 ALA A CA 1
ATOM 3041 C C . ALA A 1 379 ? -3.797 -17.948 -2.488 1.00 49.47 379 ALA A C 1
ATOM 3043 O O . ALA A 1 379 ? -3.580 -16.914 -3.127 1.00 49.47 379 ALA A O 1
ATOM 3044 N N . VAL A 1 380 ? -5.015 -18.482 -2.375 1.00 52.59 380 VAL A N 1
ATOM 3045 C CA . VAL A 1 380 ? -6.239 -17.859 -2.901 1.00 52.59 380 VAL A CA 1
ATOM 3046 C C . VAL A 1 380 ? -6.455 -16.494 -2.241 1.00 52.59 380 VAL A C 1
ATOM 3048 O O . VAL A 1 380 ? -6.675 -15.498 -2.935 1.00 52.59 380 VAL A O 1
ATOM 3051 N N . HIS A 1 381 ? -6.268 -16.412 -0.920 1.00 54.22 381 HIS A N 1
ATOM 3052 C CA . HIS A 1 381 ? -6.404 -15.171 -0.153 1.00 54.22 381 HIS A CA 1
ATOM 3053 C C . HIS A 1 381 ? -5.419 -14.072 -0.595 1.00 54.22 381 HIS A C 1
ATOM 3055 O O . HIS A 1 381 ? -5.790 -12.915 -0.816 1.00 54.22 381 HIS A O 1
ATOM 3061 N N . PHE A 1 382 ? -4.154 -14.428 -0.830 1.00 50.38 382 PHE A N 1
ATOM 3062 C CA . PHE A 1 382 ? -3.127 -13.467 -1.243 1.00 50.38 382 PHE A CA 1
ATOM 3063 C C . PHE A 1 382 ? -3.169 -13.091 -2.737 1.00 50.38 382 PHE A C 1
ATOM 3065 O O . PHE A 1 382 ? -2.365 -12.244 -3.145 1.00 50.38 382 PHE A O 1
ATOM 3072 N N . ASN A 1 383 ? -4.164 -13.570 -3.496 1.00 51.12 383 ASN A N 1
ATOM 3073 C CA . ASN A 1 383 ? -4.283 -13.579 -4.960 1.00 51.12 383 ASN A CA 1
ATOM 3074 C C . ASN A 1 383 ? -3.411 -14.691 -5.593 1.00 51.12 383 ASN A C 1
ATOM 3076 O O . ASN A 1 383 ? -2.185 -14.663 -5.412 1.00 51.12 383 ASN A O 1
ATOM 3080 N N . PRO A 1 384 ? -4.000 -15.613 -6.386 1.00 44.34 384 PRO A N 1
ATOM 3081 C CA . PRO A 1 384 ? -3.309 -16.780 -6.946 1.00 44.34 384 PRO A CA 1
ATOM 3082 C C . PRO A 1 384 ? -2.120 -16.420 -7.849 1.00 44.34 384 PRO A C 1
ATOM 3084 O O . PRO A 1 384 ? -1.149 -17.170 -7.917 1.00 44.34 384 PRO A O 1
ATOM 3087 N N . HIS A 1 385 ? -2.100 -15.227 -8.454 1.00 43.16 385 HIS A N 1
ATOM 3088 C CA . HIS A 1 385 ? -0.955 -14.739 -9.237 1.00 43.16 385 HIS A CA 1
ATOM 3089 C C . HIS A 1 385 ? 0.258 -14.330 -8.381 1.00 43.16 385 HIS A C 1
ATOM 3091 O O . HIS A 1 385 ? 1.290 -13.918 -8.912 1.00 43.16 385 HIS A O 1
ATOM 3097 N N . THR A 1 386 ? 0.152 -14.413 -7.051 1.00 46.12 386 THR A N 1
ATOM 3098 C CA . THR A 1 386 ? 1.262 -14.190 -6.115 1.00 46.12 386 THR A CA 1
ATOM 3099 C C . THR A 1 386 ? 1.771 -15.468 -5.457 1.00 46.12 386 THR A C 1
ATOM 3101 O O . THR A 1 386 ? 2.640 -15.366 -4.595 1.00 46.12 386 THR A O 1
ATOM 3104 N N . SER A 1 387 ? 1.307 -16.650 -5.877 1.00 43.97 387 SER A N 1
ATOM 3105 C CA . SER A 1 387 ? 1.710 -17.953 -5.322 1.00 43.97 387 SER A CA 1
ATOM 3106 C C . SER A 1 387 ? 3.231 -18.111 -5.204 1.00 43.97 387 SER A C 1
ATOM 3108 O O . SER A 1 387 ? 3.734 -18.403 -4.124 1.00 43.97 387 SER A O 1
ATOM 3110 N N . GLY A 1 388 ? 3.990 -17.756 -6.246 1.00 47.09 388 GLY A N 1
ATOM 3111 C CA . GLY A 1 388 ? 5.457 -17.784 -6.192 1.00 47.09 388 GLY A CA 1
ATOM 3112 C C . GLY A 1 388 ? 6.067 -16.794 -5.185 1.00 47.09 388 GLY A C 1
ATOM 3113 O O . GLY A 1 388 ? 7.093 -17.084 -4.578 1.00 47.09 388 GLY A O 1
ATOM 3114 N N . THR A 1 389 ? 5.432 -15.637 -4.950 1.00 51.78 389 THR A N 1
ATOM 3115 C CA . THR A 1 389 ? 5.846 -14.683 -3.898 1.00 51.78 389 THR A CA 1
ATOM 3116 C C . THR A 1 389 ? 5.483 -15.195 -2.503 1.00 51.78 389 THR A C 1
ATOM 3118 O O . THR A 1 389 ? 6.246 -14.981 -1.564 1.00 51.78 389 THR A O 1
ATOM 3121 N N . LEU A 1 390 ? 4.336 -15.865 -2.374 1.00 50.06 390 LEU A N 1
ATOM 3122 C CA . LEU A 1 390 ? 3.868 -16.485 -1.141 1.00 50.06 390 LEU A CA 1
ATOM 3123 C C . LEU A 1 390 ? 4.810 -17.590 -0.686 1.00 50.06 390 LEU A C 1
ATOM 3125 O O . LEU A 1 390 ? 5.334 -17.537 0.423 1.00 50.06 390 LEU A O 1
ATOM 3129 N N . GLU A 1 391 ? 5.087 -18.533 -1.573 1.00 47.69 391 GLU A N 1
ATOM 3130 C CA . GLU A 1 391 ? 5.908 -19.697 -1.279 1.00 47.69 391 GLU A CA 1
ATOM 3131 C C . GLU A 1 391 ? 7.372 -19.308 -1.043 1.00 47.69 391 GLU A C 1
ATOM 3133 O O . GLU A 1 391 ? 7.941 -19.609 0.007 1.00 47.69 391 GLU A O 1
ATOM 3138 N N . THR A 1 392 ? 7.954 -18.533 -1.965 1.00 51.31 392 THR A N 1
ATOM 3139 C CA . THR A 1 392 ? 9.380 -18.176 -1.908 1.00 51.31 392 THR A CA 1
ATOM 3140 C C . THR A 1 392 ? 9.698 -17.188 -0.792 1.00 51.31 392 THR A C 1
ATOM 3142 O O . THR A 1 392 ? 10.810 -17.202 -0.272 1.00 51.31 392 THR A O 1
ATOM 3145 N N . HIS A 1 393 ? 8.766 -16.295 -0.440 1.00 52.09 393 HIS A N 1
ATOM 3146 C CA . HIS A 1 393 ? 9.106 -15.151 0.404 1.00 52.09 393 HIS A CA 1
ATOM 3147 C C . HIS A 1 393 ? 8.252 -14.934 1.647 1.00 52.09 393 HIS A C 1
ATOM 3149 O O . HIS A 1 393 ? 8.596 -14.042 2.426 1.00 52.09 393 HIS A O 1
ATOM 3155 N N . TYR A 1 394 ? 7.136 -15.638 1.807 1.00 53.22 394 TYR A N 1
ATOM 3156 C CA . TYR A 1 394 ? 6.326 -15.534 3.018 1.00 53.22 394 TYR A CA 1
ATOM 3157 C C . TYR A 1 394 ? 6.323 -16.856 3.795 1.00 53.22 394 TYR A C 1
ATOM 3159 O O . TYR A 1 394 ? 6.524 -16.843 5.002 1.00 53.22 394 TYR A O 1
ATOM 3167 N N . ILE A 1 395 ? 6.226 -17.996 3.106 1.00 54.59 395 ILE A N 1
ATOM 3168 C CA . ILE A 1 395 ? 6.251 -19.322 3.739 1.00 54.59 395 ILE A CA 1
ATOM 3169 C C . ILE A 1 395 ? 7.681 -19.747 4.091 1.00 54.59 395 ILE A C 1
ATOM 3171 O O . ILE A 1 395 ? 7.914 -20.187 5.215 1.00 54.59 395 ILE A O 1
ATOM 3175 N N . ARG A 1 396 ? 8.655 -19.580 3.183 1.00 52.06 396 ARG A N 1
ATOM 3176 C CA . ARG A 1 396 ? 10.058 -19.968 3.436 1.00 52.06 396 ARG A CA 1
ATOM 3177 C C . ARG A 1 396 ? 10.616 -19.360 4.731 1.00 52.06 396 ARG A C 1
ATOM 3179 O O . ARG A 1 396 ? 11.128 -20.086 5.568 1.00 52.06 396 ARG A O 1
ATOM 3186 N N . ASN A 1 397 ? 10.368 -18.074 4.963 1.00 50.72 397 ASN A N 1
ATOM 3187 C CA . ASN A 1 397 ? 10.865 -17.388 6.157 1.00 50.72 397 ASN A CA 1
ATOM 3188 C C . ASN A 1 397 ? 10.130 -17.809 7.440 1.00 50.72 397 ASN A C 1
ATOM 3190 O O . ASN A 1 397 ? 10.743 -17.837 8.500 1.00 50.72 397 ASN A O 1
ATOM 3194 N N . SER A 1 398 ? 8.844 -18.177 7.365 1.00 48.84 398 SER A N 1
ATOM 3195 C CA . SER A 1 398 ? 8.150 -18.769 8.518 1.00 48.84 398 SER A CA 1
ATOM 3196 C C . SER A 1 398 ? 8.765 -20.116 8.912 1.00 48.84 398 SER A C 1
ATOM 3198 O O . SER A 1 398 ? 8.918 -20.383 10.100 1.00 48.84 398 SER A O 1
ATOM 3200 N N . ARG A 1 399 ? 9.213 -20.923 7.933 1.00 51.12 399 ARG A N 1
ATOM 3201 C CA . ARG A 1 399 ? 9.951 -22.171 8.186 1.00 51.12 399 ARG A CA 1
ATOM 3202 C C . ARG A 1 399 ? 11.313 -21.908 8.809 1.00 51.12 399 ARG A C 1
ATOM 3204 O O . ARG A 1 399 ? 11.676 -22.634 9.724 1.00 51.12 399 ARG A O 1
ATOM 3211 N N . ASP A 1 400 ? 12.022 -20.879 8.357 1.00 51.06 400 ASP A N 1
ATOM 3212 C CA . ASP A 1 400 ? 13.330 -20.520 8.908 1.00 51.06 400 ASP A CA 1
ATOM 3213 C C . ASP A 1 400 ? 13.195 -19.995 10.346 1.00 51.06 400 ASP A C 1
ATOM 3215 O O . ASP A 1 400 ? 13.912 -20.451 11.224 1.00 51.06 400 ASP A O 1
ATOM 3219 N N . ILE A 1 401 ? 12.204 -19.142 10.639 1.00 47.84 401 ILE A N 1
ATOM 3220 C CA . ILE A 1 401 ? 11.926 -18.644 12.002 1.00 47.84 401 ILE A CA 1
ATOM 3221 C C . ILE A 1 401 ? 11.490 -19.781 12.935 1.00 47.84 401 ILE A C 1
ATOM 3223 O O . ILE A 1 401 ? 11.945 -19.861 14.077 1.00 47.84 401 ILE A O 1
ATOM 3227 N N . VAL A 1 402 ? 10.599 -20.663 12.471 1.00 45.59 402 VAL A N 1
ATOM 3228 C CA . VAL A 1 402 ? 10.163 -21.841 13.237 1.00 45.59 402 VAL A CA 1
ATOM 3229 C C . VAL A 1 402 ? 11.340 -22.789 13.443 1.00 45.59 402 VAL A C 1
ATOM 3231 O O . VAL A 1 402 ? 11.575 -23.241 14.555 1.00 45.59 402 VAL A O 1
ATOM 3234 N N . GLY A 1 403 ? 12.131 -23.043 12.406 1.00 47.91 403 GLY A N 1
ATOM 3235 C CA . GLY A 1 403 ? 13.286 -23.921 12.469 1.00 47.91 403 GLY A CA 1
ATOM 3236 C C . GLY A 1 403 ? 14.439 -23.360 13.309 1.00 47.91 403 GLY A C 1
ATOM 3237 O O . GLY A 1 403 ? 15.098 -24.130 13.996 1.00 47.91 403 GLY A O 1
ATOM 3238 N N . GLU A 1 404 ? 14.675 -22.047 13.328 1.00 48.84 404 GLU A N 1
ATOM 3239 C CA . GLU A 1 404 ? 15.633 -21.400 14.234 1.00 48.84 404 GLU A CA 1
ATOM 3240 C C . GLU A 1 404 ? 15.159 -21.484 15.686 1.00 48.84 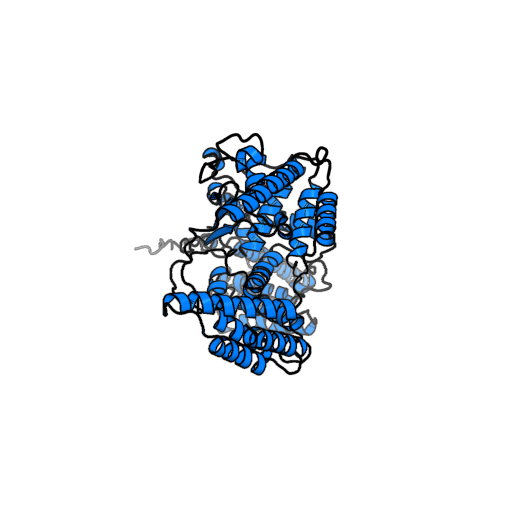404 GLU A C 1
ATOM 3242 O O . GLU A 1 404 ? 15.942 -21.844 16.565 1.00 48.84 404 GLU A O 1
ATOM 3247 N N . ARG A 1 405 ? 13.869 -21.228 15.945 1.00 43.34 405 ARG A N 1
ATOM 3248 C CA . ARG A 1 405 ? 13.282 -21.320 17.293 1.00 43.34 405 ARG A CA 1
ATOM 3249 C C . ARG A 1 405 ? 13.190 -22.751 17.819 1.00 43.34 405 ARG A C 1
ATOM 3251 O O . ARG A 1 405 ? 13.284 -22.950 19.024 1.00 43.34 405 ARG A O 1
ATOM 3258 N N . LEU A 1 406 ? 13.049 -23.732 16.931 1.00 40.59 406 LEU A N 1
ATOM 3259 C CA . LEU A 1 406 ? 13.110 -25.160 17.254 1.00 40.59 406 LEU A CA 1
ATOM 3260 C C . LEU A 1 406 ? 14.550 -25.712 17.252 1.00 40.59 406 LEU A C 1
ATOM 3262 O O . LEU A 1 406 ? 14.741 -26.905 17.466 1.00 40.59 406 LEU A O 1
ATOM 3266 N N . GLY A 1 407 ? 15.570 -24.885 16.988 1.00 38.53 407 GLY A N 1
ATOM 3267 C CA . GLY A 1 407 ? 16.978 -25.306 16.958 1.00 38.53 407 GLY A CA 1
ATOM 3268 C C . GLY A 1 407 ? 17.384 -26.174 15.755 1.00 38.53 407 GLY A C 1
ATOM 3269 O O . GLY A 1 407 ? 18.508 -26.665 15.703 1.00 38.53 407 GLY A O 1
ATOM 3270 N N . VAL A 1 408 ? 16.507 -26.344 14.764 1.00 45.38 408 VAL A N 1
ATOM 3271 C CA . VAL A 1 408 ? 16.677 -27.228 13.595 1.00 45.38 408 VAL A CA 1
ATOM 3272 C C . VAL A 1 408 ? 17.511 -26.576 12.479 1.00 45.38 408 VAL A C 1
ATOM 3274 O O . VAL A 1 408 ? 18.203 -27.266 11.730 1.00 45.38 408 VAL A O 1
ATOM 3277 N N . VAL A 1 409 ? 17.506 -25.242 12.365 1.00 41.06 409 VAL A N 1
ATOM 3278 C CA . VAL A 1 409 ? 18.152 -24.526 11.238 1.00 41.06 409 VAL A CA 1
ATOM 3279 C C . VAL A 1 409 ? 19.679 -24.435 11.362 1.00 41.06 409 VAL A C 1
ATOM 3281 O O . VAL A 1 409 ? 20.363 -24.230 10.362 1.00 41.06 409 VAL A O 1
ATOM 3284 N N . ARG A 1 410 ? 20.270 -24.711 12.534 1.00 41.38 410 ARG A N 1
ATOM 3285 C CA . ARG A 1 410 ? 21.739 -24.671 12.689 1.00 41.38 410 ARG A CA 1
ATOM 3286 C C . ARG A 1 410 ? 22.503 -25.793 11.962 1.00 41.38 410 ARG A C 1
ATOM 3288 O O . ARG A 1 410 ? 23.726 -25.737 11.939 1.00 41.38 410 ARG A O 1
ATOM 3295 N N . ALA A 1 411 ? 21.837 -26.778 11.348 1.00 39.50 411 ALA A N 1
ATOM 3296 C CA . ALA A 1 411 ? 22.504 -27.990 10.850 1.00 39.50 411 ALA A CA 1
ATOM 3297 C C . ALA A 1 411 ? 22.123 -28.439 9.422 1.00 39.50 411 ALA A C 1
ATOM 3299 O O . ALA A 1 411 ? 22.104 -29.635 9.149 1.00 39.50 411 ALA A O 1
ATOM 3300 N N . GLY A 1 412 ? 21.801 -27.528 8.493 1.00 40.75 412 GLY A N 1
ATOM 3301 C CA . GLY A 1 412 ? 21.597 -27.902 7.076 1.00 40.75 412 GLY A CA 1
ATOM 3302 C C . GLY A 1 412 ? 20.421 -28.864 6.820 1.00 40.75 412 GLY A C 1
ATOM 3303 O O . GLY A 1 412 ? 20.363 -29.526 5.786 1.00 40.75 412 GLY A O 1
ATOM 3304 N N . LYS A 1 413 ? 19.471 -28.941 7.758 1.00 39.53 413 LYS A N 1
ATOM 3305 C CA . LYS A 1 413 ? 18.319 -29.858 7.771 1.00 39.53 413 LYS A CA 1
ATOM 3306 C C . LYS A 1 413 ? 17.017 -29.176 7.319 1.00 39.53 413 LYS A C 1
ATOM 3308 O O . LYS A 1 413 ? 15.941 -29.433 7.854 1.00 39.53 413 LYS A O 1
ATOM 3313 N N . GLU A 1 414 ? 17.082 -28.319 6.296 1.00 46.53 414 GLU A N 1
ATOM 3314 C CA . GLU A 1 414 ? 15.914 -27.586 5.759 1.00 46.53 414 GLU A CA 1
ATOM 3315 C C . GLU A 1 414 ? 14.768 -28.524 5.326 1.00 46.53 414 GLU A C 1
ATOM 3317 O O . GLU A 1 414 ? 13.584 -28.212 5.478 1.00 46.53 414 GLU A O 1
ATOM 3322 N N . LYS A 1 415 ? 15.116 -29.714 4.820 1.00 48.84 415 LYS A N 1
ATOM 3323 C CA . LYS A 1 415 ? 14.153 -30.735 4.388 1.00 48.84 415 LYS A CA 1
ATOM 3324 C C . LYS A 1 415 ? 13.394 -31.360 5.566 1.00 48.84 415 LYS A C 1
ATOM 3326 O O . LYS A 1 415 ? 12.210 -31.652 5.431 1.00 48.84 415 LYS A O 1
ATOM 3331 N N . GLU A 1 416 ? 14.060 -31.505 6.708 1.00 46.50 416 GLU A N 1
ATOM 3332 C CA . GLU A 1 416 ? 13.530 -32.102 7.940 1.00 46.50 416 GLU A CA 1
ATOM 3333 C C . GLU A 1 416 ? 12.614 -31.104 8.668 1.00 46.50 416 GLU A C 1
ATOM 3335 O O . GLU A 1 416 ? 11.489 -31.445 9.019 1.00 46.50 416 GLU A O 1
ATOM 3340 N N . ALA A 1 417 ? 13.006 -29.824 8.749 1.00 44.25 417 ALA A N 1
ATOM 3341 C CA . ALA A 1 417 ? 12.133 -28.745 9.231 1.00 44.25 417 ALA A CA 1
ATOM 3342 C C . ALA A 1 417 ? 10.840 -28.629 8.397 1.00 44.25 417 ALA A C 1
ATOM 3344 O O . ALA A 1 417 ? 9.745 -28.456 8.936 1.00 44.25 417 ALA A O 1
ATOM 3345 N N . GLY A 1 418 ? 10.947 -28.784 7.071 1.00 45.25 418 GLY A N 1
ATOM 3346 C CA . GLY A 1 418 ? 9.799 -28.797 6.162 1.00 45.25 418 GLY A CA 1
ATOM 3347 C C . GLY A 1 418 ? 8.904 -30.041 6.263 1.00 45.25 418 GLY A C 1
ATOM 3348 O O . GLY A 1 418 ? 7.747 -29.971 5.841 1.00 45.25 418 GLY A O 1
ATOM 3349 N N . GLN A 1 419 ? 9.415 -31.159 6.787 1.00 50.06 419 GLN A N 1
ATOM 3350 C CA . GLN A 1 419 ? 8.648 -32.379 7.067 1.00 50.06 419 GLN A CA 1
ATOM 3351 C C . GLN A 1 419 ? 7.953 -32.292 8.429 1.00 50.06 419 GLN A C 1
ATOM 3353 O O . GLN A 1 419 ? 6.756 -32.546 8.500 1.00 50.06 419 GLN A O 1
ATOM 3358 N N . ILE A 1 420 ? 8.655 -31.822 9.465 1.00 46.47 420 ILE A N 1
ATOM 3359 C CA . ILE A 1 420 ? 8.101 -31.593 10.811 1.00 46.47 420 ILE A CA 1
ATOM 3360 C C . ILE A 1 420 ? 6.950 -30.582 10.758 1.00 46.47 420 ILE A C 1
ATOM 3362 O O . ILE A 1 420 ? 5.882 -30.821 11.311 1.00 46.47 420 ILE A O 1
ATOM 3366 N N . HIS A 1 421 ? 7.124 -29.471 10.034 1.00 43.91 421 HIS A N 1
ATOM 3367 C CA . HIS A 1 421 ? 6.059 -28.480 9.871 1.00 43.91 421 HIS A CA 1
ATOM 3368 C C . HIS A 1 421 ? 4.824 -29.045 9.148 1.00 43.91 421 HIS A C 1
ATOM 3370 O O . HIS A 1 421 ? 3.704 -28.670 9.479 1.00 43.91 421 HIS A O 1
ATOM 3376 N N . ARG A 1 422 ? 5.014 -29.952 8.179 1.00 46.31 422 ARG A N 1
ATOM 3377 C CA . ARG A 1 422 ? 3.908 -30.624 7.478 1.00 46.31 422 ARG A CA 1
ATOM 3378 C C . ARG A 1 422 ? 3.175 -31.609 8.388 1.00 46.31 422 ARG A C 1
ATOM 3380 O O . ARG A 1 422 ? 1.958 -31.531 8.470 1.00 46.31 422 ARG A O 1
ATOM 3387 N N . ALA A 1 423 ? 3.913 -32.433 9.130 1.00 45.81 423 ALA A N 1
ATOM 3388 C CA . ALA A 1 423 ? 3.345 -33.378 10.091 1.00 45.81 423 ALA A CA 1
ATOM 3389 C C . ALA A 1 423 ? 2.507 -32.668 11.174 1.00 45.81 423 ALA A C 1
ATOM 3391 O O . ALA A 1 423 ? 1.385 -33.076 11.452 1.00 45.81 423 ALA A O 1
ATOM 3392 N N . LEU A 1 424 ? 2.992 -31.535 11.701 1.00 43.16 424 LEU A N 1
ATOM 3393 C CA . LEU A 1 424 ? 2.259 -30.724 12.685 1.00 43.16 424 LEU A CA 1
ATOM 3394 C C . LEU A 1 424 ? 0.968 -30.095 12.131 1.00 43.16 424 LEU A C 1
ATOM 3396 O O . LEU A 1 424 ? 0.030 -29.845 12.889 1.00 43.16 424 LEU A O 1
ATOM 3400 N N . LEU A 1 425 ? 0.919 -29.794 10.829 1.00 42.47 425 LEU A N 1
ATOM 3401 C CA . LEU A 1 425 ? -0.297 -29.303 10.176 1.00 42.47 425 LEU A CA 1
ATOM 3402 C C . LEU A 1 425 ? -1.298 -30.438 9.929 1.00 42.47 425 LEU A C 1
ATOM 3404 O O . LEU A 1 425 ? -2.496 -30.207 10.046 1.00 42.47 425 LEU A O 1
ATOM 3408 N N . GLU A 1 426 ? -0.819 -31.643 9.620 1.00 43.81 426 GLU A N 1
ATOM 3409 C CA . GLU A 1 426 ? -1.650 -32.825 9.364 1.00 43.81 426 GLU A CA 1
ATOM 3410 C C . GLU A 1 426 ? -2.276 -33.397 10.653 1.00 43.81 426 GLU A C 1
ATOM 3412 O O . GLU A 1 426 ? -3.452 -33.758 10.639 1.00 43.81 426 GLU A O 1
ATOM 3417 N N . GLU A 1 427 ? -1.561 -33.392 11.786 1.00 38.31 427 GLU A N 1
ATOM 3418 C CA . GLU A 1 427 ? -2.090 -33.870 13.082 1.00 38.31 427 GLU A CA 1
ATOM 3419 C C . GLU A 1 427 ? -3.181 -32.963 13.679 1.00 38.31 427 GLU A C 1
ATOM 3421 O O . GLU A 1 427 ? -4.115 -33.450 14.310 1.00 38.31 427 GLU A O 1
ATOM 3426 N N . ASN A 1 428 ? -3.130 -31.646 13.448 1.00 38.41 428 ASN A N 1
ATOM 3427 C CA . ASN A 1 428 ? -4.099 -30.694 14.015 1.00 38.41 428 ASN A CA 1
ATOM 3428 C C . ASN A 1 428 ? -5.394 -30.537 13.188 1.00 38.41 428 ASN A C 1
ATOM 3430 O O . ASN A 1 428 ? -6.242 -29.707 13.519 1.00 38.41 428 ASN A O 1
ATOM 3434 N N . MET A 1 429 ? -5.557 -31.291 12.095 1.00 36.78 429 MET A N 1
ATOM 3435 C CA . MET A 1 429 ? -6.669 -31.121 11.149 1.00 36.78 429 MET A CA 1
ATOM 3436 C C . MET A 1 429 ? -7.913 -31.980 11.432 1.00 36.78 429 MET A C 1
ATOM 3438 O O . MET A 1 429 ? -8.918 -31.791 10.744 1.00 36.78 429 MET A O 1
ATOM 3442 N N . TYR A 1 430 ? -7.891 -32.883 12.422 1.00 29.33 430 TYR A N 1
ATOM 3443 C CA . TYR A 1 430 ? -8.918 -33.932 12.531 1.00 29.33 430 TYR A CA 1
ATOM 3444 C C . TYR A 1 430 ? -10.023 -33.782 13.584 1.00 29.33 430 TYR A C 1
ATOM 3446 O O . TYR A 1 430 ? -10.922 -34.620 13.591 1.00 29.33 430 TYR A O 1
ATOM 3454 N N . GLU A 1 431 ? -10.089 -32.714 14.385 1.00 30.45 431 GLU A N 1
ATOM 3455 C CA . GLU A 1 431 ? -11.194 -32.571 15.350 1.00 30.45 431 GLU A CA 1
ATOM 3456 C C . GLU A 1 431 ? -11.826 -31.175 15.369 1.00 30.45 431 GLU A C 1
ATOM 3458 O O . GLU A 1 431 ? -11.321 -30.212 15.940 1.00 30.45 431 GLU A O 1
ATOM 3463 N N . SER A 1 432 ? -13.008 -31.080 14.755 1.00 27.73 432 SER A N 1
ATOM 3464 C CA . SER A 1 432 ? -13.952 -29.983 14.961 1.00 27.73 432 SER A CA 1
ATOM 3465 C C . SER A 1 432 ? -15.345 -30.568 15.190 1.00 27.73 432 SER A C 1
ATOM 3467 O O . SER A 1 432 ? -16.047 -30.932 14.246 1.00 27.73 432 SER A O 1
ATOM 3469 N N . LYS A 1 433 ? -15.758 -30.653 16.458 1.00 29.53 433 LYS A N 1
ATOM 3470 C CA . LYS A 1 433 ? -17.167 -30.776 16.854 1.00 29.53 433 LYS A CA 1
ATOM 3471 C C . LYS A 1 433 ? -17.573 -29.531 17.642 1.00 29.53 433 LYS A C 1
ATOM 3473 O O . LYS A 1 433 ? -16.790 -28.982 18.412 1.00 29.53 433 LYS A O 1
ATOM 3478 N N . ALA A 1 434 ? -18.791 -29.061 17.386 1.00 29.11 434 ALA A N 1
ATOM 3479 C CA . ALA A 1 434 ? -19.372 -27.888 18.024 1.00 29.11 434 ALA A CA 1
ATOM 3480 C C . ALA A 1 434 ? -19.526 -28.114 19.538 1.00 29.11 434 ALA A C 1
ATOM 3482 O O . ALA A 1 434 ? -20.127 -29.102 19.955 1.00 29.11 434 ALA A O 1
ATOM 3483 N N . ILE A 1 435 ? -18.994 -27.190 20.339 1.00 30.42 435 ILE A N 1
ATOM 3484 C CA . ILE A 1 435 ? -19.177 -27.156 21.793 1.00 30.42 435 ILE A CA 1
ATOM 3485 C C . ILE A 1 435 ? -20.370 -26.244 22.092 1.00 30.42 435 ILE A C 1
ATOM 3487 O O . ILE A 1 435 ? -20.371 -25.073 21.705 1.00 30.42 435 ILE A O 1
ATOM 3491 N N . ASP A 1 436 ? -21.376 -26.801 22.763 1.00 28.33 436 ASP A N 1
ATOM 3492 C CA . ASP A 1 436 ? -22.518 -26.074 23.312 1.00 28.33 436 ASP A CA 1
ATOM 3493 C C . ASP A 1 436 ? -22.114 -25.417 24.644 1.00 28.33 436 ASP A C 1
ATOM 3495 O O . ASP A 1 436 ? -21.606 -26.074 25.553 1.00 28.33 436 ASP A O 1
ATOM 3499 N N . CYS A 1 437 ? -22.282 -24.098 24.743 1.00 33.59 437 CYS A N 1
ATOM 3500 C CA . CYS A 1 437 ? -21.830 -23.283 25.872 1.00 33.59 437 CYS A CA 1
ATOM 3501 C C . CYS A 1 437 ? -23.034 -22.831 26.706 1.00 33.59 437 CYS A C 1
ATOM 3503 O O . CYS A 1 437 ? -23.445 -21.674 26.607 1.00 33.59 437 CYS A O 1
ATOM 3505 N N . SER A 1 438 ? -23.589 -23.718 27.533 1.00 28.50 438 SER A N 1
ATOM 3506 C CA . SER A 1 438 ? -24.732 -23.399 28.410 1.00 28.50 438 SER A CA 1
ATOM 3507 C C . SER A 1 438 ? -24.426 -23.423 29.911 1.00 28.50 438 SER A C 1
ATOM 3509 O O . SER A 1 438 ? -25.272 -23.056 30.720 1.00 28.50 438 SER A O 1
ATOM 3511 N N . THR A 1 439 ? -23.198 -23.720 30.325 1.00 33.25 439 THR A N 1
ATOM 3512 C CA . THR A 1 439 ? -22.814 -23.682 31.743 1.00 33.25 439 THR A CA 1
ATOM 3513 C C . THR A 1 439 ? -21.446 -23.043 31.858 1.00 33.25 439 THR A C 1
ATOM 3515 O O . THR A 1 439 ? -20.513 -23.657 31.371 1.00 33.25 439 THR A O 1
ATOM 3518 N N . HIS A 1 440 ? -21.335 -21.827 32.414 1.00 39.06 440 HIS A N 1
ATOM 3519 C CA . HIS A 1 440 ? -20.175 -21.222 33.125 1.00 39.06 440 HIS A CA 1
ATOM 3520 C C . HIS A 1 440 ? -20.461 -19.716 33.389 1.00 39.06 440 HIS A C 1
ATOM 3522 O O . HIS A 1 440 ? -19.701 -18.829 33.006 1.00 39.06 440 HIS A O 1
ATOM 3528 N N . SER A 1 441 ? -21.601 -19.401 34.024 1.00 37.97 441 SER A N 1
ATOM 3529 C CA . SER A 1 441 ? -22.096 -18.016 34.189 1.00 37.97 441 SER A CA 1
ATOM 3530 C C . SER A 1 441 ? -21.212 -17.143 35.094 1.00 37.97 441 SER A C 1
ATOM 3532 O O . SER A 1 441 ? -20.935 -15.994 34.766 1.00 37.97 441 SER A O 1
ATOM 3534 N N . SER A 1 442 ? -20.696 -17.683 36.202 1.00 32.75 442 SER A N 1
ATOM 3535 C CA . SER A 1 442 ? -20.024 -16.882 37.241 1.00 32.75 442 SER A CA 1
ATOM 3536 C C . SER A 1 442 ? -18.591 -16.459 36.885 1.00 32.75 442 SER A C 1
ATOM 3538 O O . SER A 1 442 ? -18.180 -15.335 37.171 1.00 32.75 442 SER A O 1
ATOM 3540 N N . GLN A 1 443 ? -17.825 -17.314 36.199 1.00 35.84 443 GLN A N 1
ATOM 3541 C CA . GLN A 1 443 ? -16.475 -16.968 35.726 1.00 35.84 443 GLN A CA 1
ATOM 3542 C C . GLN A 1 443 ? -16.515 -16.001 34.531 1.00 35.84 443 GLN A C 1
ATOM 3544 O O . GLN A 1 443 ? -15.663 -15.118 34.415 1.00 35.84 443 GLN A O 1
ATOM 3549 N N . ILE A 1 444 ? -17.533 -16.121 33.671 1.00 39.03 444 ILE A N 1
ATOM 3550 C CA . ILE A 1 444 ? -17.757 -15.207 32.543 1.00 39.03 444 ILE A CA 1
ATOM 3551 C C . ILE A 1 444 ? -18.183 -13.820 33.041 1.00 39.03 444 ILE A C 1
ATOM 3553 O O . ILE A 1 444 ? -17.716 -12.821 32.497 1.00 39.03 444 ILE A O 1
ATOM 3557 N N . GLU A 1 445 ? -18.994 -13.730 34.097 1.00 36.41 445 GLU A N 1
ATOM 3558 C CA . GLU A 1 445 ? -19.366 -12.453 34.720 1.00 36.41 445 GLU A CA 1
ATOM 3559 C C . GLU A 1 445 ? -18.170 -11.743 35.361 1.00 36.41 445 GLU A C 1
ATOM 3561 O O . GLU A 1 445 ? -17.988 -10.544 35.144 1.00 36.41 445 GLU A O 1
ATOM 3566 N N . HIS A 1 446 ? -17.292 -12.468 36.060 1.00 36.81 446 HIS A N 1
ATOM 3567 C CA . HIS A 1 446 ? -16.098 -11.879 36.675 1.00 36.81 446 HIS A CA 1
ATOM 3568 C C . HIS A 1 446 ? -15.083 -11.376 35.627 1.00 36.81 446 HIS A C 1
ATOM 3570 O O . HIS A 1 446 ? -14.508 -10.287 35.759 1.00 36.81 446 HIS A O 1
ATOM 3576 N N . LEU A 1 447 ? -14.898 -12.133 34.536 1.00 37.41 447 LEU A N 1
ATOM 3577 C CA . LEU A 1 447 ? -14.084 -11.723 33.387 1.00 37.41 447 LEU A CA 1
ATOM 3578 C C . LEU A 1 447 ? -14.725 -10.558 32.621 1.00 37.41 447 LEU A C 1
ATOM 3580 O O . LEU A 1 447 ? -14.019 -9.637 32.215 1.00 37.41 447 LEU A O 1
ATOM 3584 N N . SER A 1 448 ? -16.053 -10.548 32.472 1.00 36.69 448 SER A N 1
ATOM 3585 C CA . SER A 1 448 ? -16.790 -9.454 31.836 1.00 36.69 448 SER A CA 1
ATOM 3586 C C . SER A 1 448 ? -16.745 -8.170 32.664 1.00 36.69 448 SER A C 1
ATOM 3588 O O . SER A 1 448 ? -16.639 -7.094 32.079 1.00 36.69 448 SER A O 1
ATOM 3590 N N . TYR A 1 449 ? -16.808 -8.261 33.994 1.00 37.47 449 TYR A N 1
ATOM 3591 C CA . TYR A 1 449 ? -16.662 -7.123 34.901 1.00 37.47 449 TYR A CA 1
ATOM 3592 C C . TYR A 1 449 ? -15.242 -6.553 34.835 1.00 37.47 449 TYR A C 1
ATOM 3594 O O . TYR A 1 449 ? -15.061 -5.365 34.581 1.00 37.47 449 TYR A O 1
ATOM 3602 N N . SER A 1 450 ? -14.224 -7.414 34.925 1.00 40.75 450 SER A N 1
ATOM 3603 C CA . SER A 1 450 ? -12.817 -7.006 34.809 1.00 40.75 450 SER A CA 1
ATOM 3604 C C . SER A 1 450 ? -12.494 -6.390 33.443 1.00 40.75 450 SER A C 1
ATOM 3606 O O . SER A 1 450 ? -11.757 -5.407 33.365 1.00 40.75 450 SER A O 1
ATOM 3608 N N . ALA A 1 451 ? -13.069 -6.928 32.363 1.00 38.19 451 ALA A N 1
ATOM 3609 C CA . ALA A 1 451 ? -12.906 -6.388 31.017 1.00 38.19 451 ALA A CA 1
ATOM 3610 C C . ALA A 1 451 ? -13.618 -5.038 30.841 1.00 38.19 451 ALA A C 1
ATOM 3612 O O . ALA A 1 451 ? -13.044 -4.136 30.237 1.00 38.19 451 ALA A O 1
ATOM 3613 N N . LYS A 1 452 ? -14.824 -4.861 31.404 1.00 39.72 452 LYS A N 1
ATOM 3614 C CA . LYS A 1 452 ? -15.564 -3.586 31.370 1.00 39.72 452 LYS A CA 1
ATOM 3615 C C . LYS A 1 452 ? -14.829 -2.477 32.118 1.00 39.72 452 LYS A C 1
ATOM 3617 O O . LYS A 1 452 ? -14.683 -1.383 31.578 1.00 39.72 452 LYS A O 1
ATOM 3622 N N . THR A 1 453 ? -14.322 -2.767 33.315 1.00 45.38 453 THR A N 1
ATOM 3623 C CA . THR A 1 453 ? -13.563 -1.804 34.124 1.00 45.38 453 THR A CA 1
ATOM 3624 C C . THR A 1 453 ? -12.259 -1.407 33.432 1.00 45.38 453 THR A C 1
ATOM 3626 O O . THR A 1 453 ? -11.936 -0.226 33.346 1.00 45.38 453 THR A O 1
ATOM 3629 N N . PHE A 1 454 ? -11.538 -2.373 32.854 1.00 44.91 454 PHE A N 1
ATOM 3630 C CA . PHE A 1 454 ? -10.266 -2.105 32.182 1.00 44.91 454 PHE A CA 1
ATOM 3631 C C . PHE A 1 454 ? -10.439 -1.401 30.827 1.00 44.91 454 PHE A C 1
ATOM 3633 O O . PHE A 1 454 ? -9.676 -0.494 30.508 1.00 44.91 454 PHE A O 1
ATOM 3640 N N . ALA A 1 455 ? -11.469 -1.760 30.052 1.00 42.09 455 ALA A N 1
ATOM 3641 C CA . ALA A 1 455 ? -11.832 -1.035 28.838 1.00 42.09 455 ALA A CA 1
ATOM 3642 C C . ALA A 1 455 ? -12.217 0.416 29.161 1.00 42.09 455 ALA A C 1
ATOM 3644 O O . ALA A 1 455 ? -11.765 1.321 28.469 1.00 42.09 455 ALA A O 1
ATOM 3645 N N . GLY A 1 456 ? -12.973 0.651 30.241 1.00 46.28 456 GLY A N 1
ATOM 3646 C CA . GLY A 1 456 ? -13.282 1.996 30.736 1.00 46.28 456 GLY A CA 1
ATOM 3647 C C . GLY A 1 456 ? -12.024 2.822 31.015 1.00 46.28 456 GLY A C 1
ATOM 3648 O O . GLY A 1 456 ? -11.872 3.901 30.452 1.00 46.28 456 GLY A O 1
ATOM 3649 N N . LEU A 1 457 ? -11.078 2.268 31.782 1.00 46.06 457 LEU A N 1
ATOM 3650 C CA . LEU A 1 457 ? -9.797 2.920 32.091 1.00 46.06 457 LEU A CA 1
ATOM 3651 C C . LEU A 1 457 ? -8.955 3.198 30.835 1.00 46.06 457 LEU A C 1
ATOM 3653 O O . LEU A 1 457 ? -8.370 4.271 30.707 1.00 46.06 457 LEU A O 1
ATOM 3657 N N . PHE A 1 458 ? -8.933 2.273 29.874 1.00 43.06 458 PHE A N 1
ATOM 3658 C CA . PHE A 1 458 ? -8.244 2.460 28.597 1.00 43.06 458 PHE A CA 1
ATOM 3659 C C . PHE A 1 458 ? -8.894 3.557 27.740 1.00 43.06 458 PHE A C 1
ATOM 3661 O O . PHE A 1 458 ? -8.195 4.422 27.217 1.00 43.06 458 PHE A O 1
ATOM 3668 N N . PHE A 1 459 ? -10.226 3.577 27.627 1.00 43.84 459 PHE A N 1
ATOM 3669 C CA . PHE A 1 459 ? -10.944 4.625 26.896 1.00 43.84 459 PHE A CA 1
ATOM 3670 C C . PHE A 1 459 ? -10.820 5.998 27.566 1.00 43.84 459 PHE A C 1
ATOM 3672 O O . PHE A 1 459 ? -10.739 7.002 26.859 1.00 43.84 459 PHE A O 1
ATOM 3679 N N . ASP A 1 460 ? -10.753 6.057 28.896 1.00 47.22 460 ASP A N 1
ATOM 3680 C CA . ASP A 1 460 ? -10.513 7.300 29.632 1.00 47.22 460 ASP A CA 1
ATOM 3681 C C . ASP A 1 460 ? -9.075 7.804 29.439 1.00 47.22 460 ASP A C 1
ATOM 3683 O O . ASP A 1 460 ? -8.876 8.998 29.192 1.00 47.22 460 ASP A O 1
ATOM 3687 N N . CYS A 1 461 ? -8.090 6.900 29.421 1.00 46.50 461 CYS A N 1
ATOM 3688 C CA . CYS A 1 461 ? -6.693 7.213 29.107 1.00 46.50 461 CYS A CA 1
ATOM 3689 C C . CYS A 1 461 ? -6.525 7.701 27.655 1.00 46.50 461 CYS A C 1
ATOM 3691 O O . CYS A 1 461 ? -5.805 8.662 27.398 1.00 46.50 461 CYS A O 1
ATOM 3693 N N . LEU A 1 462 ? -7.251 7.104 26.699 1.00 41.25 462 LEU A N 1
ATOM 3694 C CA . LEU A 1 462 ? -7.287 7.559 25.303 1.00 41.25 462 LEU A CA 1
ATOM 3695 C C . LEU A 1 462 ? -7.961 8.930 25.130 1.00 41.25 462 LEU A C 1
ATOM 3697 O O . LEU A 1 462 ? -7.717 9.613 24.134 1.00 41.25 462 LEU A O 1
ATOM 3701 N N . ARG A 1 463 ? -8.827 9.325 26.070 1.00 42.00 463 ARG A N 1
ATOM 3702 C CA . ARG A 1 463 ? -9.653 10.529 25.968 1.00 42.00 463 ARG A CA 1
ATOM 3703 C C . ARG A 1 463 ? -9.057 11.741 26.680 1.00 42.00 463 ARG A C 1
ATOM 3705 O O . ARG A 1 463 ? -9.177 12.841 26.149 1.00 42.00 463 ARG A O 1
ATOM 3712 N N . ASN A 1 464 ? -8.469 11.567 27.866 1.00 46.56 464 ASN A N 1
ATOM 3713 C CA . ASN A 1 464 ? -7.883 12.650 28.666 1.00 46.56 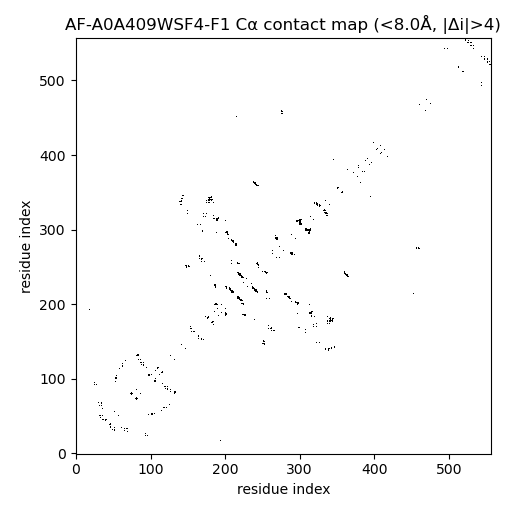464 ASN A CA 1
ATOM 3714 C C . ASN A 1 464 ? -6.611 12.183 29.408 1.00 46.56 464 ASN A C 1
ATOM 3716 O O . ASN A 1 464 ? -6.658 11.985 30.625 1.00 46.56 464 ASN A O 1
ATOM 3720 N N . PRO A 1 465 ? -5.468 12.070 28.712 1.00 45.78 465 PRO A N 1
ATOM 3721 C CA . PRO A 1 465 ? -4.199 11.611 29.291 1.00 45.78 465 PRO A CA 1
ATOM 3722 C C . PRO A 1 465 ? -3.729 12.420 30.512 1.00 45.78 465 PRO A C 1
ATOM 3724 O O . PRO A 1 465 ? -3.125 11.885 31.429 1.00 45.78 465 PRO A O 1
ATOM 3727 N N . SER A 1 466 ? -4.067 13.713 30.571 1.00 41.00 466 SER A N 1
ATOM 3728 C CA . SER A 1 466 ? -3.710 14.615 31.675 1.00 41.00 466 SER A CA 1
ATOM 3729 C C . SER A 1 466 ? -4.578 14.472 32.933 1.00 41.00 466 SER A C 1
ATOM 3731 O O . SER A 1 466 ? -4.299 15.123 33.940 1.00 41.00 466 SER A O 1
ATOM 3733 N N . ARG A 1 467 ? -5.656 13.675 32.883 1.00 41.25 467 ARG A N 1
ATOM 3734 C CA . ARG A 1 467 ? -6.576 13.433 34.010 1.00 41.25 467 ARG A CA 1
ATOM 3735 C C . ARG A 1 467 ? -6.550 11.998 34.530 1.00 41.25 467 ARG A C 1
ATOM 3737 O O . ARG A 1 467 ? -7.126 11.769 35.593 1.00 41.25 467 ARG A O 1
ATOM 3744 N N . SER A 1 468 ? -5.930 11.045 33.831 1.00 43.94 468 SER A N 1
ATOM 3745 C CA . SER A 1 468 ? -5.678 9.738 34.437 1.00 43.94 468 SER A CA 1
ATOM 3746 C C . SER A 1 468 ? -4.550 9.903 35.455 1.00 43.94 468 SER A C 1
ATOM 3748 O O . SER A 1 468 ? -3.510 10.480 35.154 1.00 43.94 468 SER A O 1
ATOM 3750 N N . GLN A 1 469 ? -4.770 9.451 36.694 1.00 44.09 469 GLN A N 1
ATOM 3751 C CA . GLN A 1 469 ? -3.716 9.475 37.720 1.00 44.09 469 GLN A CA 1
ATOM 3752 C C . GLN A 1 469 ? -2.529 8.571 37.350 1.00 44.09 469 GLN A C 1
ATOM 3754 O O . GLN A 1 469 ? -1.436 8.766 37.873 1.00 44.09 469 GLN A O 1
ATOM 3759 N N . ASP A 1 470 ? -2.742 7.648 36.408 1.00 44.34 470 ASP A N 1
ATOM 3760 C CA . ASP A 1 470 ? -1.742 6.735 35.880 1.00 44.34 470 ASP A CA 1
ATOM 3761 C C . ASP A 1 470 ? -1.541 6.960 34.372 1.00 44.34 470 ASP A C 1
ATOM 3763 O O . ASP A 1 470 ? -2.492 6.961 33.585 1.00 44.34 470 ASP A O 1
ATOM 3767 N N . SER A 1 471 ? -0.288 7.139 33.965 1.00 52.06 471 SER A N 1
ATOM 3768 C CA . SER A 1 471 ? 0.180 7.038 32.580 1.00 52.06 471 SER A CA 1
ATOM 3769 C C . SER A 1 471 ? 0.099 5.591 32.073 1.00 52.06 471 SER A C 1
ATOM 3771 O O . SER A 1 471 ? 0.092 4.642 32.858 1.00 52.06 471 SER A O 1
ATOM 3773 N N . ALA A 1 472 ? 0.116 5.385 30.751 1.00 46.34 472 ALA A N 1
ATOM 3774 C CA . ALA A 1 472 ? 0.196 4.039 30.166 1.00 46.34 472 ALA A CA 1
ATOM 3775 C C . ALA A 1 472 ? 1.417 3.244 30.679 1.00 46.34 472 ALA A C 1
ATOM 3777 O O . ALA A 1 472 ? 1.324 2.036 30.889 1.00 46.34 472 ALA A O 1
ATOM 3778 N N . HIS A 1 473 ? 2.526 3.936 30.968 1.00 45.44 473 HIS A N 1
ATOM 3779 C CA . HIS A 1 473 ? 3.709 3.371 31.620 1.00 45.44 473 HIS A CA 1
ATOM 3780 C C . HIS A 1 473 ? 3.425 2.926 33.063 1.00 45.44 473 HIS A C 1
ATOM 3782 O O . HIS A 1 473 ? 3.847 1.849 33.463 1.00 45.44 473 HIS A O 1
ATOM 3788 N N . GLN A 1 474 ? 2.681 3.709 33.849 1.00 49.81 474 GLN A N 1
ATOM 3789 C CA . GLN A 1 474 ? 2.284 3.325 35.211 1.00 49.81 474 GLN A CA 1
ATOM 3790 C C . GLN A 1 474 ? 1.288 2.163 35.219 1.00 49.81 474 GLN A C 1
ATOM 3792 O O . GLN A 1 474 ? 1.397 1.290 36.071 1.00 49.81 474 GLN A O 1
ATOM 3797 N N . LEU A 1 475 ? 0.372 2.088 34.249 1.00 48.34 475 LEU A N 1
ATOM 3798 C CA . LEU A 1 475 ? -0.507 0.925 34.076 1.00 48.34 475 LEU A CA 1
ATOM 3799 C C . LEU A 1 475 ? 0.284 -0.334 33.690 1.00 48.34 475 LEU A C 1
ATOM 3801 O O . LEU A 1 475 ? -0.051 -1.429 34.143 1.00 48.34 475 LEU A O 1
ATOM 3805 N N . GLN A 1 476 ? 1.347 -0.183 32.895 1.00 46.53 476 GLN A N 1
ATOM 3806 C CA . GLN A 1 476 ? 2.265 -1.272 32.574 1.00 46.53 476 GLN A CA 1
ATOM 3807 C C . GLN A 1 476 ? 3.119 -1.681 33.782 1.00 46.53 476 GLN A C 1
ATOM 3809 O O . GLN A 1 476 ? 3.199 -2.868 34.067 1.00 46.53 476 GLN A O 1
ATOM 3814 N N . GLU A 1 477 ? 3.655 -0.739 34.560 1.00 48.41 477 GLU A N 1
ATOM 3815 C CA . GLU A 1 477 ? 4.362 -1.040 35.812 1.00 48.41 477 GLU A CA 1
ATOM 3816 C C . GLU A 1 477 ? 3.445 -1.677 36.859 1.00 48.41 477 GLU A C 1
ATOM 3818 O O . GLU A 1 477 ? 3.861 -2.594 37.554 1.00 48.41 477 GLU A O 1
ATOM 3823 N N . GLN A 1 478 ? 2.200 -1.220 37.004 1.00 48.53 478 GLN A N 1
ATOM 3824 C CA . GLN A 1 478 ? 1.226 -1.837 37.907 1.00 48.53 478 GLN A CA 1
ATOM 3825 C C . GLN A 1 478 ? 0.874 -3.255 37.443 1.00 48.53 478 GLN A C 1
ATOM 3827 O O . GLN A 1 478 ? 0.698 -4.141 38.274 1.00 48.53 478 GLN A O 1
ATOM 3832 N N . TYR A 1 479 ? 0.815 -3.493 36.130 1.00 42.94 479 TYR A N 1
ATOM 3833 C CA . TYR A 1 479 ? 0.636 -4.824 35.552 1.00 42.94 479 TYR A CA 1
ATOM 3834 C C . TYR A 1 479 ? 1.865 -5.719 35.764 1.00 42.94 479 TYR A C 1
ATOM 3836 O O . TYR A 1 479 ? 1.707 -6.871 36.151 1.00 42.94 479 TYR A O 1
ATOM 3844 N N . GLU A 1 480 ? 3.076 -5.197 35.583 1.00 47.12 480 GLU A N 1
ATOM 3845 C CA . GLU A 1 480 ? 4.336 -5.900 35.846 1.00 47.12 480 GLU A CA 1
ATOM 3846 C C . GLU A 1 480 ? 4.517 -6.185 37.341 1.00 47.12 480 GLU A C 1
ATOM 3848 O O . GLU A 1 480 ? 4.913 -7.287 37.708 1.00 47.12 480 GLU A O 1
ATOM 3853 N N . ARG A 1 481 ? 4.130 -5.255 38.223 1.00 49.69 481 ARG A N 1
ATOM 3854 C CA . ARG A 1 481 ? 4.077 -5.472 39.675 1.00 49.69 481 ARG A CA 1
ATOM 3855 C C . ARG A 1 481 ? 3.006 -6.480 40.058 1.00 49.69 481 ARG A C 1
ATOM 3857 O O . ARG A 1 481 ? 3.283 -7.303 40.911 1.00 49.69 481 ARG A O 1
ATOM 3864 N N . ALA A 1 482 ? 1.832 -6.467 39.428 1.00 42.00 482 ALA A N 1
ATOM 3865 C CA . ALA A 1 482 ? 0.784 -7.462 39.660 1.00 42.00 482 ALA A CA 1
ATOM 3866 C C . ALA A 1 482 ? 1.166 -8.857 39.133 1.00 42.00 482 ALA A C 1
ATOM 3868 O O . ALA A 1 482 ? 0.755 -9.857 39.714 1.00 42.00 482 ALA A O 1
ATOM 3869 N N . LEU A 1 483 ? 1.951 -8.925 38.051 1.00 40.81 483 LEU A N 1
ATOM 3870 C CA . LEU A 1 483 ? 2.580 -10.148 37.542 1.00 40.81 483 LEU A CA 1
ATOM 3871 C C . LEU A 1 483 ? 3.713 -10.632 38.451 1.00 40.81 483 LEU A C 1
ATOM 3873 O O . LEU A 1 483 ? 3.911 -11.831 38.577 1.00 40.81 483 LEU A O 1
ATOM 3877 N N . ALA A 1 484 ? 4.454 -9.714 39.069 1.00 44.75 484 ALA A N 1
ATOM 3878 C CA . ALA A 1 484 ? 5.510 -10.035 40.023 1.00 44.75 484 ALA A CA 1
ATOM 3879 C C . ALA A 1 484 ? 4.968 -10.356 41.428 1.00 44.75 484 ALA A C 1
ATOM 3881 O O . ALA A 1 484 ? 5.629 -11.056 42.186 1.00 44.75 484 ALA A O 1
ATOM 3882 N N . SER A 1 485 ? 3.787 -9.842 41.790 1.00 41.44 485 SER A N 1
ATOM 3883 C CA . SER A 1 485 ? 3.164 -10.014 43.108 1.00 41.44 485 SER A CA 1
ATOM 3884 C C . SER A 1 485 ? 2.141 -11.146 43.165 1.00 41.44 485 SER A C 1
ATOM 3886 O O . SER A 1 485 ? 1.701 -11.494 44.255 1.00 41.44 485 SER A O 1
ATOM 3888 N N . ASN A 1 486 ? 1.721 -11.688 42.020 1.00 38.06 486 ASN A N 1
ATOM 3889 C CA . ASN A 1 486 ? 0.911 -12.898 41.944 1.00 38.06 486 ASN A CA 1
ATOM 3890 C C . ASN A 1 486 ? 1.707 -13.961 41.195 1.00 38.06 486 ASN A C 1
ATOM 3892 O O . ASN A 1 486 ? 2.104 -13.708 40.062 1.00 38.06 486 ASN A O 1
ATOM 3896 N N . ASP A 1 487 ? 1.865 -15.138 41.803 1.00 37.44 487 ASP A N 1
ATOM 3897 C CA . ASP A 1 487 ? 2.481 -16.360 41.261 1.00 37.44 487 ASP A CA 1
ATOM 3898 C C . ASP A 1 487 ? 1.813 -16.872 39.962 1.00 37.44 487 ASP A C 1
ATOM 3900 O O . ASP A 1 487 ? 1.291 -17.982 39.879 1.00 37.44 487 ASP A O 1
ATOM 3904 N N . LEU A 1 488 ? 1.825 -16.081 38.892 1.00 36.94 488 LEU A N 1
ATOM 3905 C CA . LEU A 1 488 ? 1.513 -16.514 37.536 1.00 36.94 488 LEU A CA 1
ATOM 3906 C C . LEU A 1 488 ? 2.820 -16.939 36.873 1.00 36.94 488 LEU A C 1
ATOM 3908 O O . LEU A 1 488 ? 3.354 -16.291 35.972 1.00 36.94 488 LEU A O 1
ATOM 3912 N N . ILE A 1 489 ? 3.328 -18.072 37.355 1.00 37.41 489 ILE A N 1
ATOM 3913 C CA . ILE A 1 489 ? 4.386 -18.836 36.704 1.00 37.41 489 ILE A CA 1
ATOM 3914 C C . ILE A 1 489 ? 3.867 -19.185 35.306 1.00 37.41 489 ILE A C 1
ATOM 3916 O O . ILE A 1 489 ? 2.920 -19.958 35.160 1.00 37.41 489 ILE A O 1
ATOM 3920 N N . CYS A 1 490 ? 4.463 -18.606 34.258 1.00 36.69 490 CYS A N 1
ATOM 3921 C CA . CYS A 1 490 ? 4.315 -19.173 32.921 1.00 36.69 490 CYS A CA 1
ATOM 3922 C C . CYS A 1 490 ? 4.836 -20.610 33.004 1.00 36.69 490 CYS A C 1
ATOM 3924 O O . CYS A 1 490 ? 6.017 -20.775 33.325 1.00 36.69 490 CYS A O 1
ATOM 3926 N N . PRO A 1 491 ? 3.995 -21.635 32.771 1.00 38.34 491 PRO A N 1
ATOM 3927 C CA . PRO A 1 491 ? 4.418 -23.002 32.975 1.00 38.34 491 PRO A CA 1
ATOM 3928 C C . PRO A 1 491 ? 5.605 -23.274 32.058 1.00 38.34 491 PRO A C 1
ATOM 3930 O O . PRO A 1 491 ? 5.527 -23.075 30.843 1.00 38.34 491 PRO A O 1
ATOM 3933 N N . ASN A 1 492 ? 6.726 -23.699 32.637 1.00 55.72 492 ASN A N 1
ATOM 3934 C CA . ASN A 1 492 ? 7.855 -24.149 31.836 1.00 55.72 492 ASN A CA 1
ATOM 3935 C C . ASN A 1 492 ? 7.428 -25.365 30.984 1.00 55.72 492 ASN A C 1
ATOM 3937 O O . ASN A 1 492 ? 6.324 -25.900 31.124 1.00 55.72 492 ASN A O 1
ATOM 3941 N N . LEU A 1 493 ? 8.282 -25.807 30.060 1.00 43.31 493 LEU A N 1
ATOM 3942 C CA . LEU A 1 493 ? 7.932 -26.893 29.138 1.00 43.31 493 LEU A CA 1
ATOM 3943 C C . LEU A 1 493 ? 7.474 -28.169 29.875 1.00 43.31 493 LEU A C 1
ATOM 3945 O O . LEU A 1 493 ? 6.549 -28.833 29.413 1.00 43.31 493 LEU A O 1
ATOM 3949 N N . ALA A 1 494 ? 8.054 -28.462 31.043 1.00 43.78 494 ALA A N 1
ATOM 3950 C CA . ALA A 1 494 ? 7.658 -29.590 31.884 1.00 43.78 494 ALA A CA 1
ATOM 3951 C C . ALA A 1 494 ? 6.272 -29.383 32.522 1.00 43.78 494 ALA A C 1
ATOM 3953 O O . ALA A 1 494 ? 5.420 -30.261 32.437 1.00 43.78 494 ALA A O 1
ATOM 3954 N N . GLN A 1 495 ? 5.993 -28.198 33.071 1.00 45.50 495 GLN A N 1
ATOM 3955 C CA . GLN A 1 495 ? 4.681 -27.850 33.631 1.00 45.50 495 GLN A CA 1
ATOM 3956 C C . GLN A 1 495 ? 3.587 -27.802 32.556 1.00 45.50 495 GLN A C 1
ATOM 3958 O O . GLN A 1 495 ? 2.456 -28.197 32.813 1.00 45.50 495 GLN A O 1
ATOM 3963 N N . THR A 1 496 ? 3.920 -27.380 31.333 1.00 45.34 496 THR A N 1
ATOM 3964 C CA . THR A 1 496 ? 3.001 -27.392 30.185 1.00 45.34 496 THR A CA 1
ATOM 3965 C C . THR A 1 496 ? 2.676 -28.823 29.760 1.00 45.34 496 THR A C 1
ATOM 3967 O O . THR A 1 496 ? 1.514 -29.141 29.521 1.00 45.34 496 THR A O 1
ATOM 3970 N N . ARG A 1 497 ? 3.679 -29.711 29.714 1.00 45.16 497 ARG A N 1
ATOM 3971 C CA . ARG A 1 497 ? 3.485 -31.143 29.430 1.00 45.16 497 ARG A CA 1
ATOM 3972 C C . ARG A 1 497 ? 2.664 -31.837 30.520 1.00 45.16 497 ARG A C 1
ATOM 3974 O O . ARG A 1 497 ? 1.771 -32.611 30.187 1.00 45.16 497 ARG A O 1
ATOM 3981 N N . LEU A 1 498 ? 2.885 -31.495 31.790 1.00 46.78 498 LEU A N 1
ATOM 3982 C CA . LEU A 1 498 ? 2.081 -31.980 32.914 1.00 46.78 498 LEU A CA 1
ATOM 3983 C C . LEU A 1 498 ? 0.624 -31.501 32.819 1.00 46.78 498 LEU A C 1
ATOM 3985 O O . LEU A 1 498 ? -0.293 -32.298 32.995 1.00 46.78 498 LEU A O 1
ATOM 3989 N N . LEU A 1 499 ? 0.402 -30.231 32.461 1.00 47.28 499 LEU A N 1
ATOM 3990 C CA . LEU A 1 499 ? -0.942 -29.686 32.255 1.00 47.28 499 LEU A CA 1
ATOM 3991 C C . LEU A 1 499 ? -1.668 -30.381 31.098 1.00 47.28 499 LEU A C 1
ATOM 3993 O O . LEU A 1 499 ? -2.856 -30.664 31.208 1.00 47.28 499 LEU A O 1
ATOM 3997 N N . ILE A 1 500 ? -0.961 -30.668 29.999 1.00 47.34 500 ILE A N 1
ATOM 3998 C CA . ILE A 1 500 ? -1.500 -31.403 28.846 1.00 47.34 500 ILE A CA 1
ATOM 3999 C C . ILE A 1 500 ? -1.852 -32.840 29.245 1.00 47.34 500 ILE A C 1
ATOM 4001 O O . ILE A 1 500 ? -2.923 -33.315 28.880 1.00 47.34 500 ILE A O 1
ATOM 4005 N N . ALA A 1 501 ? -1.006 -33.512 30.032 1.00 48.97 501 ALA A N 1
ATOM 4006 C CA . ALA A 1 501 ? -1.291 -34.853 30.541 1.00 48.97 501 ALA A CA 1
ATOM 4007 C C . ALA A 1 501 ? -2.520 -34.863 31.468 1.00 48.97 501 ALA A C 1
ATOM 4009 O O . ALA A 1 501 ? -3.405 -35.699 31.307 1.00 48.97 501 ALA A O 1
ATOM 4010 N N . GLN A 1 502 ? -2.630 -33.888 32.374 1.00 52.91 502 GLN A N 1
ATOM 4011 C CA . GLN A 1 502 ? -3.801 -33.714 33.238 1.00 52.91 502 GLN A CA 1
ATOM 4012 C C . GLN A 1 502 ? -5.071 -33.402 32.435 1.00 52.91 502 GLN A C 1
ATOM 4014 O O . GLN A 1 502 ? -6.137 -33.931 32.745 1.00 52.91 502 GLN A O 1
ATOM 4019 N N . LEU A 1 503 ? -4.973 -32.583 31.381 1.00 45.94 503 LEU A N 1
ATOM 4020 C CA . LEU A 1 503 ? -6.101 -32.298 30.492 1.00 45.94 503 LEU A CA 1
ATOM 4021 C C . LEU A 1 503 ? -6.531 -33.541 29.709 1.00 45.94 503 LEU A C 1
ATOM 4023 O O . LEU A 1 503 ? -7.724 -33.789 29.596 1.00 45.94 503 LEU A O 1
ATOM 4027 N N . ALA A 1 504 ? -5.578 -34.320 29.192 1.00 48.34 504 ALA A N 1
ATOM 4028 C CA . ALA A 1 504 ? -5.855 -35.546 28.454 1.00 48.34 504 ALA A CA 1
ATOM 4029 C C . ALA A 1 504 ? -6.557 -36.584 29.339 1.00 48.34 504 ALA A C 1
ATOM 4031 O O . ALA A 1 504 ? -7.550 -37.164 28.913 1.00 48.34 504 ALA A O 1
ATOM 4032 N N . ILE A 1 505 ? -6.115 -36.751 30.591 1.00 52.12 505 ILE A N 1
ATOM 4033 C CA . ILE A 1 505 ? -6.783 -37.617 31.576 1.00 52.12 505 ILE A CA 1
ATOM 4034 C C . ILE A 1 505 ? -8.214 -37.134 31.827 1.00 52.12 505 ILE A C 1
ATOM 4036 O O . ILE A 1 505 ? -9.148 -37.921 31.764 1.00 52.12 505 ILE A O 1
ATOM 4040 N N . LYS A 1 506 ? -8.410 -35.828 32.015 1.00 51.12 506 LYS A N 1
ATOM 4041 C CA . LYS A 1 506 ? -9.731 -35.248 32.283 1.00 51.12 506 LYS A CA 1
ATOM 4042 C C . LYS A 1 506 ? -10.676 -35.299 31.076 1.00 51.12 506 LYS A C 1
ATOM 4044 O O . LYS A 1 506 ? -11.892 -35.357 31.237 1.00 51.12 506 LYS A O 1
ATOM 4049 N N . ILE A 1 507 ? -10.137 -35.246 29.859 1.00 47.34 507 ILE A N 1
ATOM 4050 C CA . ILE A 1 507 ? -10.898 -35.461 28.621 1.00 47.34 507 ILE A CA 1
ATOM 4051 C C . ILE A 1 507 ? -11.303 -36.932 28.521 1.00 47.34 507 ILE A C 1
ATOM 4053 O O . ILE A 1 507 ? -12.475 -37.201 28.281 1.00 47.34 507 ILE A O 1
ATOM 4057 N N . LEU A 1 508 ? -10.383 -37.863 28.791 1.00 49.34 508 LEU A N 1
ATOM 4058 C CA . LEU A 1 508 ? -10.680 -39.296 28.826 1.00 49.34 508 LEU A CA 1
ATOM 4059 C C . LEU A 1 508 ? -11.749 -39.626 29.878 1.00 49.34 508 LEU A C 1
ATOM 4061 O O . LEU A 1 508 ? -12.686 -40.353 29.569 1.00 49.34 508 LEU A O 1
ATOM 4065 N N . GLU A 1 509 ? -11.682 -39.028 31.069 1.00 51.59 509 GLU A N 1
ATOM 4066 C CA . GLU A 1 509 ? -12.730 -39.149 32.091 1.00 51.59 509 GLU A CA 1
ATOM 4067 C C . GLU A 1 509 ? -14.099 -38.709 31.556 1.00 51.59 509 GLU A C 1
ATOM 4069 O O . GLU A 1 509 ? -15.066 -39.445 31.694 1.00 51.59 509 GLU A O 1
ATOM 4074 N N . ASN A 1 510 ? -14.179 -37.557 30.879 1.00 50.41 510 ASN A N 1
ATOM 4075 C CA . ASN A 1 510 ? -15.438 -37.005 30.360 1.00 50.41 510 ASN A CA 1
ATOM 4076 C C . ASN A 1 510 ? -15.975 -37.700 29.095 1.00 50.41 510 ASN A C 1
ATOM 4078 O O . ASN A 1 510 ? -17.174 -37.609 28.814 1.00 50.41 510 ASN A O 1
ATOM 4082 N N . GLU A 1 511 ? -15.115 -38.320 28.285 1.00 48.28 511 GLU A N 1
ATOM 4083 C CA . GLU A 1 511 ? -15.546 -39.088 27.113 1.00 48.28 511 GLU A CA 1
ATOM 4084 C C . GLU A 1 511 ? -16.028 -40.487 27.501 1.00 48.28 511 GLU A C 1
ATOM 4086 O O . GLU A 1 511 ? -17.037 -40.942 26.965 1.00 48.28 511 GLU A O 1
ATOM 4091 N N . PHE A 1 512 ? -15.391 -41.131 28.482 1.00 46.91 512 PHE A N 1
ATOM 4092 C CA . PHE A 1 512 ? -15.815 -42.451 28.950 1.00 46.91 512 PHE A CA 1
ATOM 4093 C C . PHE A 1 512 ? -17.042 -42.412 29.874 1.00 46.91 512 PHE A C 1
ATOM 4095 O O . PHE A 1 512 ? -17.861 -43.327 29.781 1.00 46.91 512 PHE A O 1
ATOM 4102 N N . ASP A 1 513 ? -17.261 -41.326 30.633 1.00 46.62 513 ASP A N 1
ATOM 4103 C CA . ASP A 1 513 ? -18.505 -41.080 31.402 1.00 46.62 513 ASP A CA 1
ATOM 4104 C C . ASP A 1 513 ? -19.763 -41.071 30.504 1.00 46.62 513 ASP A C 1
ATOM 4106 O O . ASP A 1 513 ? -20.891 -41.231 30.969 1.00 46.62 513 ASP A O 1
ATOM 4110 N N . LYS A 1 514 ? -19.592 -40.874 29.186 1.00 45.25 514 LYS A N 1
ATOM 4111 C CA . LYS A 1 514 ? -20.694 -40.880 28.212 1.00 45.25 514 LYS A CA 1
ATOM 4112 C C . LYS A 1 514 ? -21.015 -42.261 27.641 1.00 45.25 514 LYS A C 1
ATOM 4114 O O . LYS A 1 514 ? -22.118 -42.431 27.125 1.00 45.25 514 LYS A O 1
ATOM 4119 N N . GLU A 1 515 ? -20.096 -43.226 27.712 1.00 45.38 515 GLU A N 1
ATOM 4120 C CA . GLU A 1 515 ? -20.273 -44.558 27.106 1.00 45.38 515 GLU A CA 1
ATOM 4121 C C . GLU A 1 515 ? -20.337 -45.707 28.123 1.00 45.38 515 GLU A C 1
ATOM 4123 O O . GLU A 1 515 ? -20.927 -46.750 27.830 1.00 45.38 515 GLU A O 1
ATOM 4128 N N . ARG A 1 516 ? -19.811 -45.531 29.340 1.00 47.62 516 ARG A N 1
ATOM 4129 C CA . ARG A 1 516 ? -19.984 -46.467 30.457 1.00 47.62 516 ARG A CA 1
ATOM 4130 C C . ARG A 1 516 ? -20.329 -45.684 31.715 1.00 47.62 516 ARG A C 1
ATOM 4132 O O . ARG A 1 516 ? -19.588 -44.806 32.119 1.00 47.62 516 ARG A O 1
ATOM 4139 N N . ASN A 1 517 ? -21.429 -46.052 32.362 1.00 46.75 517 ASN A N 1
ATOM 4140 C CA . ASN A 1 517 ? -21.906 -45.442 33.610 1.00 46.75 517 ASN A CA 1
ATOM 4141 C C . ASN A 1 517 ? -21.029 -45.777 34.842 1.00 46.75 517 ASN A C 1
ATOM 4143 O O . ASN A 1 517 ? -21.480 -45.607 35.973 1.00 46.75 517 ASN A O 1
ATOM 4147 N N . ASP A 1 518 ? -19.808 -46.279 34.634 1.00 55.16 518 ASP A N 1
ATOM 4148 C CA . ASP A 1 518 ? -18.895 -46.722 35.682 1.00 55.16 518 ASP A CA 1
ATOM 4149 C C . ASP A 1 518 ? -17.589 -45.927 35.595 1.00 55.16 518 ASP A C 1
ATOM 4151 O O . ASP A 1 518 ? -16.985 -45.796 34.528 1.00 55.16 518 ASP A O 1
ATOM 4155 N N . LYS A 1 519 ? -17.148 -45.410 36.746 1.00 55.19 519 LYS A N 1
ATOM 4156 C CA . LYS A 1 519 ? -15.853 -44.738 36.903 1.00 55.19 519 LYS A CA 1
ATOM 4157 C C . LYS A 1 519 ? -14.719 -45.698 36.537 1.00 55.19 519 LYS A C 1
ATOM 4159 O O . LYS A 1 519 ? -14.813 -46.892 36.818 1.00 55.19 519 LYS A O 1
ATOM 4164 N N . PHE A 1 520 ? -13.629 -45.160 35.987 1.00 53.72 520 PHE A N 1
ATOM 4165 C CA . PHE A 1 520 ? -12.384 -45.907 35.796 1.00 53.72 520 PHE A CA 1
ATOM 4166 C C . PHE A 1 520 ? -11.991 -46.626 37.092 1.00 53.72 520 PHE A C 1
ATOM 4168 O O . PHE A 1 520 ? -11.985 -46.033 38.175 1.00 53.72 520 PHE A O 1
ATOM 4175 N N . THR A 1 521 ? -11.633 -47.900 36.978 1.00 71.00 521 THR A N 1
ATOM 4176 C CA . THR A 1 521 ? -11.037 -48.629 38.095 1.00 71.00 521 THR A CA 1
ATOM 4177 C C . THR A 1 521 ? -9.635 -48.089 38.370 1.00 71.00 521 THR A C 1
ATOM 4179 O O . THR A 1 521 ? -8.930 -47.632 37.465 1.00 71.00 521 THR A O 1
ATOM 4182 N N . THR A 1 522 ? -9.186 -48.176 39.622 1.00 66.38 522 THR A N 1
ATOM 4183 C CA . THR A 1 522 ? -7.817 -47.812 40.019 1.00 66.38 522 THR A CA 1
ATOM 4184 C C . THR A 1 522 ? -6.760 -48.483 39.126 1.00 66.38 522 THR A C 1
ATOM 4186 O O . THR A 1 522 ? -5.749 -47.871 38.786 1.00 66.38 522 THR A O 1
ATOM 4189 N N . GLU A 1 523 ? -7.012 -49.710 38.662 1.00 68.88 523 GLU A N 1
ATOM 4190 C CA . GLU A 1 523 ? -6.113 -50.451 37.767 1.00 68.88 523 GLU A CA 1
ATOM 4191 C C . GLU A 1 523 ? -6.058 -49.885 36.338 1.00 68.88 523 GLU A C 1
ATOM 4193 O O . GLU A 1 523 ? -4.996 -49.873 35.713 1.00 68.88 523 GLU A O 1
ATOM 4198 N N . GLU A 1 524 ? -7.159 -49.338 35.825 1.00 66.31 524 GLU A N 1
ATOM 4199 C CA . GLU A 1 524 ? -7.173 -48.679 34.516 1.00 66.31 524 GLU A CA 1
ATOM 4200 C C . GLU A 1 524 ? -6.450 -47.322 34.562 1.00 66.31 524 GLU A C 1
ATOM 4202 O O . GLU A 1 524 ? -5.698 -46.995 33.638 1.00 66.31 524 GLU A O 1
ATOM 4207 N N . TYR A 1 525 ? -6.573 -46.571 35.665 1.00 62.25 525 TYR A N 1
ATOM 4208 C CA . TYR A 1 525 ? -5.773 -45.358 35.887 1.00 62.25 525 TYR A CA 1
ATOM 4209 C C . TYR A 1 525 ? -4.272 -45.671 35.942 1.00 62.25 525 TYR A C 1
ATOM 4211 O O . TYR A 1 525 ? -3.472 -44.996 35.283 1.00 62.25 525 TYR A O 1
ATOM 4219 N N . LYS A 1 526 ? -3.881 -46.733 36.661 1.00 68.00 526 LYS A N 1
ATOM 4220 C CA . LYS A 1 526 ? -2.489 -47.211 36.704 1.00 68.00 526 LYS A CA 1
ATOM 4221 C C . LYS A 1 526 ? -1.977 -47.588 35.313 1.00 68.00 526 LYS A C 1
ATOM 4223 O O . LYS A 1 526 ? -0.852 -47.228 34.961 1.00 68.00 526 LYS A O 1
ATOM 4228 N N . ALA A 1 527 ? -2.792 -48.258 34.497 1.00 69.62 527 ALA A N 1
ATOM 4229 C CA . ALA A 1 527 ? -2.412 -48.663 33.145 1.00 69.62 527 ALA A CA 1
ATOM 4230 C C . ALA A 1 527 ? -2.141 -47.458 32.224 1.00 69.62 527 ALA A C 1
ATOM 4232 O O . ALA A 1 527 ? -1.109 -47.418 31.549 1.00 69.62 527 ALA A O 1
ATOM 4233 N N . VAL A 1 528 ? -3.014 -46.445 32.231 1.00 61.88 528 VAL A N 1
ATOM 4234 C CA . VAL A 1 528 ? -2.836 -45.219 31.429 1.00 61.88 528 VAL A CA 1
ATOM 4235 C C . VAL A 1 528 ? -1.587 -44.454 31.868 1.00 61.88 528 VAL A C 1
ATOM 4237 O O . VAL A 1 528 ? -0.764 -44.066 31.033 1.00 61.88 528 VAL A O 1
ATOM 4240 N N . ALA A 1 529 ? -1.395 -44.294 33.175 1.00 64.88 529 ALA A N 1
ATOM 4241 C CA . ALA A 1 529 ? -0.234 -43.617 33.737 1.00 64.88 529 ALA A CA 1
ATOM 4242 C C . ALA A 1 529 ? 1.085 -44.336 33.394 1.00 64.88 529 ALA A C 1
ATOM 4244 O O . ALA A 1 529 ? 2.077 -43.696 33.037 1.00 64.88 529 ALA A O 1
ATOM 4245 N N . GLN A 1 530 ? 1.093 -45.672 33.423 1.00 69.56 530 GLN A N 1
ATOM 4246 C CA . GLN A 1 530 ? 2.259 -46.475 33.059 1.00 69.56 530 GLN A CA 1
ATOM 4247 C C . GLN A 1 530 ? 2.579 -46.387 31.557 1.00 69.56 530 GLN A C 1
ATOM 4249 O O . GLN A 1 530 ? 3.751 -46.306 31.184 1.00 69.56 530 GLN A O 1
ATOM 4254 N N . ILE A 1 531 ? 1.563 -46.348 30.686 1.00 67.38 531 ILE A N 1
ATOM 4255 C CA . ILE A 1 531 ? 1.747 -46.130 29.241 1.00 67.38 531 ILE A CA 1
ATOM 4256 C C . ILE A 1 531 ? 2.368 -44.753 28.982 1.00 67.38 531 ILE A C 1
ATOM 4258 O O . ILE A 1 531 ? 3.307 -44.649 28.191 1.00 67.38 531 ILE A O 1
ATOM 4262 N N . LEU A 1 532 ? 1.888 -43.710 29.666 1.00 58.34 532 LEU A N 1
ATOM 4263 C CA . LEU A 1 532 ? 2.449 -42.362 29.567 1.00 58.34 532 LEU A CA 1
ATOM 4264 C C . LEU A 1 532 ? 3.907 -42.338 30.038 1.00 58.34 532 LEU A C 1
ATOM 4266 O O . LEU A 1 532 ? 4.771 -41.873 29.300 1.00 58.34 532 LEU A O 1
ATOM 4270 N N . ARG A 1 533 ? 4.211 -42.939 31.195 1.00 71.50 533 ARG A N 1
ATOM 4271 C CA . ARG A 1 533 ? 5.580 -43.047 31.728 1.00 71.50 533 ARG A CA 1
ATOM 4272 C C . ARG A 1 533 ? 6.540 -43.747 30.759 1.00 71.50 533 ARG A C 1
ATOM 4274 O O . ARG A 1 533 ? 7.681 -43.310 30.614 1.00 71.50 533 ARG A O 1
ATOM 4281 N N . ASN A 1 534 ? 6.082 -44.800 30.080 1.00 70.12 534 ASN A N 1
ATOM 4282 C CA . ASN A 1 534 ? 6.885 -45.566 29.121 1.00 70.12 534 ASN A CA 1
ATOM 4283 C C . ASN A 1 534 ? 7.140 -44.818 27.801 1.00 70.12 534 ASN A C 1
ATOM 4285 O O . ASN A 1 534 ? 8.110 -45.124 27.112 1.00 70.12 534 ASN A O 1
ATOM 4289 N N . LYS A 1 535 ? 6.284 -43.854 27.440 1.00 61.28 535 LYS A N 1
ATOM 4290 C CA . LYS A 1 535 ? 6.449 -43.019 26.238 1.00 61.28 535 LYS A CA 1
ATOM 4291 C C . LYS A 1 535 ? 7.350 -41.800 26.454 1.00 61.28 535 LYS A C 1
ATOM 4293 O O . LYS A 1 535 ? 7.769 -41.199 25.469 1.00 61.28 535 LYS A O 1
ATOM 4298 N N . LEU A 1 536 ? 7.646 -41.448 27.706 1.00 60.91 536 LEU A N 1
ATOM 4299 C CA . LEU A 1 536 ? 8.549 -40.347 28.040 1.00 60.91 536 LEU A CA 1
ATOM 4300 C C . LEU A 1 536 ? 10.017 -40.725 27.768 1.00 60.91 536 LEU A C 1
ATOM 4302 O O . LEU A 1 536 ? 10.462 -41.842 28.064 1.00 60.91 536 LEU A O 1
ATOM 4306 N N . GLY A 1 537 ? 10.787 -39.777 27.239 1.00 70.19 537 GLY A N 1
ATOM 4307 C CA . GLY A 1 537 ? 12.213 -39.919 26.936 1.00 70.19 537 GLY A CA 1
ATOM 4308 C C . GLY A 1 537 ? 13.100 -39.976 28.192 1.00 70.19 537 GLY A C 1
ATOM 4309 O O . GLY A 1 537 ? 12.629 -39.764 29.314 1.00 70.19 537 GLY A O 1
ATOM 4310 N N . PRO A 1 538 ? 14.389 -40.338 28.071 1.00 64.25 538 PRO A N 1
ATOM 4311 C CA . PRO A 1 538 ? 15.331 -40.337 29.197 1.00 64.25 538 PRO A CA 1
ATOM 4312 C C . PRO A 1 538 ? 15.586 -38.933 29.779 1.00 64.25 538 PRO A C 1
ATOM 4314 O O . PRO A 1 538 ? 15.820 -38.807 30.976 1.00 64.25 538 PRO A O 1
ATOM 4317 N N . GLU A 1 539 ? 15.458 -37.881 28.975 1.00 62.22 539 GLU A N 1
ATOM 4318 C CA . GLU A 1 539 ? 15.554 -36.472 29.383 1.00 62.22 539 GLU A CA 1
ATOM 4319 C C . GLU A 1 539 ? 14.372 -35.959 30.234 1.00 62.22 539 GLU A C 1
ATOM 4321 O O . GLU A 1 539 ? 14.384 -34.815 30.680 1.00 62.22 539 GLU A O 1
ATOM 4326 N N . GLU A 1 540 ? 13.361 -36.794 30.497 1.00 66.62 540 GLU A N 1
ATOM 4327 C CA . GLU A 1 540 ? 12.127 -36.436 31.218 1.00 66.62 540 GLU A CA 1
ATOM 4328 C C . GLU A 1 540 ? 12.026 -37.131 32.592 1.00 66.62 540 GLU A C 1
ATOM 4330 O O . GLU A 1 540 ? 10.940 -37.503 33.041 1.00 66.62 540 GLU A O 1
ATOM 4335 N N . SER A 1 541 ? 13.177 -37.316 33.250 1.00 67.44 541 SER A N 1
ATOM 4336 C CA . SER A 1 541 ? 13.351 -37.955 34.569 1.00 67.44 541 SER A CA 1
ATOM 4337 C C . SER A 1 541 ? 12.324 -37.491 35.610 1.00 67.44 541 SER A C 1
ATOM 4339 O O . SER A 1 541 ? 11.572 -38.309 36.140 1.00 67.44 541 SER A O 1
ATOM 4341 N N . ASP A 1 542 ? 12.215 -36.180 35.821 1.00 59.31 542 ASP A N 1
ATOM 4342 C CA . ASP A 1 542 ? 11.375 -35.598 36.876 1.00 59.31 542 ASP A CA 1
ATOM 4343 C C . ASP A 1 542 ? 9.874 -35.850 36.631 1.00 59.31 542 ASP A C 1
ATOM 4345 O O . ASP A 1 542 ? 9.095 -36.046 37.562 1.00 59.31 542 ASP A O 1
ATOM 4349 N N . MET A 1 543 ? 9.448 -35.920 35.362 1.00 59.16 543 MET A N 1
ATOM 4350 C CA . MET A 1 543 ? 8.066 -36.271 35.005 1.00 59.16 543 MET A CA 1
ATOM 4351 C C . MET A 1 543 ? 7.786 -37.762 35.191 1.00 59.16 543 MET A C 1
ATOM 4353 O O . MET A 1 543 ? 6.684 -38.127 35.597 1.00 59.16 543 MET A O 1
ATOM 4357 N N . LYS A 1 544 ? 8.768 -38.631 34.921 1.00 67.62 544 LYS A N 1
ATOM 4358 C CA . LYS A 1 544 ? 8.647 -40.067 35.209 1.00 67.62 544 LYS A CA 1
ATOM 4359 C C . LYS A 1 544 ? 8.538 -40.333 36.705 1.00 67.62 544 LYS A C 1
ATOM 4361 O O . LYS A 1 544 ? 7.857 -41.286 37.077 1.00 67.62 544 LYS A O 1
ATOM 4366 N N . GLU A 1 545 ? 9.201 -39.524 37.525 1.00 69.31 545 GLU A N 1
ATOM 4367 C CA . GLU A 1 545 ? 9.144 -39.597 38.984 1.00 69.31 545 GLU A CA 1
ATOM 4368 C C . GLU A 1 545 ? 7.796 -39.089 39.514 1.00 69.31 545 GLU A C 1
ATOM 4370 O O . GLU A 1 545 ? 7.121 -39.825 40.227 1.00 69.31 545 GLU A O 1
ATOM 4375 N N . ALA A 1 546 ? 7.310 -37.937 39.037 1.00 63.91 546 ALA A N 1
ATOM 4376 C CA . ALA A 1 546 ? 5.987 -37.416 39.399 1.00 63.91 546 ALA A CA 1
ATOM 4377 C C . ALA A 1 546 ? 4.828 -38.348 38.982 1.00 63.91 546 ALA A C 1
ATOM 4379 O O . ALA A 1 546 ? 3.888 -38.567 39.747 1.00 63.91 546 ALA A O 1
ATOM 4380 N N . LEU A 1 547 ? 4.894 -38.950 37.784 1.00 64.00 547 LEU A N 1
ATOM 4381 C CA . LEU A 1 547 ? 3.936 -39.982 37.359 1.00 64.00 547 LEU A CA 1
ATOM 4382 C C . LEU A 1 547 ? 4.015 -41.225 38.249 1.00 64.00 547 LEU A C 1
ATOM 4384 O O . LEU A 1 547 ? 2.990 -41.833 38.536 1.00 64.00 547 LEU A O 1
ATOM 4388 N N . HIS A 1 548 ? 5.214 -41.613 38.687 1.00 71.88 548 HIS A N 1
ATOM 4389 C CA . HIS A 1 548 ? 5.393 -42.762 39.567 1.00 71.88 548 HIS A CA 1
ATOM 4390 C C . HIS A 1 548 ? 4.830 -42.512 40.970 1.00 71.88 548 HIS A C 1
ATOM 4392 O O . HIS A 1 548 ? 4.124 -43.371 41.493 1.00 71.88 548 HIS A O 1
ATOM 4398 N N . GLU A 1 549 ? 5.085 -41.340 41.548 1.00 66.56 549 GLU A N 1
ATOM 4399 C CA . GLU A 1 549 ? 4.546 -40.928 42.847 1.00 66.56 549 GLU A CA 1
ATOM 4400 C C . GLU A 1 549 ? 3.013 -40.879 42.818 1.00 66.56 549 GLU A C 1
ATOM 4402 O O . GLU A 1 549 ? 2.346 -41.415 43.705 1.00 66.56 549 GLU A O 1
ATOM 4407 N N . TRP A 1 550 ? 2.438 -40.348 41.736 1.00 61.81 550 TRP A N 1
ATOM 4408 C CA . TRP A 1 550 ? 0.991 -40.327 41.536 1.00 61.81 550 TRP A CA 1
ATOM 4409 C C . TRP A 1 550 ? 0.383 -41.729 41.380 1.00 61.81 550 TRP A C 1
ATOM 4411 O O . TRP A 1 550 ? -0.608 -42.034 42.040 1.00 61.81 550 TRP A O 1
ATOM 4421 N N . ILE A 1 551 ? 1.000 -42.611 40.578 1.00 65.19 551 ILE A N 1
ATOM 4422 C CA . ILE A 1 551 ? 0.598 -44.028 40.453 1.00 65.19 551 ILE A CA 1
ATOM 4423 C C . ILE A 1 551 ? 0.608 -44.725 41.817 1.00 65.19 551 ILE A C 1
ATOM 4425 O O . ILE A 1 551 ? -0.275 -45.531 42.104 1.00 65.19 551 ILE A O 1
ATOM 4429 N N . THR A 1 552 ? 1.607 -44.420 42.645 1.00 64.25 552 THR A N 1
ATOM 4430 C CA . THR A 1 552 ? 1.768 -45.016 43.976 1.00 64.25 552 THR A CA 1
ATOM 4431 C C . THR A 1 552 ? 0.700 -44.489 44.933 1.00 64.25 552 THR A C 1
ATOM 4433 O O . THR A 1 552 ? 0.047 -45.272 45.608 1.00 64.25 552 THR A O 1
ATOM 4436 N N . THR A 1 553 ? 0.414 -43.187 44.892 1.00 61.88 553 THR A N 1
ATOM 4437 C CA . THR A 1 553 ? -0.624 -42.559 45.725 1.00 61.88 553 THR A CA 1
ATOM 4438 C C . THR A 1 553 ? -2.028 -43.043 45.351 1.00 61.88 553 THR A C 1
ATOM 4440 O O . THR A 1 553 ? -2.865 -43.241 46.224 1.00 61.88 553 THR A O 1
ATOM 4443 N N . LEU A 1 554 ? -2.286 -43.286 44.062 1.00 55.03 554 LEU A N 1
ATOM 4444 C CA . LEU A 1 554 ? -3.518 -43.928 43.596 1.00 55.03 554 LEU A CA 1
ATOM 4445 C C . LEU A 1 554 ? -3.626 -45.400 44.011 1.00 55.03 554 LEU A C 1
ATOM 4447 O O . LEU A 1 554 ? -4.724 -45.932 44.017 1.00 55.03 554 LEU A O 1
ATOM 4451 N N . ALA A 1 555 ? -2.516 -46.086 44.297 1.00 53.53 555 ALA A N 1
ATOM 4452 C CA . ALA A 1 555 ? -2.549 -47.464 44.784 1.00 53.53 555 ALA A CA 1
ATOM 4453 C C . ALA A 1 555 ? -2.921 -47.554 46.272 1.00 53.53 555 ALA A C 1
ATOM 4455 O O . ALA A 1 555 ? -3.427 -48.592 46.695 1.00 53.53 555 ALA A O 1
ATOM 4456 N N . ASP A 1 556 ? -2.663 -46.482 47.025 1.00 48.47 556 ASP A N 1
ATOM 4457 C CA . ASP A 1 556 ? -2.926 -46.379 48.463 1.00 48.47 556 ASP A CA 1
ATOM 4458 C C . ASP A 1 556 ? -4.342 -45.847 48.787 1.00 48.47 556 ASP A C 1
ATOM 4460 O O . ASP A 1 556 ? -4.776 -45.931 49.939 1.00 48.47 556 ASP A O 1
ATOM 4464 N N . GLN A 1 557 ? -5.053 -45.303 47.788 1.00 48.69 557 GLN A N 1
ATOM 4465 C CA . GLN A 1 557 ? -6.444 -44.819 47.855 1.00 48.69 557 GLN A CA 1
ATOM 4466 C C . GLN A 1 557 ? -7.417 -45.832 47.252 1.00 48.69 557 GLN A C 1
ATOM 4468 O O . GLN A 1 557 ? -8.523 -45.971 47.827 1.00 48.69 557 GLN A O 1
#

Secondary structure (DSSP, 8-state):
------------HHHHS-HHHHHHHHHHHHHHHHHHHHHHHHTTPPP-TTSTT-HHHHHHHHHHHHHHHHHHPPPPTT-SS--HHHHHHHHHHHHHHHHHHS-HHHHHHHHTS-HHHHHHHHHHHHHHHTT---SPPP----TTHHHHHHHHHHHHTTTT-HHHHHHHHHHHHHHHHHHHH---HHHHS-SSHHHHHTT-S-BGGGEEEEEEETTEEEEEEEE---TT-TT-TTPPPEEEEEEPPSSGGGGGG-HHHHHHHHHHHTT-BSS--SSHHHHHT---SB-PBPGGGTTSBSSEEE-TTS-EEEEEEPPHHHHHHHHHHHHHHTT-TT--HHHHHHHHHHHHHHHHHTT--STT------SS-SS--HHHHHHHHT-GGGHHHHIIIIIHHHHHHHHHHTT-GGGT-HHHHHHHHHHHHHHTTS---PPP--S-HHHHHHHHHHHHHHHHHHHHHHH-TTT-SS-HHHHHHHHHHHHHHTT--PPPHHHHHHHHHHHHHHHHHHHHTTT-SSPPPHHHHHHHHHHHHHHS-GGGHHHHHHHHHHHHHHHH-

pLDDT: mean 73.86, std 23.24, range [27.73, 98.31]

Organism: NCBI:txid181874

Radius of gyration: 30.35 Å; Cα contacts (8 Å, |Δi|>4): 559; chains: 1; bounding box: 57×72×104 Å

Solvent-accessible surface area (backbone atoms only — not comparable to full-atom values): 31986 Å² total; per-residue (Å²): 140,80,94,82,76,84,78,72,84,70,70,61,64,77,74,77,46,56,69,69,56,55,52,51,35,56,52,48,53,52,53,50,52,54,50,49,43,57,54,26,55,77,68,73,42,87,74,57,84,88,56,65,62,36,52,67,54,42,72,70,44,57,84,52,47,63,61,52,51,57,75,72,52,78,42,57,92,95,44,96,54,61,42,33,67,56,53,49,49,50,51,53,47,48,55,50,38,47,67,73,69,34,51,72,64,35,49,43,37,38,62,76,70,36,44,52,56,53,52,56,49,47,47,51,51,51,31,57,76,70,63,33,56,72,73,75,74,84,80,52,71,51,75,66,64,51,52,39,52,48,40,50,47,38,54,60,78,19,60,98,34,74,67,45,35,49,54,30,32,40,47,44,44,52,49,48,48,17,28,70,66,38,47,58,60,50,27,49,20,17,75,47,72,68,37,49,76,71,60,39,42,31,29,39,68,34,50,44,44,34,46,79,48,91,65,39,42,26,30,41,36,50,46,76,40,44,92,95,40,79,88,44,86,81,60,76,61,46,35,40,40,42,50,58,58,90,49,76,94,42,48,81,69,21,52,30,60,38,48,49,51,39,35,56,78,67,63,39,44,64,67,85,66,90,45,64,64,57,56,40,67,45,82,60,53,54,67,53,61,32,78,92,52,27,80,28,45,62,40,56,21,59,48,98,86,60,46,78,38,83,80,40,57,22,43,27,66,57,55,41,48,50,51,35,50,50,28,48,75,70,72,42,71,80,49,39,61,71,28,30,28,42,34,22,54,44,51,51,53,49,41,64,70,69,69,55,72,73,74,76,56,56,63,59,68,70,86,88,70,93,86,67,59,71,70,54,54,52,28,55,73,70,38,65,95,36,39,71,55,42,51,68,65,41,48,47,53,42,51,49,53,52,19,50,76,68,63,46,58,85,67,84,38,66,70,54,48,58,45,53,57,48,51,58,56,61,69,72,68,78,83,86,78,90,81,86,89,86,81,66,68,70,67,51,48,54,52,50,50,55,49,51,55,50,49,48,53,49,48,45,42,76,71,38,62,92,72,42,96,55,51,75,66,50,54,47,49,52,49,52,48,51,50,72,73,37,95,71,71,76,64,50,74,66,52,45,50,51,50,51,51,54,48,51,53,54,48,50,53,61,58,43,59,74,79,39,98,63,79,81,49,66,68,56,54,43,51,54,51,50,55,53,48,69,70,52,60,86,95,41,53,69,58,45,48,53,52,46,52,49,48,50,53,54,70,78,104

Mean predicted aligned error: 15.99 Å

Foldseek 3Di:
DDPPDPPPPPPPVVVVDDPVLVVLLVVLLVLLLVQVVVVCVVVVHDRDSVCSQPLVNCLPCVLVSLVSCQVPDDDDPPDPGHALVNSVVSLVSNVVSNVNPHDPSSVCCVPVVVVVVSSVVSSVVVCVVVVHHHDDPDQDACALVNLLLLLVLQLVVCPPPLQSNLQSLLLLLLLLCCLAQLADLCQAFPQDVVCQVVLRHFAQLQWWWFDPDQLWTKIWGWRDHHVPCNPPPPDDIWIWIAGADPDPVCNSSGNSVSLVVSCLSVVFFPDNDPFPLSVSRDPDRIRHGDPVRRSARSAFDADPVRGGDGRHTHNSVVSQVSSQVSCVVVVNPNDGSNSSSLNNLLVVLVCLVVPVPCPRDIPGPPDDDDDDDPLVVVCVSNPVVCSVVCVVPRVLVSLVVVCVVVVNNVPPVSVVSVVVSVVSSVVVPPDDDDDDPDDDPPVVVVSVVVCSVVVRLVRVCSVCVPPNPDHPVRVVVVVVVVPVVDPPPPQDPLRVVVVVVVVVVVVVQVVVVVVDVDGDDLVNLLVVLVVVLVPDDPVNVVVNVVSVVVNVVSVVD

Sequence (557 aa):
MDPSSEDSDYEDISILEHPLARIKRKNCTKLWATHLANEFEKQQIPFDPVNIWKPQVVEEHALTFLSFQIATSKPSRGNTQVKASTVQNWIRTYIYTLTALGSDEIQVLLHDKGLCKKLKDQCKHVSQRLKLEREPPSKTFAGVFEWIMIIQFELDSSEGDPEKRVVSLQNIVTYQFVFYTGIRPSSISPLTPESSERTQFLKVEDVVLRQIRSGVYVVEARFKYFKGHFNDYSVEVQKAILKHVSRKAFLPLDMPSAVIALYHHRGLFVKKYKSGSEILADGDRDLKTKPEVAKHPIVLSTNARGKIQEGSPANSKKVTRALRKATQALGMEGITLLTGRADTLNYASWMMHYGQVLTHFIYIQCSRQKGQESTQALAVHFNPHTSGTLETHYIRNSRDIVGERLGVVRAGKEKEAGQIHRALLEENMYESKAIDCSTHSSQIEHLSYSAKTFAGLFFDCLRNPSRSQDSAHQLQEQYERALASNDLICPNLAQTRLLIAQLAIKILENEFDKERNDKFTTEEYKAVAQILRNKLGPEESDMKEALHEWITTLADQ